Protein AF-0000000077081484 (afdb_homodimer)

Radius of gyration: 25.25 Å; Cα contacts (8 Å, |Δi|>4): 518; chains: 2; bounding box: 50×69×56 Å

Secondary structure (DSSP, 8-state):
-BTTHHHHTT--B-TTS-BBHHHHHHHHHHHHHHHHHH-TTTTHHHHHHHHHHHHHHHHHHHH-TTTTSBHHHHHHHHHHHT-TTSTT-HHHHHHHHHHHHHHHHHHHHHHHTT---HHHHHHHHHHTTTGGGS-HHHHHHHHHHGGGPPPHHHHHHHHBSSS--HHHHHHHHHHHHHHHHHHHHHHHHHHHHHT-------/-BTTHHHHTT--B-TTS-BBHHHHHHHHHHHHHHHHHH-TTTTHHHHHHHHHHHHHHHHHHHH-TTTTSBHHHHHHHHHHHT-TTSTT-HHHHHHHHHHHHHHHHHHHHHHHTT---HHHHHHHHHHTTTGGGS-HHHHHHHHHHGGGPPPHHHHHHHTBSSS--HHHHHHHHHHHHHHHHHHHHHHHHHHHHHT-------

Organism: Amphimedon queenslandica (NCBI:txid400682)

Nearest PDB structures (foldseek):
  5kdi-assembly2_B  TM=9.098E-01  e=3.846E-15  Homo sapiens
  3s0i-assembly1_A-2  TM=9.289E-01  e=2.018E-12  Homo sapiens
  3kv0-assembly1_A  TM=8.997E-01  e=7.981E-12  Podospora anserina
  4kbr-assembly6_F  TM=9.049E-01  e=9.193E-11  Mus musculus
  2q52-assembly2_B  TM=8.943E-01  e=2.517E-09  Galdieria sulphuraria

Foldseek 3Di:
DFLLVQLQVQLDQPPVLWHFLVSVLSSLLSCLVLQVQFPCVLCVVVSVLLVLLSVLQVVQCVVPVVQPRTPCSQVVVCVVVVNLPPPSGNNVSVLSNLLSLQLVLQLLVCVLVPDFPSLVSNVVSCVPGPVQQADPVVVVSNVVSSVPTDGSVSSLVVRDPDPDDSVVSSVSSVSSSVSSVSNSVSSVVVCVVVVSNDRHHD/DFLLVQLQVQLDQPPVLWHFLVSVLSSLLSCLVLCVQFPCVLCVVVSVLLVLLSVLQVVQCVVPVVQPRTPCSQVVVCVVVVNLPPPSGNVVSVLSNLLSLQLVLQLLVCVLVPDFPSLVSNVVSCVVGPVQQADPVVVVSNVVSSVPTDGSVSSLVVRDPDPDDSVVNSVSSVSSSVSSVSNSVSSVVVCVVVVSNDRHHD

InterPro domains:
  IPR014830 Glycolipid transfer protein domain [PF08718] (19-160)
  IPR014830 Glycolipid transfer protein domain [PTHR10219] (9-190)
  IPR036497 Glycolipid transfer protein superfamily [G3DSA:1.10.3520.10] (2-202)
  IPR036497 Glycolipid transfer protein superfamily [SSF110004] (15-200)

pLDDT: mean 92.05, std 9.03, range [52.34, 98.56]

Sequence (404 aa):
MSLFTAIDSKFQADSNGSIATKQFLLACREILPIFDTLGPVVFAPVKKDIAGNVDRLWDKMMTDTEKYILLFNIVEAEMTDGTHTGTHSCTRGLLWLKRALEFIFIFLDNVLKGEQDLVKCAHAAYDNSLRKYHGWIVRGVFSVAVRAVPYYSDFMKSLKKSEITDEEVLGHMKDSNEALKCTIDEINKYYAAKGLNFEDTVMSLFTAIDSKFQADSNGSIATKQFLLACREILPIFDTLGPVVFAPVKKDIAGNVDRLWDKMMTDTEKYILLFNIVEAEMTDGTHTGTHSCTRGLLWLKRALEFIFIFLDNVLKGEQDLVKCAHAAYDNSLRKYHGWIVRGVFSVAVRAVPYYSDFMKSLKKSEITDEEVLGHMKDSNEALKCTIDEINKYYAAKGLNFEDTV

Structure (mmCIF, N/CA/C/O backbone):
data_AF-0000000077081484-model_v1
#
loop_
_entity.id
_entity.type
_entity.pdbx_description
1 polymer 'Glycolipid transfer protein domain-containing protein'
#
loop_
_atom_site.group_PDB
_atom_site.id
_atom_site.type_symbol
_atom_site.label_atom_id
_atom_site.label_alt_id
_atom_site.label_comp_id
_atom_site.label_asym_id
_atom_site.label_entity_id
_atom_site.label_seq_id
_atom_site.pdbx_PDB_ins_code
_atom_site.Cartn_x
_atom_site.Cartn_y
_atom_site.Cartn_z
_atom_site.occupancy
_atom_site.B_iso_or_equiv
_atom_site.auth_seq_id
_atom_site.auth_comp_id
_atom_site.auth_asym_id
_atom_site.auth_atom_id
_atom_site.pdbx_PDB_model_num
ATOM 1 N N . MET A 1 1 ? -18.25 -26.547 -9.164 1 59.38 1 MET A N 1
ATOM 2 C CA . MET A 1 1 ? -17 -26.125 -9.797 1 59.38 1 MET A CA 1
ATOM 3 C C . MET A 1 1 ? -16.141 -25.328 -8.82 1 59.38 1 MET A C 1
ATOM 5 O O . MET A 1 1 ? -16.656 -24.656 -7.93 1 59.38 1 MET A O 1
ATOM 9 N N . SER A 1 2 ? -14.805 -25.797 -8.766 1 68.75 2 SER A N 1
ATOM 10 C CA . SER A 1 2 ? -13.914 -25.109 -7.836 1 68.75 2 SER A CA 1
ATOM 11 C C . SER A 1 2 ? -13.148 -24 -8.523 1 68.75 2 SER A C 1
ATOM 13 O O . SER A 1 2 ? -13.086 -23.938 -9.75 1 68.75 2 SER A O 1
ATOM 15 N N . LEU A 1 3 ? -12.664 -23 -7.723 1 72.19 3 LEU A N 1
ATOM 16 C CA . LEU A 1 3 ? -11.797 -21.938 -8.211 1 72.19 3 LEU A CA 1
ATOM 17 C C . LEU A 1 3 ? -10.695 -22.5 -9.102 1 72.19 3 LEU A C 1
ATOM 19 O O . LEU A 1 3 ? -10.32 -21.875 -10.102 1 72.19 3 LEU A O 1
ATOM 23 N N . PHE A 1 4 ? -10.383 -23.797 -8.969 1 73.62 4 PHE A N 1
ATOM 24 C CA . PHE A 1 4 ? -9.219 -24.375 -9.633 1 73.62 4 PHE A CA 1
ATOM 25 C C . PHE A 1 4 ? -9.602 -24.938 -11 1 73.62 4 PHE A C 1
ATOM 27 O O . PHE A 1 4 ? -8.734 -25.125 -11.867 1 73.62 4 PHE A O 1
ATOM 34 N N . THR A 1 5 ? -10.836 -25.219 -11.133 1 67.12 5 THR A N 1
ATOM 35 C CA . THR A 1 5 ? -11.25 -25.719 -12.445 1 67.12 5 THR A CA 1
ATOM 36 C C . THR A 1 5 ? -10.992 -24.672 -13.523 1 67.12 5 THR A C 1
ATOM 38 O O . THR A 1 5 ? -10.648 -25.016 -14.656 1 67.12 5 THR A O 1
ATOM 41 N N . ALA A 1 6 ? -11.07 -23.5 -13.141 1 60.84 6 ALA A N 1
ATOM 42 C CA . ALA A 1 6 ? -10.836 -22.406 -14.086 1 60.84 6 ALA A CA 1
ATOM 43 C C . ALA A 1 6 ? -9.344 -22.25 -14.375 1 60.84 6 ALA A C 1
ATOM 45 O O . ALA A 1 6 ? -8.961 -21.75 -15.43 1 60.84 6 ALA A O 1
ATOM 46 N N . ILE A 1 7 ? -8.469 -22.688 -13.5 1 62.44 7 ILE A N 1
ATOM 47 C CA . ILE A 1 7 ? -7.02 -22.5 -13.578 1 62.44 7 ILE A CA 1
ATOM 48 C C . ILE A 1 7 ? -6.418 -23.578 -14.477 1 62.44 7 ILE A C 1
ATOM 50 O O . ILE A 1 7 ? -5.445 -23.328 -15.188 1 62.44 7 ILE A O 1
ATOM 54 N N . ASP A 1 8 ? -6.887 -24.859 -14.461 1 56.44 8 ASP A N 1
ATOM 55 C CA . ASP A 1 8 ? -6.309 -26.047 -15.078 1 56.44 8 ASP A CA 1
ATOM 56 C C . ASP A 1 8 ? -5.98 -25.812 -16.547 1 56.44 8 ASP A C 1
ATOM 58 O O . ASP A 1 8 ? -4.902 -26.172 -17.016 1 56.44 8 ASP A O 1
ATOM 62 N N . SER A 1 9 ? -6.91 -25.469 -17.297 1 52.34 9 SER A N 1
ATOM 63 C CA . SER A 1 9 ? -6.715 -25.609 -18.734 1 52.34 9 SER A CA 1
ATOM 64 C C . SER A 1 9 ? -5.711 -24.578 -19.266 1 52.34 9 SER A C 1
ATOM 66 O O . SER A 1 9 ? -5.344 -24.625 -20.438 1 52.34 9 SER A O 1
ATOM 68 N N . LYS A 1 10 ? -4.918 -23.906 -18.281 1 61.69 10 LYS A N 1
ATOM 69 C CA . LYS A 1 10 ? -4.355 -22.75 -18.953 1 61.69 10 LYS A CA 1
ATOM 70 C C . LYS A 1 10 ? -2.848 -22.656 -18.734 1 61.69 10 LYS A C 1
ATOM 72 O O . LYS A 1 10 ? -2.125 -22.141 -19.594 1 61.69 10 LYS A O 1
ATOM 77 N N . PHE A 1 11 ? -2.379 -23.547 -17.656 1 68.56 11 PHE A N 1
ATOM 78 C CA . PHE A 1 11 ? -0.925 -23.547 -17.547 1 68.56 11 PHE A CA 1
ATOM 79 C C . PHE A 1 11 ? -0.326 -24.688 -18.344 1 68.56 11 PHE A C 1
ATOM 81 O O . PHE A 1 11 ? -0.566 -25.859 -18.047 1 68.56 11 PHE A O 1
ATOM 88 N N . GLN A 1 12 ? 0.097 -24.422 -19.547 1 67.75 12 GLN A N 1
ATOM 89 C CA . GLN A 1 12 ? 0.691 -25.453 -20.391 1 67.75 12 GLN A CA 1
ATOM 90 C C . GLN A 1 12 ? 1.957 -24.938 -21.062 1 67.75 12 GLN A C 1
ATOM 92 O O . GLN A 1 12 ? 1.988 -23.812 -21.562 1 67.75 12 GLN A O 1
ATOM 97 N N . ALA A 1 13 ? 3.104 -25.719 -20.656 1 70.56 13 ALA A N 1
ATOM 98 C CA . ALA A 1 13 ? 4.258 -25.562 -21.531 1 70.56 13 ALA A CA 1
ATOM 99 C C . ALA A 1 13 ? 4.309 -26.672 -22.594 1 70.56 13 ALA A C 1
ATOM 101 O O . ALA A 1 13 ? 3.926 -27.812 -22.312 1 70.56 13 ALA A O 1
ATOM 102 N N . ASP A 1 14 ? 4.578 -26.219 -23.797 1 71.19 14 ASP A N 1
ATOM 103 C CA . ASP A 1 14 ? 4.68 -27.25 -24.812 1 71.19 14 ASP A CA 1
ATOM 104 C C . ASP A 1 14 ? 5.949 -28.078 -24.625 1 71.19 14 ASP A C 1
ATOM 106 O O . ASP A 1 14 ? 6.707 -27.859 -23.672 1 71.19 14 ASP A O 1
ATOM 110 N N . SER A 1 15 ? 6.047 -29.125 -25.422 1 69.81 15 SER A N 1
ATOM 111 C CA . SER A 1 15 ? 7.125 -30.094 -25.312 1 69.81 15 SER A CA 1
ATOM 112 C C . SER A 1 15 ? 8.492 -29.438 -25.438 1 69.81 15 SER A C 1
ATOM 114 O O . SER A 1 15 ? 9.492 -29.969 -24.953 1 69.81 15 SER A O 1
ATOM 116 N N . ASN A 1 16 ? 8.523 -28.219 -25.922 1 76.94 16 ASN A N 1
ATOM 117 C CA . ASN A 1 16 ? 9.797 -27.531 -26.109 1 76.94 16 ASN A CA 1
ATOM 118 C C . ASN A 1 16 ? 10.008 -26.453 -25.062 1 76.94 16 ASN A C 1
ATOM 120 O O . ASN A 1 16 ? 10.953 -25.656 -25.156 1 76.94 16 ASN A O 1
ATOM 124 N N . GLY A 1 17 ? 9.117 -26.453 -24.156 1 81.31 17 GLY A N 1
ATOM 125 C CA . GLY A 1 17 ? 9.273 -25.484 -23.078 1 81.31 17 GLY A CA 1
ATOM 126 C C . GLY A 1 17 ? 8.703 -24.125 -23.422 1 81.31 17 GLY A C 1
ATOM 127 O O . GLY A 1 17 ? 8.938 -23.156 -22.703 1 81.31 17 GLY A O 1
ATOM 128 N N . SER A 1 18 ? 8.039 -24.062 -24.5 1 90.06 18 SER A N 1
ATOM 129 C CA . SER A 1 18 ? 7.422 -22.797 -24.906 1 90.06 18 SER A CA 1
ATOM 130 C C . SER A 1 18 ? 6.113 -22.562 -24.156 1 90.06 18 SER A C 1
ATOM 132 O O . SER A 1 18 ? 5.348 -23.5 -23.922 1 90.06 18 SER A O 1
ATOM 134 N N . ILE A 1 19 ? 5.965 -21.344 -23.781 1 95.12 19 ILE A N 1
ATOM 135 C CA . ILE A 1 19 ? 4.754 -20.953 -23.078 1 95.12 19 ILE A CA 1
ATOM 136 C C . ILE A 1 19 ? 3.965 -19.953 -23.906 1 95.12 19 ILE A C 1
ATOM 138 O O . ILE A 1 19 ? 4.508 -18.922 -24.344 1 95.12 19 ILE A O 1
ATOM 142 N N . ALA A 1 20 ? 2.723 -20.328 -24.141 1 95.25 20 ALA A N 1
ATOM 143 C CA . ALA A 1 20 ? 1.843 -19.391 -24.828 1 95.25 20 ALA A CA 1
ATOM 144 C C . ALA A 1 20 ? 1.516 -18.188 -23.953 1 95.25 20 ALA A C 1
ATOM 146 O O . ALA A 1 20 ? 1.019 -18.344 -22.844 1 95.25 20 ALA A O 1
ATOM 147 N N . THR A 1 21 ? 1.746 -16.969 -24.516 1 96.88 21 THR A N 1
ATOM 148 C CA . THR A 1 21 ? 1.627 -15.766 -23.703 1 96.88 21 THR A CA 1
ATOM 149 C C . THR A 1 21 ? 0.198 -15.594 -23.188 1 96.88 21 THR A C 1
ATOM 151 O O . THR A 1 21 ? -0.027 -15.469 -21.984 1 96.88 21 THR A O 1
ATOM 154 N N . LYS A 1 22 ? -0.741 -15.609 -24.078 1 95.56 22 LYS A N 1
ATOM 155 C CA . LYS A 1 22 ? -2.135 -15.344 -23.734 1 95.56 22 LYS A CA 1
ATOM 156 C C . LYS A 1 22 ? -2.654 -16.359 -22.719 1 95.56 22 LYS A C 1
ATOM 158 O O . LYS A 1 22 ? -3.27 -15.977 -21.719 1 95.56 22 LYS A O 1
ATOM 163 N N . GLN A 1 23 ? -2.393 -17.609 -22.953 1 93.38 23 GLN A N 1
ATOM 164 C CA . GLN A 1 23 ? -2.863 -18.656 -22.062 1 93.38 23 GLN A CA 1
ATOM 165 C C . GLN A 1 23 ? -2.254 -18.516 -20.672 1 93.38 23 GLN A C 1
ATOM 167 O O . GLN A 1 23 ? -2.945 -18.688 -19.656 1 93.38 23 GLN A O 1
ATOM 172 N N . PHE A 1 24 ? -1.027 -18.203 -20.672 1 95.38 24 PHE A N 1
ATOM 173 C CA . PHE A 1 24 ? -0.324 -18.031 -19.406 1 95.38 24 PHE A CA 1
ATOM 174 C C . PHE A 1 24 ? -0.92 -16.875 -18.609 1 95.38 24 PHE A C 1
ATOM 176 O O . PHE A 1 24 ? -1.216 -17.031 -17.422 1 95.38 24 PHE A O 1
ATOM 183 N N . LEU A 1 25 ? -1.096 -15.75 -19.25 1 96.69 25 LEU A N 1
ATOM 184 C CA . LEU A 1 25 ? -1.588 -14.555 -18.578 1 96.69 25 LEU A CA 1
ATOM 185 C C . LEU A 1 25 ? -3.025 -14.75 -18.109 1 96.69 25 LEU A C 1
ATOM 187 O O . LEU A 1 25 ? -3.391 -14.312 -17.016 1 96.69 25 LEU A O 1
ATOM 191 N N . LEU A 1 26 ? -3.816 -15.445 -18.875 1 93.38 26 LEU A N 1
ATOM 192 C CA . LEU A 1 26 ? -5.188 -15.742 -18.469 1 93.38 26 LEU A CA 1
ATOM 193 C C . LEU A 1 26 ? -5.211 -16.688 -17.266 1 93.38 26 LEU A C 1
ATOM 195 O O . LEU A 1 26 ? -6.031 -16.516 -16.359 1 93.38 26 LEU A O 1
ATOM 199 N N . ALA A 1 27 ? -4.344 -17.641 -17.281 1 91.75 27 ALA A N 1
ATOM 200 C CA . ALA A 1 27 ? -4.238 -18.547 -16.141 1 91.75 27 ALA A CA 1
ATOM 201 C C . ALA A 1 27 ? -3.873 -17.797 -14.859 1 91.75 27 ALA A C 1
ATOM 203 O O . ALA A 1 27 ? -4.438 -18.047 -13.797 1 91.75 27 ALA A O 1
ATOM 204 N N . CYS A 1 28 ? -2.932 -16.859 -14.992 1 94.31 28 CYS A N 1
ATOM 205 C CA . CYS A 1 28 ? -2.521 -16.062 -13.836 1 94.31 28 CYS A CA 1
ATOM 206 C C . CYS A 1 28 ? -3.693 -15.25 -13.289 1 94.31 28 CYS A C 1
ATOM 208 O O . CYS A 1 28 ? -3.852 -15.125 -12.078 1 94.31 28 CYS A O 1
ATOM 210 N N . ARG A 1 29 ? -4.5 -14.75 -14.133 1 93.06 29 ARG A N 1
ATOM 211 C CA . ARG A 1 29 ? -5.656 -13.969 -13.711 1 93.06 29 ARG A CA 1
ATOM 212 C C . ARG A 1 29 ? -6.652 -14.828 -12.938 1 93.06 29 ARG A C 1
ATOM 214 O O . ARG A 1 29 ? -7.305 -14.352 -12.008 1 93.06 29 ARG A O 1
ATOM 221 N N . GLU A 1 30 ? -6.715 -16.062 -13.32 1 89.62 30 GLU A N 1
ATOM 222 C CA . GLU A 1 30 ? -7.672 -16.969 -12.695 1 89.62 30 GLU A CA 1
ATOM 223 C C . GLU A 1 30 ? -7.25 -17.312 -11.273 1 89.62 30 GLU A C 1
ATOM 225 O O . GLU A 1 30 ? -8.055 -17.828 -10.492 1 89.62 30 GLU A O 1
ATOM 230 N N . ILE A 1 31 ? -6.047 -17.047 -10.977 1 89.5 31 ILE A N 1
ATOM 231 C CA . ILE A 1 31 ? -5.531 -17.375 -9.648 1 89.5 31 ILE A CA 1
ATOM 232 C C . ILE A 1 31 ? -5.848 -16.25 -8.672 1 89.5 31 ILE A C 1
ATOM 234 O O . ILE A 1 31 ? -5.867 -16.453 -7.457 1 89.5 31 ILE A O 1
ATOM 238 N N . LEU A 1 32 ? -6.168 -15.078 -9.133 1 89.62 32 LEU A N 1
ATOM 239 C CA . LEU A 1 32 ? -6.254 -13.867 -8.336 1 89.62 32 LEU A CA 1
ATOM 240 C C . LEU A 1 32 ? -7.344 -13.992 -7.273 1 89.62 32 LEU A C 1
ATOM 242 O O . LEU A 1 32 ? -7.148 -13.57 -6.129 1 89.62 32 LEU A O 1
ATOM 246 N N . PRO A 1 33 ? -8.414 -14.727 -7.555 1 88.69 33 PRO A N 1
ATOM 247 C CA . PRO A 1 33 ? -9.484 -14.812 -6.562 1 88.69 33 PRO A CA 1
ATOM 248 C C . PRO A 1 33 ? -9.078 -15.594 -5.316 1 88.69 33 PRO A C 1
ATOM 250 O O . PRO A 1 33 ? -9.703 -15.453 -4.262 1 88.69 33 PRO A O 1
ATOM 253 N N . ILE A 1 34 ? -8.039 -16.406 -5.461 1 87.5 34 ILE A N 1
ATOM 254 C CA . ILE A 1 34 ? -7.578 -17.172 -4.305 1 87.5 34 ILE A CA 1
ATOM 255 C C . ILE A 1 34 ? -7.145 -16.203 -3.199 1 87.5 34 ILE A C 1
ATOM 257 O O . ILE A 1 34 ? -7.363 -16.469 -2.016 1 87.5 34 ILE A O 1
ATOM 261 N N . PHE A 1 35 ? -6.629 -15.062 -3.541 1 90.5 35 PHE A N 1
ATOM 262 C CA . PHE A 1 35 ? -6.113 -14.094 -2.578 1 90.5 35 PHE A CA 1
ATOM 263 C C . PHE A 1 35 ? -7.254 -13.398 -1.848 1 90.5 35 PHE A C 1
ATOM 265 O O . PHE A 1 35 ? -7.105 -12.992 -0.692 1 90.5 35 PHE A O 1
ATOM 272 N N . ASP A 1 36 ? -8.375 -13.352 -2.506 1 87.81 36 ASP A N 1
ATOM 273 C CA . ASP A 1 36 ? -9.555 -12.812 -1.835 1 87.81 36 ASP A CA 1
ATOM 274 C C . ASP A 1 36 ? -10.062 -13.773 -0.761 1 87.81 36 ASP A C 1
ATOM 276 O O . ASP A 1 36 ? -10.594 -13.336 0.267 1 87.81 36 ASP A O 1
ATOM 280 N N . THR A 1 37 ? -9.859 -15.008 -1.002 1 84.31 37 THR A N 1
ATOM 281 C CA . THR A 1 37 ? -10.289 -16.047 -0.06 1 84.31 37 THR A CA 1
ATOM 282 C C . THR A 1 37 ? -9.336 -16.109 1.134 1 84.31 37 THR A C 1
ATOM 284 O O . THR A 1 37 ? -9.773 -16.328 2.268 1 84.31 37 THR A O 1
ATOM 287 N N . LEU A 1 38 ? -8.117 -15.953 0.863 1 86.31 38 LEU A N 1
ATOM 288 C CA . LEU A 1 38 ? -7.113 -16.094 1.907 1 86.31 38 LEU A CA 1
ATOM 289 C C . LEU A 1 38 ? -7.109 -14.883 2.83 1 86.31 38 LEU A C 1
ATOM 291 O O . LEU A 1 38 ? -6.922 -15.023 4.043 1 86.31 38 LEU A O 1
ATOM 295 N N . GLY A 1 39 ? -7.344 -13.711 2.25 1 85.94 39 GLY A N 1
ATOM 296 C CA . GLY A 1 39 ? -7.312 -12.461 2.982 1 85.94 39 GLY A CA 1
ATOM 297 C C . GLY A 1 39 ? -7.23 -11.242 2.078 1 85.94 39 GLY A C 1
ATOM 298 O O . GLY A 1 39 ? -6.137 -10.828 1.687 1 85.94 39 GLY A O 1
ATOM 299 N N . PRO A 1 40 ? -8.328 -10.734 1.901 1 82.81 40 PRO A N 1
ATOM 300 C CA . PRO A 1 40 ? -8.352 -9.633 0.929 1 82.81 40 PRO A CA 1
ATOM 301 C C . PRO A 1 40 ? -7.43 -8.484 1.323 1 82.81 40 PRO A C 1
ATOM 303 O O . PRO A 1 40 ? -6.859 -7.816 0.454 1 82.81 40 PRO A O 1
ATOM 306 N N . VAL A 1 41 ? -7.238 -8.359 2.57 1 77.62 41 VAL A N 1
ATOM 307 C CA . VAL A 1 41 ? -6.379 -7.273 3.037 1 77.62 41 VAL A CA 1
ATOM 308 C C . VAL A 1 41 ? -4.926 -7.746 3.08 1 77.62 41 VAL A C 1
ATOM 310 O O . VAL A 1 41 ? -4.035 -7.074 2.559 1 77.62 41 VAL A O 1
ATOM 313 N N . VAL A 1 42 ? -4.707 -8.922 3.547 1 78.31 42 VAL A N 1
ATOM 314 C CA . VAL A 1 42 ? -3.385 -9.5 3.754 1 78.31 42 VAL A CA 1
ATOM 315 C C . VAL A 1 42 ? -2.691 -9.695 2.408 1 78.31 42 VAL A C 1
ATOM 317 O O . VAL A 1 42 ? -1.502 -9.406 2.268 1 78.31 42 VAL A O 1
ATOM 320 N N . PHE A 1 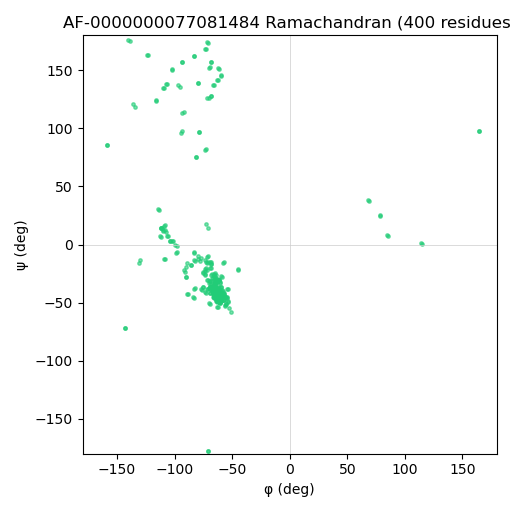43 ? -3.5 -10.078 1.457 1 89.06 43 PHE A N 1
ATOM 321 C CA . PHE A 1 43 ? -2.854 -10.484 0.214 1 89.06 43 PHE A CA 1
ATOM 322 C C . PHE A 1 43 ? -3.152 -9.484 -0.899 1 89.06 43 PHE A C 1
ATOM 324 O O . PHE A 1 43 ? -2.799 -9.719 -2.057 1 89.06 43 PHE A O 1
ATOM 331 N N . ALA A 1 44 ? -3.633 -8.383 -0.5 1 89.06 44 ALA A N 1
ATOM 332 C CA . ALA A 1 44 ? -3.932 -7.34 -1.48 1 89.06 44 ALA A CA 1
ATOM 333 C C . ALA A 1 44 ? -2.674 -6.914 -2.229 1 89.06 44 ALA A C 1
ATOM 335 O O . ALA A 1 44 ? -2.688 -6.777 -3.455 1 89.06 44 ALA A O 1
ATOM 336 N N . PRO A 1 45 ? -1.561 -6.719 -1.548 1 88.75 45 PRO A N 1
ATOM 337 C CA . PRO A 1 45 ? -0.357 -6.305 -2.273 1 88.75 45 PRO A CA 1
ATOM 338 C C . PRO A 1 45 ? 0.11 -7.352 -3.285 1 88.75 45 PRO A C 1
ATOM 340 O O . PRO A 1 45 ? 0.524 -7.004 -4.395 1 88.75 45 PRO A O 1
ATOM 343 N N . VAL A 1 46 ? 0.014 -8.578 -2.895 1 91.12 46 VAL A N 1
ATOM 344 C CA . VAL A 1 46 ? 0.431 -9.656 -3.795 1 91.12 46 VAL A CA 1
ATOM 345 C C . VAL A 1 46 ? -0.502 -9.711 -5 1 91.12 46 VAL A C 1
ATOM 347 O O . VAL A 1 46 ? -0.047 -9.82 -6.141 1 91.12 46 VAL A O 1
ATOM 350 N N . LYS A 1 47 ? -1.771 -9.617 -4.664 1 93.06 47 LYS A N 1
ATOM 351 C CA . LYS A 1 47 ? -2.773 -9.625 -5.727 1 93.06 47 LYS A CA 1
ATOM 352 C C . LYS A 1 47 ? -2.549 -8.469 -6.703 1 93.06 47 LYS A C 1
ATOM 354 O O . LYS A 1 47 ? -2.582 -8.664 -7.918 1 93.06 47 LYS A O 1
ATOM 359 N N . LYS A 1 48 ? -2.309 -7.332 -6.168 1 93.5 48 LYS A N 1
ATOM 360 C CA . LYS A 1 48 ? -2.049 -6.152 -6.992 1 93.5 48 LYS A CA 1
ATOM 361 C C . LYS A 1 48 ? -0.788 -6.336 -7.832 1 93.5 48 LYS A C 1
ATOM 363 O O . LYS A 1 48 ? -0.759 -5.965 -9.008 1 93.5 48 LYS A O 1
ATOM 368 N N . ASP A 1 49 ? 0.216 -6.852 -7.195 1 94.19 49 ASP A N 1
ATOM 369 C CA . ASP A 1 49 ? 1.473 -7.102 -7.895 1 94.19 49 ASP A CA 1
ATOM 370 C C . ASP A 1 49 ? 1.27 -8.062 -9.062 1 94.19 49 ASP A C 1
ATOM 372 O O . ASP A 1 49 ? 1.724 -7.797 -10.18 1 94.19 49 ASP A O 1
ATOM 376 N N . ILE A 1 50 ? 0.582 -9.133 -8.828 1 96.12 50 ILE A N 1
ATOM 377 C CA . ILE A 1 50 ? 0.31 -10.117 -9.867 1 96.12 50 ILE A CA 1
ATOM 378 C C . ILE A 1 50 ? -0.505 -9.469 -10.984 1 96.12 50 ILE A C 1
ATOM 380 O O . ILE A 1 50 ? -0.144 -9.562 -12.164 1 96.12 50 ILE A O 1
ATOM 384 N N . ALA A 1 51 ? -1.549 -8.797 -10.617 1 97.06 51 ALA A N 1
ATOM 385 C CA . ALA A 1 51 ? -2.406 -8.141 -11.602 1 97.06 51 ALA A CA 1
ATOM 386 C C . ALA A 1 51 ? -1.616 -7.133 -12.43 1 97.06 51 ALA A C 1
ATOM 388 O O . ALA A 1 51 ? -1.764 -7.074 -13.656 1 97.06 51 ALA A O 1
ATOM 389 N N . GLY A 1 52 ? -0.811 -6.359 -11.797 1 97.5 52 GLY A N 1
ATOM 390 C CA . GLY A 1 52 ? -0.005 -5.367 -12.492 1 97.5 52 GLY A CA 1
ATOM 391 C C . GLY A 1 52 ? 0.969 -5.977 -13.484 1 97.5 52 GLY A C 1
ATOM 392 O O . GLY A 1 52 ? 1.117 -5.484 -14.602 1 97.5 52 GLY A O 1
ATOM 393 N N . ASN A 1 53 ? 1.633 -7.02 -13.031 1 97.69 53 ASN A N 1
ATOM 394 C CA . ASN A 1 53 ? 2.574 -7.684 -13.93 1 97.69 53 ASN A CA 1
ATOM 395 C C . ASN A 1 53 ? 1.856 -8.359 -15.094 1 97.69 53 ASN A C 1
ATOM 397 O O . ASN A 1 53 ? 2.357 -8.359 -16.219 1 97.69 53 ASN A O 1
ATOM 401 N N . VAL A 1 54 ? 0.702 -8.922 -14.812 1 98.06 54 VAL A N 1
ATOM 402 C CA . VAL A 1 54 ? -0.115 -9.516 -15.867 1 98.06 54 VAL A CA 1
ATOM 403 C C . VAL A 1 54 ? -0.503 -8.438 -16.891 1 98.06 54 VAL A C 1
ATOM 405 O O . VAL A 1 54 ? -0.37 -8.641 -18.094 1 98.06 54 VAL A O 1
ATOM 408 N N . ASP A 1 55 ? -0.925 -7.316 -16.406 1 98.31 55 ASP A N 1
ATOM 409 C CA . ASP A 1 55 ? -1.317 -6.219 -17.297 1 98.31 55 ASP A CA 1
ATOM 410 C C . ASP A 1 55 ? -0.133 -5.734 -18.125 1 98.31 55 ASP A C 1
ATOM 412 O O . ASP A 1 55 ? -0.276 -5.469 -19.312 1 98.31 55 ASP A O 1
ATOM 416 N N . ARG A 1 56 ? 0.954 -5.59 -17.516 1 98.19 56 ARG A N 1
ATOM 417 C CA . ARG A 1 56 ? 2.166 -5.145 -18.188 1 98.19 56 ARG A CA 1
ATOM 418 C C . ARG A 1 56 ? 2.521 -6.07 -19.344 1 98.19 56 ARG A C 1
ATOM 420 O O . ARG A 1 56 ? 2.785 -5.609 -20.453 1 98.19 56 ARG A O 1
ATOM 427 N N . LEU A 1 57 ? 2.5 -7.324 -19.094 1 98.56 57 LEU A N 1
ATOM 428 C CA . LEU A 1 57 ? 2.822 -8.312 -20.125 1 98.56 57 LEU A CA 1
ATOM 429 C C . LEU A 1 57 ? 1.731 -8.367 -21.188 1 98.56 57 LEU A C 1
ATOM 431 O O . LEU A 1 57 ? 2.023 -8.531 -22.375 1 98.56 57 LEU A O 1
ATOM 435 N N . TRP A 1 58 ? 0.499 -8.234 -20.75 1 98.38 58 TRP A N 1
ATOM 436 C CA . TRP A 1 58 ? -0.624 -8.203 -21.672 1 98.38 58 TRP A CA 1
ATOM 437 C C . TRP A 1 58 ? -0.497 -7.031 -22.641 1 98.38 58 TRP A C 1
ATOM 439 O O . TRP A 1 58 ? -0.649 -7.195 -23.859 1 98.38 58 TRP A O 1
ATOM 449 N N . ASP A 1 59 ? -0.19 -5.84 -22.125 1 98.56 59 ASP A N 1
ATOM 450 C CA . ASP A 1 59 ? -0.014 -4.648 -22.953 1 98.56 59 ASP A CA 1
ATOM 451 C C . ASP A 1 59 ? 1.096 -4.848 -23.984 1 98.56 59 ASP A C 1
ATOM 453 O O . ASP A 1 59 ? 0.945 -4.473 -25.141 1 98.56 59 ASP A O 1
ATOM 457 N N . LYS A 1 60 ? 2.127 -5.434 -23.484 1 98.5 60 LYS A N 1
ATOM 458 C CA . LYS A 1 60 ? 3.227 -5.711 -24.406 1 98.5 60 LYS A CA 1
ATOM 459 C C . LYS A 1 60 ? 2.793 -6.672 -25.516 1 98.5 60 LYS A C 1
ATOM 461 O O . LYS A 1 60 ? 3.072 -6.438 -26.688 1 98.5 60 LYS A O 1
ATOM 466 N N . MET A 1 61 ? 2.154 -7.75 -25.188 1 98.38 61 MET A N 1
ATOM 467 C CA . MET A 1 61 ? 1.656 -8.719 -26.156 1 98.38 61 MET A CA 1
ATOM 468 C C . MET A 1 61 ? 0.774 -8.039 -27.188 1 98.38 61 MET A C 1
ATOM 470 O O . MET A 1 61 ? 0.891 -8.32 -28.391 1 98.38 61 MET A O 1
ATOM 474 N N . MET A 1 62 ? -0.036 -7.074 -26.75 1 98.44 62 MET A N 1
ATOM 475 C CA . MET A 1 62 ? -1.022 -6.43 -27.609 1 98.44 62 MET A CA 1
ATOM 476 C C . MET A 1 62 ? -0.344 -5.504 -28.625 1 98.44 62 MET A C 1
ATOM 478 O O . MET A 1 62 ? -0.932 -5.156 -29.641 1 98.44 62 MET A O 1
ATOM 482 N N . THR A 1 63 ? 0.85 -5.047 -28.391 1 98.06 63 THR A N 1
ATOM 483 C CA . THR A 1 63 ? 1.557 -4.195 -29.344 1 98.06 63 THR A CA 1
ATOM 484 C C . THR A 1 63 ? 1.895 -4.969 -30.609 1 98.06 63 THR A C 1
ATOM 486 O O . THR A 1 63 ? 2.035 -4.375 -31.688 1 98.06 63 THR A O 1
ATOM 489 N N . ASP A 1 64 ? 2.094 -6.262 -30.578 1 98.19 64 ASP A N 1
ATOM 490 C CA . ASP A 1 64 ? 2.373 -7.145 -31.703 1 98.19 64 ASP A CA 1
ATOM 491 C C . ASP A 1 64 ? 2.033 -8.594 -31.359 1 98.19 64 ASP A C 1
ATOM 493 O O . ASP A 1 64 ? 2.908 -9.367 -30.953 1 98.19 64 ASP A O 1
ATOM 497 N N . THR A 1 65 ? 0.802 -8.984 -31.531 1 97.19 65 THR A N 1
ATOM 498 C CA . THR A 1 65 ? 0.266 -10.258 -31.062 1 97.19 65 THR A CA 1
ATOM 499 C C . THR A 1 65 ? 0.952 -11.422 -31.75 1 97.19 65 THR A C 1
ATOM 501 O O . THR A 1 65 ? 1.089 -12.508 -31.172 1 97.19 65 THR A O 1
ATOM 504 N N . GLU A 1 66 ? 1.38 -11.258 -32.969 1 97.56 66 GLU A N 1
ATOM 505 C CA . GLU A 1 66 ? 2.086 -12.32 -33.688 1 97.56 66 GLU A CA 1
ATOM 506 C C . GLU A 1 66 ? 3.502 -12.5 -33.156 1 97.56 66 GLU A C 1
ATOM 508 O O . GLU A 1 66 ? 3.943 -13.625 -32.906 1 97.56 66 GLU A O 1
ATOM 513 N N . LYS A 1 67 ? 4.156 -11.453 -32.875 1 97.81 67 LYS A N 1
ATOM 514 C CA . LYS A 1 67 ? 5.531 -11.484 -32.375 1 97.81 67 LYS A CA 1
ATOM 515 C C . LYS A 1 67 ? 5.602 -12.055 -30.969 1 97.81 67 LYS A C 1
ATOM 517 O O . LYS A 1 67 ? 6.566 -12.742 -30.625 1 97.81 67 LYS A O 1
ATOM 522 N N . TYR A 1 68 ? 4.578 -11.82 -30.25 1 98.31 68 TYR A N 1
ATOM 523 C CA . TYR A 1 68 ? 4.633 -12.133 -28.828 1 98.31 68 TYR A CA 1
ATOM 524 C C . TYR A 1 68 ? 3.662 -13.258 -28.484 1 98.31 68 TYR A C 1
ATOM 526 O O . TYR A 1 68 ? 3.16 -13.32 -27.359 1 98.31 68 TYR A O 1
ATOM 534 N N . ILE A 1 69 ? 3.441 -14.109 -29.422 1 96.94 69 ILE A N 1
ATOM 535 C CA . ILE A 1 69 ? 2.578 -15.266 -29.203 1 96.94 69 ILE A CA 1
ATOM 536 C C . ILE A 1 69 ? 3.178 -16.172 -28.125 1 96.94 69 ILE A C 1
ATOM 538 O O . ILE A 1 69 ? 2.445 -16.812 -27.375 1 96.94 69 ILE A O 1
ATOM 542 N N . LEU A 1 70 ? 4.523 -16.172 -28.078 1 97.06 70 LEU A N 1
ATOM 543 C CA . LEU A 1 70 ? 5.227 -16.938 -27.062 1 97.06 70 LEU A CA 1
ATOM 544 C C . LEU A 1 70 ? 5.832 -16.016 -26.016 1 97.06 70 LEU A C 1
ATOM 546 O O . LEU A 1 70 ? 6.422 -14.984 -26.344 1 97.06 70 LEU A O 1
ATOM 550 N N . LEU A 1 71 ? 5.699 -16.438 -24.766 1 97.88 71 LEU A N 1
ATOM 551 C CA . LEU A 1 71 ? 6.004 -15.633 -23.594 1 97.88 71 LEU A CA 1
ATOM 552 C C . LEU A 1 71 ? 7.449 -15.148 -23.625 1 97.88 71 LEU A C 1
ATOM 554 O O . LEU A 1 71 ? 7.715 -13.953 -23.438 1 97.88 71 LEU A O 1
ATOM 558 N N . PHE A 1 72 ? 8.352 -16.016 -24.016 1 98 72 PHE A N 1
ATOM 559 C CA . PHE A 1 72 ? 9.766 -15.68 -23.891 1 98 72 PHE A CA 1
ATOM 560 C C . PHE A 1 72 ? 10.203 -14.766 -25.031 1 98 72 PHE A C 1
ATOM 562 O O . PHE A 1 72 ? 11.273 -14.156 -24.969 1 98 72 PHE A O 1
ATOM 569 N N . ASN A 1 73 ? 9.352 -14.633 -26.062 1 98.25 73 ASN A N 1
ATOM 570 C CA . ASN A 1 73 ? 9.648 -13.664 -27.109 1 98.25 73 ASN A CA 1
ATOM 571 C C . ASN A 1 73 ? 9.648 -12.234 -26.578 1 98.25 73 ASN A C 1
ATOM 573 O O . ASN A 1 73 ? 10.383 -11.383 -27.078 1 98.25 73 ASN A O 1
ATOM 577 N N . ILE A 1 74 ? 8.867 -12.008 -25.578 1 98.56 74 ILE A N 1
ATOM 578 C CA . ILE A 1 74 ? 8.82 -10.695 -24.953 1 98.56 74 ILE A CA 1
ATOM 579 C C . ILE A 1 74 ? 10.164 -10.398 -24.281 1 98.56 74 ILE A C 1
ATOM 581 O O . ILE A 1 74 ? 10.727 -9.312 -24.469 1 98.56 74 ILE A O 1
ATOM 585 N N . VAL A 1 75 ? 10.664 -11.367 -23.594 1 98.56 75 VAL A N 1
ATOM 586 C CA . VAL A 1 75 ? 11.945 -11.227 -22.891 1 98.56 75 VAL A CA 1
ATOM 587 C C . VAL A 1 75 ? 13.062 -11.031 -23.922 1 98.56 75 VAL A C 1
ATOM 589 O O . VAL A 1 75 ? 13.898 -10.133 -23.766 1 98.56 75 VAL A O 1
ATOM 592 N N . GLU A 1 76 ? 12.961 -11.805 -24.969 1 98.44 76 GLU A N 1
ATOM 593 C CA . GLU A 1 76 ? 13.977 -11.703 -26.016 1 98.44 76 GLU A CA 1
ATOM 594 C C . GLU A 1 76 ? 13.984 -10.312 -26.641 1 98.44 76 GLU A C 1
ATOM 596 O O . GLU A 1 76 ? 15.047 -9.75 -26.906 1 98.44 76 GLU A O 1
ATOM 601 N N . ALA A 1 77 ? 12.852 -9.828 -26.875 1 98.38 77 ALA A N 1
ATOM 602 C CA . ALA A 1 77 ? 12.742 -8.508 -27.484 1 98.38 77 ALA A CA 1
ATOM 603 C C . ALA A 1 77 ? 13.344 -7.434 -26.578 1 98.38 77 ALA A C 1
ATOM 605 O O . ALA A 1 77 ? 14.07 -6.559 -27.047 1 98.38 77 ALA A O 1
ATOM 606 N N . GLU A 1 78 ? 13.07 -7.531 -25.297 1 98.44 78 GLU A N 1
ATOM 607 C CA . GLU A 1 78 ? 13.586 -6.527 -24.375 1 98.44 78 GLU A CA 1
ATOM 608 C C . GLU A 1 78 ? 15.102 -6.664 -24.219 1 98.44 78 GLU A C 1
ATOM 610 O O . GLU A 1 78 ? 15.805 -5.668 -24.031 1 98.44 78 GLU A O 1
ATOM 615 N N . MET A 1 79 ? 15.57 -7.883 -24.297 1 98.19 79 MET A N 1
ATOM 616 C CA . MET A 1 79 ? 17.016 -8.094 -24.234 1 98.19 79 MET A CA 1
ATOM 617 C C . MET A 1 79 ? 17.703 -7.5 -25.469 1 98.19 79 MET A C 1
ATOM 619 O O . MET A 1 79 ? 18.734 -6.848 -25.344 1 98.19 79 MET A O 1
ATOM 623 N N . THR A 1 80 ? 17.094 -7.691 -26.594 1 98 80 THR A N 1
ATOM 624 C CA . THR A 1 80 ? 17.625 -7.148 -27.828 1 98 80 THR A CA 1
ATOM 625 C C . THR A 1 80 ? 17.656 -5.625 -27.797 1 98 80 THR A C 1
ATOM 627 O O . THR A 1 80 ? 18.625 -5 -28.219 1 98 80 THR A O 1
ATOM 630 N N . ASP A 1 81 ? 16.641 -5.098 -27.219 1 97.44 81 ASP A N 1
ATOM 631 C CA . ASP A 1 81 ? 16.5 -3.646 -27.156 1 97.44 81 ASP A CA 1
ATOM 632 C C . ASP A 1 81 ? 17.297 -3.07 -25.984 1 97.44 81 ASP A C 1
ATOM 634 O O . ASP A 1 81 ? 17.453 -1.852 -25.859 1 97.44 81 ASP A O 1
ATOM 638 N N . GLY A 1 82 ? 17.734 -3.85 -25.109 1 97.38 82 GLY A N 1
ATOM 639 C CA . GLY A 1 82 ? 18.5 -3.402 -23.953 1 97.38 82 GLY A CA 1
ATOM 640 C C . GLY A 1 82 ? 17.625 -2.803 -22.859 1 97.38 82 GLY A C 1
ATOM 641 O O . GLY A 1 82 ? 18.094 -1.982 -22.062 1 97.38 82 GLY A O 1
ATOM 642 N N . THR A 1 83 ? 16.391 -3.16 -22.797 1 97.56 83 THR A N 1
ATOM 643 C CA . THR A 1 83 ? 15.477 -2.549 -21.844 1 97.56 83 THR A CA 1
ATOM 644 C C . THR A 1 83 ? 15.055 -3.553 -20.766 1 97.56 83 THR A C 1
ATOM 646 O O . THR A 1 83 ? 14.258 -3.229 -19.891 1 97.56 83 THR A O 1
ATOM 649 N N . HIS A 1 84 ? 15.656 -4.766 -20.75 1 97.12 84 HIS A N 1
ATOM 650 C CA . HIS A 1 84 ? 15.195 -5.867 -19.922 1 97.12 84 HIS A CA 1
ATOM 651 C C . HIS A 1 84 ? 15.531 -5.621 -18.453 1 97.12 84 HIS A C 1
ATOM 653 O O . HIS A 1 84 ? 14.922 -6.215 -17.562 1 97.12 84 HIS A O 1
ATOM 659 N N . THR A 1 85 ? 16.406 -4.688 -18.125 1 95.25 85 THR A N 1
ATOM 660 C CA . THR A 1 85 ? 16.828 -4.477 -16.75 1 95.25 85 THR A CA 1
ATOM 661 C C . THR A 1 85 ? 16.062 -3.332 -16.109 1 95.25 85 THR A C 1
ATOM 663 O O . THR A 1 85 ? 16.188 -3.086 -14.906 1 95.25 85 THR A O 1
ATOM 666 N N . GLY A 1 86 ? 15.281 -2.648 -16.891 1 95.06 86 GLY A N 1
ATOM 667 C CA . GLY A 1 86 ? 14.484 -1.558 -16.344 1 95.06 86 GLY A CA 1
ATOM 668 C C . GLY A 1 86 ? 13.484 -2.012 -15.297 1 95.06 86 GLY A C 1
ATOM 669 O O . GLY A 1 86 ? 12.938 -3.111 -15.391 1 95.06 86 GLY A O 1
ATOM 670 N N . THR A 1 87 ? 13.133 -1.136 -14.344 1 91.62 87 THR A N 1
ATOM 671 C CA . THR A 1 87 ? 12.258 -1.473 -13.234 1 91.62 87 THR A CA 1
ATOM 672 C C . THR A 1 87 ? 10.844 -1.782 -13.734 1 91.62 87 THR A C 1
ATOM 674 O O . THR A 1 87 ? 10.109 -2.537 -13.102 1 91.62 87 THR A O 1
ATOM 677 N N . HIS A 1 88 ? 10.516 -1.252 -14.836 1 93.94 88 HIS A N 1
ATOM 678 C CA . HIS A 1 88 ? 9.164 -1.469 -15.352 1 93.94 88 HIS A CA 1
ATOM 679 C C . HIS A 1 88 ? 9.18 -2.381 -16.562 1 93.94 88 HIS A C 1
ATOM 681 O O . HIS A 1 88 ? 8.203 -2.445 -17.312 1 93.94 88 HIS A O 1
ATOM 687 N N . SER A 1 89 ? 10.266 -3.078 -16.781 1 97.69 89 SER A N 1
ATOM 688 C CA . SER A 1 89 ? 10.367 -3.988 -17.922 1 97.69 89 SER A CA 1
ATOM 689 C C . SER A 1 89 ? 9.445 -5.195 -17.734 1 97.69 89 SER A C 1
ATOM 691 O O . SER A 1 89 ? 9.133 -5.582 -16.609 1 97.69 89 SER A O 1
ATOM 693 N N . CYS A 1 90 ? 9.023 -5.754 -18.859 1 98.56 90 CYS A N 1
ATOM 694 C CA . CYS A 1 90 ? 8.266 -7.004 -18.828 1 98.56 90 CYS A CA 1
ATOM 695 C C . CYS A 1 90 ? 9.125 -8.148 -18.312 1 98.56 90 CYS A C 1
ATOM 697 O O . CYS A 1 90 ? 8.625 -9.062 -17.656 1 98.56 90 CYS A O 1
ATOM 699 N N . THR A 1 91 ? 10.406 -8.102 -18.547 1 98.56 91 THR A N 1
ATOM 700 C CA . THR A 1 91 ? 11.336 -9.109 -18.062 1 98.56 91 THR A CA 1
ATOM 701 C C . THR A 1 91 ? 11.32 -9.18 -16.547 1 98.56 91 THR A C 1
ATOM 703 O O . THR A 1 91 ? 11.188 -10.258 -15.961 1 98.56 91 THR A O 1
ATOM 706 N N . ARG A 1 92 ? 11.391 -8.062 -15.953 1 97.81 92 ARG A N 1
ATOM 707 C CA . ARG A 1 92 ? 11.32 -8.023 -14.492 1 97.81 92 ARG A CA 1
ATOM 708 C C . ARG A 1 92 ? 9.906 -8.344 -14.008 1 97.81 92 ARG A C 1
ATOM 710 O O . ARG A 1 92 ? 9.734 -8.984 -12.969 1 97.81 92 ARG A O 1
ATOM 717 N N . GLY A 1 93 ? 8.938 -7.855 -14.727 1 98.12 93 GLY A N 1
ATOM 718 C CA . GLY A 1 93 ? 7.566 -8.195 -14.383 1 98.12 93 GLY A CA 1
ATOM 719 C C . GLY A 1 93 ? 7.312 -9.695 -14.352 1 98.12 93 GLY A C 1
ATOM 720 O O . GLY A 1 93 ? 6.668 -10.195 -13.43 1 98.12 93 GLY A O 1
ATOM 721 N N . LEU A 1 94 ? 7.805 -10.367 -15.359 1 98.5 94 LEU A N 1
ATOM 722 C CA . LEU A 1 94 ? 7.645 -11.82 -15.43 1 98.5 94 LEU A CA 1
ATOM 723 C C . LEU A 1 94 ? 8.406 -12.5 -14.297 1 98.5 94 LEU A C 1
ATOM 725 O O . LEU A 1 94 ? 7.938 -13.508 -13.75 1 98.5 94 LEU A O 1
ATOM 729 N N . LEU A 1 95 ? 9.523 -11.992 -13.938 1 98.25 95 LEU A N 1
ATOM 730 C CA . LEU A 1 95 ? 10.305 -12.531 -12.828 1 98.25 95 LEU A CA 1
ATOM 731 C C . LEU A 1 95 ? 9.508 -12.461 -11.531 1 98.25 95 LEU A C 1
ATOM 733 O O . LEU A 1 95 ? 9.414 -13.453 -10.797 1 98.25 95 LEU A O 1
ATOM 737 N N . TRP A 1 96 ? 8.977 -11.273 -11.281 1 97.5 96 TRP A N 1
ATOM 738 C CA . TRP A 1 96 ? 8.211 -11.094 -10.047 1 97.5 96 TRP A CA 1
ATOM 739 C C . TRP A 1 96 ? 6.918 -11.898 -10.086 1 97.5 96 TRP A C 1
ATOM 741 O O . TRP A 1 96 ? 6.473 -12.422 -9.062 1 97.5 96 TRP A O 1
ATOM 751 N N . LEU A 1 97 ? 6.34 -11.984 -11.227 1 97.56 97 LEU A N 1
ATOM 752 C CA . LEU A 1 97 ? 5.168 -12.844 -11.391 1 97.56 97 LEU A CA 1
ATOM 753 C C . LEU A 1 97 ? 5.504 -14.289 -11.055 1 97.56 97 LEU A C 1
ATOM 755 O O . LEU A 1 97 ? 4.785 -14.938 -10.289 1 97.56 97 LEU A O 1
ATOM 759 N N . LYS A 1 98 ? 6.578 -14.773 -11.602 1 97.56 98 LYS A N 1
ATOM 760 C CA . LYS A 1 98 ? 7.023 -16.125 -11.32 1 97.56 98 LYS A CA 1
ATOM 761 C C . LYS A 1 98 ? 7.27 -16.328 -9.828 1 97.56 98 LYS A C 1
ATOM 763 O O . LYS A 1 98 ? 6.891 -17.359 -9.266 1 97.56 98 LYS A O 1
ATOM 768 N N . ARG A 1 99 ? 7.82 -15.43 -9.125 1 97.56 99 ARG A N 1
ATOM 769 C CA . ARG A 1 99 ? 8.086 -15.508 -7.695 1 97.56 99 ARG A CA 1
ATOM 770 C C . ARG A 1 99 ? 6.793 -15.594 -6.898 1 97.56 99 ARG A C 1
ATOM 772 O O . ARG A 1 99 ? 6.691 -16.359 -5.938 1 97.56 99 ARG A O 1
ATOM 779 N N . ALA A 1 100 ? 5.848 -14.75 -7.266 1 96.94 100 ALA A N 1
ATOM 780 C CA . ALA A 1 100 ? 4.535 -14.812 -6.625 1 96.94 100 ALA A CA 1
ATOM 781 C C . ALA A 1 100 ? 3.869 -16.156 -6.855 1 96.94 100 ALA A C 1
ATOM 783 O O . ALA A 1 100 ? 3.25 -16.719 -5.945 1 96.94 100 ALA A O 1
ATOM 784 N N . LEU A 1 101 ? 3.988 -16.672 -8.07 1 96.31 101 LEU A N 1
ATOM 785 C CA . LEU A 1 101 ? 3.414 -17.969 -8.383 1 96.31 101 LEU A CA 1
ATOM 786 C C . LEU A 1 101 ? 4.098 -19.078 -7.59 1 96.31 101 LEU A C 1
ATOM 788 O O . LEU A 1 101 ? 3.459 -20.047 -7.203 1 96.31 101 LEU A O 1
ATOM 792 N N . GLU A 1 102 ? 5.359 -18.953 -7.387 1 97.69 102 GLU A N 1
ATOM 793 C CA . GLU A 1 102 ? 6.074 -19.906 -6.555 1 97.69 102 GLU A CA 1
ATOM 794 C C . GLU A 1 102 ? 5.543 -19.906 -5.125 1 97.69 102 GLU A C 1
ATOM 796 O O . GLU A 1 102 ? 5.387 -20.969 -4.516 1 97.69 102 GLU A O 1
ATOM 801 N N . PHE A 1 103 ? 5.309 -18.734 -4.602 1 97.5 103 PHE A N 1
ATOM 802 C CA . PHE A 1 103 ? 4.684 -18.625 -3.289 1 97.5 103 PHE A CA 1
ATOM 803 C C . PHE A 1 103 ? 3.379 -19.406 -3.236 1 97.5 103 PHE A C 1
ATOM 805 O O . PHE A 1 103 ? 3.16 -20.188 -2.316 1 97.5 103 PHE A O 1
ATOM 812 N N . ILE A 1 104 ? 2.539 -19.219 -4.215 1 95.62 104 ILE A N 1
ATOM 813 C CA . ILE A 1 104 ? 1.234 -19.875 -4.262 1 95.62 104 ILE A CA 1
ATOM 814 C C . ILE A 1 104 ? 1.417 -21.375 -4.375 1 95.62 104 ILE A C 1
ATOM 816 O O . ILE A 1 104 ? 0.739 -22.141 -3.684 1 95.62 104 ILE A O 1
ATOM 820 N N . PHE A 1 105 ? 2.311 -21.812 -5.242 1 96.75 105 PHE A N 1
ATOM 821 C CA . PHE A 1 105 ? 2.578 -23.234 -5.422 1 96.75 105 PHE A CA 1
ATOM 822 C C . PHE A 1 105 ? 2.951 -23.875 -4.094 1 96.75 105 PHE A C 1
ATOM 824 O O . PHE A 1 105 ? 2.369 -24.891 -3.713 1 96.75 105 PHE A O 1
ATOM 831 N N . ILE A 1 106 ? 3.9 -23.297 -3.387 1 98.38 106 ILE A N 1
ATOM 832 C CA . ILE A 1 106 ? 4.398 -23.891 -2.146 1 98.38 106 ILE A CA 1
ATOM 833 C C . ILE A 1 106 ? 3.291 -23.891 -1.095 1 98.38 106 ILE A C 1
ATOM 835 O O . ILE A 1 106 ? 3.135 -24.844 -0.345 1 98.38 106 ILE A O 1
ATOM 839 N N . PHE A 1 107 ? 2.533 -22.797 -1.016 1 97.56 107 PHE A N 1
ATOM 840 C CA . PHE A 1 107 ? 1.41 -22.719 -0.089 1 97.56 107 PHE A CA 1
ATOM 841 C C . PHE A 1 107 ? 0.435 -23.859 -0.313 1 97.56 107 PHE A C 1
ATOM 843 O O . PHE A 1 107 ? 0.147 -24.625 0.609 1 97.56 107 PHE A O 1
ATOM 850 N N . LEU A 1 108 ? -0.014 -24.047 -1.568 1 96.62 108 LEU A N 1
ATOM 851 C CA . LEU A 1 108 ? -1.004 -25.062 -1.889 1 96.62 108 LEU A CA 1
ATOM 852 C C . LEU A 1 108 ? -0.409 -26.469 -1.737 1 96.62 108 LEU A C 1
ATOM 854 O O . LEU A 1 108 ? -1.108 -27.406 -1.346 1 96.62 108 LEU A O 1
ATOM 858 N N . ASP A 1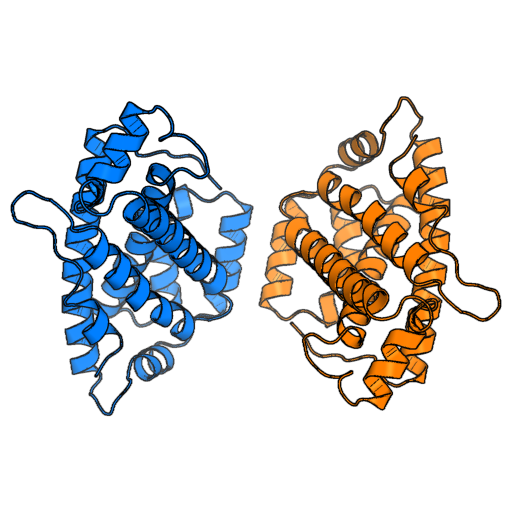 109 ? 0.85 -26.562 -2.105 1 98 109 ASP A N 1
ATOM 859 C CA . ASP A 1 109 ? 1.52 -27.844 -1.964 1 98 109 ASP A CA 1
ATOM 860 C C . ASP A 1 109 ? 1.495 -28.328 -0.513 1 98 109 ASP A C 1
ATOM 862 O O . ASP A 1 109 ? 1.315 -29.516 -0.247 1 98 109 ASP A O 1
ATOM 866 N N . ASN A 1 110 ? 1.726 -27.391 0.405 1 98.5 110 ASN A N 1
ATOM 867 C CA . ASN A 1 110 ? 1.665 -27.734 1.82 1 98.5 110 ASN A CA 1
ATOM 868 C C . ASN A 1 110 ? 0.252 -28.125 2.242 1 98.5 110 ASN A C 1
ATOM 870 O O . ASN A 1 110 ? 0.069 -29.078 3.01 1 98.5 110 ASN A O 1
ATOM 874 N N . VAL A 1 111 ? -0.742 -27.422 1.745 1 97.25 111 VAL A N 1
ATOM 875 C CA . VAL A 1 111 ? -2.131 -27.766 2.014 1 97.25 111 VAL A CA 1
ATOM 876 C C . VAL A 1 111 ? -2.422 -29.172 1.48 1 97.25 111 VAL A C 1
ATOM 878 O O . VAL A 1 111 ? -3.033 -30 2.172 1 97.25 111 VAL A O 1
ATOM 881 N N . LEU A 1 112 ? -1.97 -29.453 0.316 1 97.56 112 LEU A N 1
ATOM 882 C CA . LEU A 1 112 ? -2.199 -30.734 -0.342 1 97.56 112 LEU A CA 1
ATOM 883 C C . LEU A 1 112 ? -1.51 -31.875 0.413 1 97.56 112 LEU A C 1
ATOM 885 O O . LEU A 1 112 ? -1.975 -33 0.389 1 97.56 112 LEU A O 1
ATOM 889 N N . LYS A 1 113 ? -0.484 -31.562 1.084 1 98.06 113 LYS A N 1
ATOM 890 C CA . LYS A 1 113 ? 0.246 -32.562 1.865 1 98.06 113 LYS A CA 1
ATOM 891 C C . LYS A 1 113 ? -0.404 -32.781 3.229 1 98.06 113 LYS A C 1
ATOM 893 O O . LYS A 1 113 ? 0.069 -33.594 4.027 1 98.06 113 LYS A O 1
ATOM 898 N N . GLY A 1 114 ? -1.379 -31.969 3.555 1 97.38 114 GLY A N 1
ATOM 899 C CA . GLY A 1 114 ? -2.184 -32.25 4.734 1 97.38 114 GLY A CA 1
ATOM 900 C C . GLY A 1 114 ? -2.031 -31.203 5.82 1 97.38 114 GLY A C 1
ATOM 901 O O . GLY A 1 114 ? -2.619 -31.328 6.898 1 97.38 114 GLY A O 1
ATOM 902 N N . GLU A 1 115 ? -1.211 -30.141 5.609 1 98.12 115 GLU A N 1
ATOM 903 C CA . GLU A 1 115 ? -1.082 -29.078 6.602 1 98.12 115 GLU A CA 1
ATOM 904 C C . GLU A 1 115 ? -2.354 -28.234 6.68 1 98.12 115 GLU A C 1
ATOM 906 O O . GLU A 1 115 ? -2.793 -27.672 5.676 1 98.12 115 GLU A O 1
ATOM 911 N N . GLN A 1 116 ? -2.861 -28.125 7.898 1 97.5 116 GLN A N 1
ATOM 912 C CA . GLN A 1 116 ? -4.121 -27.406 8.039 1 97.5 116 GLN A CA 1
ATOM 913 C C . GLN A 1 116 ? -3.914 -26.062 8.727 1 97.5 116 GLN A C 1
ATOM 915 O O . GLN A 1 116 ? -4.836 -25.234 8.797 1 97.5 116 GLN A O 1
ATOM 920 N N . ASP A 1 117 ? -2.744 -25.891 9.297 1 97.94 117 ASP A N 1
ATOM 921 C CA . ASP A 1 117 ? -2.367 -24.562 9.773 1 97.94 117 ASP A CA 1
ATOM 922 C C . ASP A 1 117 ? -1.912 -23.672 8.625 1 97.94 117 ASP A C 1
ATOM 924 O O . ASP A 1 117 ? -0.752 -23.719 8.211 1 97.94 117 ASP A O 1
ATOM 928 N N . LEU A 1 118 ? -2.809 -22.875 8.148 1 96.69 118 LEU A N 1
ATOM 929 C CA . LEU A 1 118 ? -2.547 -22.094 6.953 1 96.69 118 LEU A CA 1
ATOM 930 C C . LEU A 1 118 ? -1.485 -21.031 7.223 1 96.69 118 LEU A C 1
ATOM 932 O O . LEU A 1 118 ? -0.781 -20.594 6.305 1 96.69 118 LEU A O 1
ATOM 936 N N . VAL A 1 119 ? -1.32 -20.578 8.453 1 96.81 119 VAL A N 1
ATOM 937 C CA . VAL A 1 119 ? -0.254 -19.656 8.812 1 96.81 119 VAL A CA 1
ATOM 938 C C . VAL A 1 119 ? 1.104 -20.312 8.586 1 96.81 119 VAL A C 1
ATOM 940 O O . VAL A 1 119 ? 2.012 -19.688 8.016 1 96.81 119 VAL A O 1
ATOM 943 N N . LYS A 1 120 ? 1.157 -21.516 8.953 1 98 120 LYS A N 1
ATOM 944 C CA . LYS A 1 120 ? 2.381 -22.281 8.711 1 98 120 LYS A CA 1
ATOM 945 C C . LYS A 1 120 ? 2.635 -22.453 7.219 1 98 120 LYS A C 1
ATOM 947 O O . LYS A 1 120 ? 3.773 -22.328 6.762 1 98 120 LYS A O 1
ATOM 952 N N . CYS A 1 121 ? 1.573 -22.734 6.461 1 98 121 CYS A N 1
ATOM 953 C CA . CYS A 1 121 ? 1.699 -22.875 5.016 1 98 121 CYS A CA 1
ATOM 954 C C . CYS A 1 121 ? 2.201 -21.578 4.387 1 98 121 CYS A C 1
ATOM 956 O O . CYS A 1 121 ? 3.096 -21.594 3.539 1 98 121 CYS A O 1
ATOM 958 N N . ALA A 1 122 ? 1.656 -20.484 4.902 1 96.75 122 ALA A N 1
ATOM 959 C CA . ALA A 1 122 ? 2.031 -19.188 4.355 1 96.75 122 ALA A CA 1
ATOM 960 C C . ALA A 1 122 ? 3.479 -18.844 4.703 1 96.75 122 ALA A C 1
ATOM 962 O O . ALA A 1 122 ? 4.227 -18.344 3.855 1 96.75 122 ALA A O 1
ATOM 963 N N . HIS A 1 123 ? 3.895 -19.109 5.883 1 98 123 HIS A N 1
ATOM 964 C CA . HIS A 1 123 ? 5.273 -18.844 6.277 1 98 123 HIS A CA 1
ATOM 965 C C . HIS A 1 123 ? 6.25 -19.688 5.465 1 98 123 HIS A C 1
ATOM 967 O O . HIS A 1 123 ? 7.273 -19.188 5 1 98 123 HIS A O 1
ATOM 973 N N . ALA A 1 124 ? 5.953 -20.922 5.312 1 98.38 124 ALA A N 1
ATOM 974 C CA . ALA A 1 124 ? 6.809 -21.797 4.512 1 98.38 124 ALA A CA 1
ATOM 975 C C . ALA A 1 124 ? 6.918 -21.297 3.076 1 98.38 124 ALA A C 1
ATOM 977 O O . ALA A 1 124 ? 8.008 -21.266 2.502 1 98.38 124 ALA A O 1
ATOM 978 N N . ALA A 1 125 ? 5.758 -20.938 2.564 1 98 125 ALA A N 1
ATOM 979 C CA . ALA A 1 125 ? 5.734 -20.422 1.198 1 98 125 ALA A CA 1
ATOM 980 C C . ALA A 1 125 ? 6.562 -19.141 1.082 1 98 125 ALA A C 1
ATOM 982 O O . ALA A 1 125 ? 7.355 -18.984 0.151 1 98 125 ALA A O 1
ATOM 983 N N . TYR A 1 126 ? 6.379 -18.25 2.016 1 97.56 126 TYR A N 1
ATOM 984 C CA . TYR A 1 126 ? 7.102 -16.984 2.012 1 97.56 126 TYR A CA 1
ATOM 985 C C . TYR A 1 126 ? 8.602 -17.219 2.158 1 97.56 126 TYR A C 1
ATOM 987 O O . TYR A 1 126 ? 9.391 -16.688 1.369 1 97.56 126 TYR A O 1
ATOM 995 N N . ASP A 1 127 ? 9.023 -18.047 3.07 1 98.31 127 ASP A N 1
ATOM 996 C CA . ASP A 1 127 ? 10.43 -18.297 3.383 1 98.31 127 ASP A CA 1
ATOM 997 C C . ASP A 1 127 ? 11.141 -18.953 2.205 1 98.31 127 ASP A C 1
ATOM 999 O O . ASP A 1 127 ? 12.344 -18.75 2.012 1 98.31 127 ASP A O 1
ATOM 1003 N N . ASN A 1 128 ? 10.422 -19.609 1.392 1 98.25 128 ASN A N 1
ATOM 1004 C CA . ASN A 1 128 ? 11.055 -20.391 0.336 1 98.25 128 ASN A CA 1
ATOM 1005 C C . ASN A 1 128 ? 10.805 -19.781 -1.04 1 98.25 128 ASN A C 1
ATOM 1007 O O . ASN A 1 128 ? 11.055 -20.422 -2.062 1 98.25 128 ASN A O 1
ATOM 1011 N N . SER A 1 129 ? 10.305 -18.578 -1.053 1 97.44 129 SER A N 1
ATOM 1012 C CA . SER A 1 129 ? 10.07 -17.938 -2.342 1 97.44 129 SER A CA 1
ATOM 1013 C C . SER A 1 129 ? 10.367 -16.438 -2.275 1 97.44 129 SER A C 1
ATOM 1015 O O . SER A 1 129 ? 11.484 -16.016 -2.57 1 97.44 129 SER A O 1
ATOM 1017 N N . LEU A 1 130 ? 9.516 -15.656 -1.596 1 97.31 130 LEU A N 1
ATOM 1018 C CA . LEU A 1 130 ? 9.5 -14.211 -1.729 1 97.31 130 LEU A CA 1
ATOM 1019 C C . LEU A 1 130 ? 10.438 -13.562 -0.713 1 97.31 130 LEU A C 1
ATOM 1021 O O . LEU A 1 130 ? 11.008 -12.5 -0.979 1 97.31 130 LEU A O 1
ATOM 1025 N N . ARG A 1 131 ? 10.68 -14.148 0.382 1 97.62 131 ARG A N 1
ATOM 1026 C CA . ARG A 1 131 ? 11.328 -13.531 1.532 1 97.62 131 ARG A CA 1
ATOM 1027 C C . ARG A 1 131 ? 12.703 -12.992 1.162 1 97.62 131 ARG A C 1
ATOM 1029 O O . ARG A 1 131 ? 13.07 -11.875 1.553 1 97.62 131 ARG A O 1
ATOM 1036 N N . LYS A 1 132 ? 13.469 -13.734 0.412 1 97.62 132 LYS A N 1
ATOM 1037 C CA . LYS A 1 132 ? 14.852 -13.375 0.115 1 97.62 132 LYS A CA 1
ATOM 1038 C C . LYS A 1 132 ? 14.922 -12.141 -0.783 1 97.62 132 LYS A C 1
ATOM 1040 O O . LYS A 1 132 ? 15.977 -11.523 -0.917 1 97.62 132 LYS A O 1
ATOM 1045 N N . TYR A 1 133 ? 13.789 -11.789 -1.386 1 97.19 133 TYR A N 1
ATOM 1046 C CA . TYR A 1 133 ? 13.758 -10.633 -2.271 1 97.19 133 TYR A CA 1
ATOM 1047 C C . TYR A 1 133 ? 13.086 -9.445 -1.59 1 97.19 133 TYR A C 1
ATOM 1049 O O . TYR A 1 133 ? 12.867 -8.406 -2.217 1 97.19 133 TYR A O 1
ATOM 1057 N N . HIS A 1 134 ? 12.68 -9.547 -0.308 1 95.5 134 HIS A N 1
ATOM 1058 C CA . HIS A 1 134 ? 12.023 -8.484 0.452 1 95.5 134 HIS A CA 1
ATOM 1059 C C . HIS A 1 134 ? 12.945 -7.93 1.533 1 95.5 134 HIS A C 1
ATOM 1061 O O . HIS A 1 134 ? 13.609 -8.688 2.24 1 95.5 134 HIS A O 1
ATOM 1067 N N . GLY A 1 135 ? 12.984 -6.652 1.617 1 93.75 135 GLY A N 1
ATOM 1068 C CA . GLY A 1 135 ? 13.695 -6.02 2.717 1 93.75 135 GLY A CA 1
ATOM 1069 C C . GLY A 1 135 ? 12.992 -6.176 4.051 1 93.75 135 GLY A C 1
ATOM 1070 O O . GLY A 1 135 ? 11.938 -6.816 4.133 1 93.75 135 GLY A O 1
ATOM 1071 N N . TRP A 1 136 ? 13.578 -5.59 5.004 1 92.94 136 TRP A N 1
ATOM 1072 C CA . TRP A 1 136 ? 13.133 -5.801 6.379 1 92.94 136 TRP A CA 1
ATOM 1073 C C . TRP A 1 136 ? 11.727 -5.266 6.582 1 92.94 136 TRP A C 1
ATOM 1075 O O . TRP A 1 136 ? 10.922 -5.863 7.305 1 92.94 136 TRP A O 1
ATOM 1085 N N . ILE A 1 137 ? 11.328 -4.203 5.949 1 90.75 137 ILE A N 1
ATOM 1086 C CA . ILE A 1 137 ? 10 -3.629 6.121 1 90.75 137 ILE A CA 1
ATOM 1087 C C . ILE A 1 137 ? 8.953 -4.559 5.512 1 90.75 137 ILE A C 1
ATOM 1089 O O . ILE A 1 137 ? 7.965 -4.906 6.168 1 90.75 137 ILE A O 1
ATOM 1093 N N . VAL A 1 138 ? 9.211 -4.918 4.273 1 92.56 138 VAL A N 1
ATOM 1094 C CA . VAL A 1 138 ? 8.258 -5.781 3.588 1 92.56 138 VAL A CA 1
ATOM 1095 C C . VAL A 1 138 ? 8.141 -7.117 4.324 1 92.56 138 VAL A C 1
ATOM 1097 O O . VAL A 1 138 ? 7.043 -7.668 4.453 1 92.56 138 VAL A O 1
ATOM 1100 N N . ARG A 1 139 ? 9.203 -7.605 4.855 1 95.5 139 ARG A N 1
ATOM 1101 C CA . ARG A 1 139 ? 9.172 -8.812 5.672 1 95.5 139 ARG A CA 1
ATOM 1102 C C . ARG A 1 139 ? 8.312 -8.609 6.918 1 95.5 139 ARG A C 1
ATOM 1104 O O . ARG A 1 139 ? 7.562 -9.508 7.312 1 95.5 139 ARG A O 1
ATOM 1111 N N . GLY A 1 140 ? 8.398 -7.465 7.461 1 94 140 GLY A N 1
ATOM 1112 C CA . GLY A 1 140 ? 7.566 -7.137 8.609 1 94 140 GLY A CA 1
ATOM 1113 C C . GLY A 1 140 ? 6.09 -7.074 8.273 1 94 140 GLY A C 1
ATOM 1114 O O . GLY A 1 140 ? 5.254 -7.57 9.031 1 94 140 GLY A O 1
ATOM 1115 N N . VAL A 1 141 ? 5.809 -6.473 7.16 1 91.69 141 VAL A N 1
ATOM 1116 C CA . VAL A 1 141 ? 4.422 -6.387 6.723 1 91.69 141 VAL A CA 1
ATOM 1117 C C . VAL A 1 141 ? 3.842 -7.793 6.562 1 91.69 141 VAL A C 1
ATOM 1119 O O . VAL A 1 141 ? 2.723 -8.062 7.008 1 91.69 141 VAL A O 1
ATOM 1122 N N . PHE A 1 142 ? 4.613 -8.664 5.941 1 94.5 142 PHE A N 1
ATOM 1123 C CA . PHE A 1 142 ? 4.145 -10.039 5.805 1 94.5 142 PHE A CA 1
ATOM 1124 C C . PHE A 1 142 ? 3.883 -10.664 7.172 1 94.5 142 PHE A C 1
ATOM 1126 O O . PHE A 1 142 ? 2.857 -11.32 7.375 1 94.5 142 PHE A O 1
ATOM 1133 N N . SER A 1 143 ? 4.77 -10.414 8.086 1 94.44 143 SER A N 1
ATOM 1134 C CA . SER A 1 143 ? 4.68 -11.008 9.414 1 94.44 143 SER A CA 1
ATOM 1135 C C . SER A 1 143 ? 3.404 -10.57 10.133 1 94.44 143 SER A C 1
ATOM 1137 O O . SER A 1 143 ? 2.832 -11.336 10.914 1 94.44 143 SER A O 1
ATOM 1139 N N . VAL A 1 144 ? 2.951 -9.453 9.852 1 92.38 144 VAL A N 1
ATOM 1140 C CA . VAL A 1 144 ? 1.719 -8.938 10.445 1 92.38 144 VAL A CA 1
ATOM 1141 C C . VAL A 1 144 ? 0.516 -9.453 9.656 1 92.38 144 VAL A C 1
ATOM 1143 O O . VAL A 1 144 ? -0.443 -9.969 10.242 1 92.38 144 VAL A O 1
ATOM 1146 N N . ALA A 1 145 ? 0.585 -9.398 8.414 1 92.12 145 ALA A N 1
ATOM 1147 C CA . ALA A 1 145 ? -0.534 -9.719 7.527 1 92.12 145 ALA A CA 1
ATOM 1148 C C . ALA A 1 145 ? -0.936 -11.18 7.656 1 92.12 145 ALA A C 1
ATOM 1150 O O . ALA A 1 145 ? -2.125 -11.508 7.672 1 92.12 145 ALA A O 1
ATOM 1151 N N . VAL A 1 146 ? -0.028 -12.039 7.812 1 93.5 146 VAL A N 1
ATOM 1152 C CA . VAL A 1 146 ? -0.257 -13.484 7.781 1 93.5 146 VAL A CA 1
ATOM 1153 C C . VAL A 1 146 ? -1.078 -13.898 9 1 93.5 146 VAL A C 1
ATOM 1155 O O . VAL A 1 146 ? -1.665 -14.984 9.016 1 93.5 146 VAL A O 1
ATOM 1158 N N . ARG A 1 147 ? -1.135 -13.047 9.961 1 92.44 147 ARG A N 1
ATOM 1159 C CA . ARG A 1 147 ? -1.921 -13.336 11.156 1 92.44 147 ARG A CA 1
ATOM 1160 C C . ARG A 1 147 ? -3.416 -13.266 10.859 1 92.44 147 ARG A C 1
ATOM 1162 O O . ARG A 1 147 ? -4.234 -13.711 11.664 1 92.44 147 ARG A O 1
ATOM 1169 N N . ALA A 1 148 ? -3.74 -12.773 9.742 1 92 148 ALA A N 1
ATOM 1170 C CA . ALA A 1 148 ? -5.148 -12.609 9.383 1 92 148 ALA A CA 1
ATOM 1171 C C . ALA A 1 148 ? -5.605 -13.719 8.445 1 92 148 ALA A C 1
ATOM 1173 O O . ALA A 1 148 ? -6.75 -13.719 7.984 1 92 148 ALA A O 1
ATOM 1174 N N . VAL A 1 149 ? -4.758 -14.656 8.141 1 93.5 149 VAL A N 1
ATOM 1175 C CA . VAL A 1 149 ? -5.141 -15.766 7.273 1 93.5 149 VAL A CA 1
ATOM 1176 C C . VAL A 1 149 ? -6.254 -16.578 7.926 1 93.5 149 VAL A C 1
ATOM 1178 O O . VAL A 1 149 ? -6.242 -16.797 9.141 1 93.5 149 VAL A O 1
ATOM 1181 N N . PRO A 1 150 ? -7.184 -17.031 7.195 1 94.62 150 PRO A N 1
ATOM 1182 C CA . PRO A 1 150 ? -8.328 -17.75 7.762 1 94.62 150 PRO A CA 1
ATOM 1183 C C . PRO A 1 150 ? -7.957 -19.156 8.242 1 94.62 150 PRO A C 1
ATOM 1185 O O . PRO A 1 150 ? -6.863 -19.641 7.949 1 94.62 150 PRO A O 1
ATOM 1188 N N . TYR A 1 151 ? -8.914 -19.703 8.977 1 95.25 151 TYR A N 1
ATOM 1189 C CA . TYR A 1 151 ? -8.789 -21.109 9.32 1 95.25 151 TYR A CA 1
ATOM 1190 C C . TYR A 1 151 ? -8.945 -21.984 8.086 1 95.25 151 TYR A C 1
ATOM 1192 O O . TYR A 1 151 ? -9.602 -21.594 7.121 1 95.25 151 TYR A O 1
ATOM 1200 N N . TYR A 1 152 ? -8.406 -23.141 8.211 1 96 152 TYR A N 1
ATOM 1201 C CA . TYR A 1 152 ? -8.445 -24.109 7.125 1 96 152 TYR A CA 1
ATOM 1202 C C . TYR A 1 152 ? -9.883 -24.344 6.664 1 96 152 TYR A C 1
ATOM 1204 O O . TYR A 1 152 ? -10.156 -24.344 5.461 1 96 152 TYR A O 1
ATOM 1212 N N . SER A 1 153 ? -10.812 -24.531 7.594 1 94.44 153 SER A N 1
ATOM 1213 C CA . SER A 1 153 ? -12.195 -24.828 7.254 1 94.44 153 SER A CA 1
ATOM 1214 C C . SER A 1 153 ? -12.828 -23.703 6.457 1 94.44 153 SER A C 1
ATOM 1216 O O . SER A 1 153 ? -13.523 -23.938 5.465 1 94.44 153 SER A O 1
ATOM 1218 N N . ASP A 1 154 ? -12.555 -22.453 6.859 1 93.62 154 ASP A N 1
ATOM 1219 C CA . ASP A 1 154 ? -13.102 -21.297 6.156 1 93.62 154 ASP A CA 1
ATOM 1220 C C . ASP A 1 154 ? -12.484 -21.156 4.766 1 93.62 154 ASP A C 1
ATOM 1222 O O . ASP A 1 154 ? -13.172 -20.812 3.805 1 93.62 154 ASP A O 1
ATOM 1226 N N . PHE A 1 155 ? -11.258 -21.469 4.711 1 93.62 155 PHE A N 1
ATOM 1227 C CA . PHE A 1 155 ? -10.555 -21.422 3.436 1 93.62 155 PHE A CA 1
ATOM 1228 C C . PHE A 1 155 ? -11.141 -22.438 2.457 1 93.62 155 PHE A C 1
ATOM 1230 O O . PHE A 1 155 ? -11.523 -22.078 1.341 1 93.62 155 PHE A O 1
ATOM 1237 N N . MET A 1 156 ? -11.305 -23.609 2.895 1 92.19 156 MET A N 1
ATOM 1238 C CA . MET A 1 156 ? -11.828 -24.672 2.047 1 92.19 156 MET A CA 1
ATOM 1239 C C . MET A 1 156 ? -13.25 -24.359 1.597 1 92.19 156 MET A C 1
ATOM 1241 O O . MET A 1 156 ? -13.609 -24.594 0.44 1 92.19 156 MET A O 1
ATOM 1245 N N . LYS A 1 157 ? -14 -23.828 2.445 1 90.88 157 LYS A N 1
ATOM 1246 C CA . LYS A 1 157 ? -15.375 -23.469 2.121 1 90.88 157 LYS A CA 1
ATOM 1247 C C . LYS A 1 157 ? -15.414 -22.391 1.031 1 90.88 157 LYS A C 1
ATOM 1249 O O . LYS A 1 157 ? -16.25 -22.453 0.127 1 90.88 157 LYS A O 1
ATOM 1254 N N . SER A 1 158 ? -14.484 -21.516 1.12 1 88.62 158 SER A N 1
ATOM 1255 C CA . SER A 1 158 ? -14.477 -20.375 0.197 1 88.62 158 SER A CA 1
ATOM 1256 C C . SER A 1 158 ? -14.047 -20.812 -1.2 1 88.62 158 SER A C 1
ATOM 1258 O O . SER A 1 158 ? -14.336 -20.125 -2.184 1 88.62 158 SER A O 1
ATOM 1260 N N . LEU A 1 159 ? -13.359 -21.875 -1.275 1 88.38 159 LEU A N 1
ATOM 1261 C CA . LEU A 1 159 ? -12.867 -22.375 -2.561 1 88.38 159 LEU A CA 1
ATOM 1262 C C . LEU A 1 159 ? -13.984 -23.062 -3.342 1 88.38 159 LEU A C 1
ATOM 1264 O O . LEU A 1 159 ? -13.844 -23.297 -4.543 1 88.38 159 LEU A O 1
ATOM 1268 N N . LYS A 1 160 ? -15.016 -23.266 -2.641 1 83.94 160 LYS A N 1
ATOM 1269 C CA . LYS A 1 160 ? -16.125 -23.984 -3.258 1 83.94 160 LYS A CA 1
ATOM 1270 C C . LYS A 1 160 ? -17.125 -23.031 -3.898 1 83.94 160 LYS A C 1
ATOM 1272 O O . LYS A 1 160 ? -17.594 -22.094 -3.246 1 83.94 160 LYS A O 1
ATOM 1277 N N . LYS A 1 161 ? -17.25 -23.062 -5.113 1 73.69 161 LYS A N 1
ATOM 1278 C CA . LYS A 1 161 ? -18.25 -22.25 -5.816 1 73.69 161 LYS A CA 1
ATOM 1279 C C . LYS A 1 161 ? -19.562 -23 -5.961 1 73.69 161 LYS A C 1
ATOM 1281 O O . LYS A 1 161 ? -20.578 -22.438 -6.383 1 73.69 161 LYS A O 1
ATOM 1286 N N . SER A 1 162 ? -19.531 -24.188 -5.836 1 75.12 162 SER A N 1
ATOM 1287 C CA . SER A 1 162 ? -20.688 -25.062 -5.898 1 75.12 162 SER A CA 1
ATOM 1288 C C . SER A 1 162 ? -20.625 -26.156 -4.824 1 75.12 162 SER A C 1
ATOM 1290 O O . SER A 1 162 ? -19.688 -26.172 -4.02 1 75.12 162 SER A O 1
ATOM 1292 N N . GLU A 1 163 ? -21.781 -26.844 -4.887 1 80.38 163 GLU A N 1
ATOM 1293 C CA . GLU A 1 163 ? -21.859 -27.922 -3.912 1 80.38 163 GLU A CA 1
ATOM 1294 C C . GLU A 1 163 ? -20.953 -29.078 -4.312 1 80.38 163 GLU A C 1
ATOM 1296 O O . GLU A 1 163 ? -21.375 -30 -5.027 1 80.38 163 GLU A O 1
ATOM 1301 N N . ILE A 1 164 ? -19.641 -28.969 -3.984 1 84.5 164 ILE A N 1
ATOM 1302 C CA . ILE A 1 164 ? -18.703 -30.062 -4.203 1 84.5 164 ILE A CA 1
ATOM 1303 C C . ILE A 1 164 ? -18.016 -30.422 -2.889 1 84.5 164 ILE A C 1
ATOM 1305 O O . ILE A 1 164 ? -18.062 -29.656 -1.927 1 84.5 164 ILE A O 1
ATOM 1309 N N . THR A 1 165 ? -17.422 -31.609 -2.881 1 89 165 THR A N 1
ATOM 1310 C CA . THR A 1 165 ? -16.797 -32.125 -1.663 1 89 165 THR A CA 1
ATOM 1311 C C . THR A 1 165 ? -15.391 -31.562 -1.5 1 89 165 THR A C 1
ATOM 1313 O O . THR A 1 165 ? -14.797 -31.078 -2.463 1 89 165 THR A O 1
ATOM 1316 N N . ASP A 1 166 ? -14.852 -31.656 -0.283 1 90.38 166 ASP A N 1
ATOM 1317 C CA . ASP A 1 166 ? -13.469 -31.25 -0.014 1 90.38 166 ASP A CA 1
ATOM 1318 C C . ASP A 1 166 ? -12.492 -32.062 -0.857 1 90.38 166 ASP A C 1
ATOM 1320 O O . ASP A 1 166 ? -11.492 -31.531 -1.343 1 90.38 166 ASP A O 1
ATOM 1324 N N . GLU A 1 167 ? -12.852 -33.281 -1.008 1 91.5 167 GLU A N 1
ATOM 1325 C CA . GLU A 1 167 ? -11.984 -34.156 -1.781 1 91.5 167 GLU A CA 1
ATOM 1326 C C . GLU A 1 167 ? -11.906 -33.719 -3.24 1 91.5 167 GLU A C 1
ATOM 1328 O O . GLU A 1 167 ? -10.844 -33.781 -3.854 1 91.5 167 GLU A O 1
ATOM 1333 N N . GLU A 1 168 ? -12.938 -33.312 -3.777 1 90.88 168 GLU A N 1
ATOM 1334 C CA . GLU A 1 168 ? -12.961 -32.812 -5.152 1 90.88 168 GLU A CA 1
ATOM 1335 C C . GLU A 1 168 ? -12.156 -31.531 -5.297 1 90.88 168 GLU A C 1
ATOM 1337 O O . GLU A 1 168 ? -11.414 -31.359 -6.27 1 90.88 168 GLU A O 1
ATOM 1342 N N . VAL A 1 169 ? -12.289 -30.703 -4.336 1 90.88 169 VAL A N 1
ATOM 1343 C CA . VAL A 1 169 ? -11.547 -29.453 -4.352 1 90.88 169 VAL A CA 1
ATOM 1344 C C . VAL A 1 169 ? -10.047 -29.734 -4.309 1 90.88 169 VAL A C 1
ATOM 1346 O O . VAL A 1 169 ? -9.273 -29.156 -5.082 1 90.88 169 VAL A O 1
ATOM 1349 N N . LEU A 1 170 ? -9.688 -30.641 -3.434 1 93.56 170 LEU A N 1
ATOM 1350 C CA . LEU A 1 170 ? -8.281 -30.984 -3.291 1 93.56 170 LEU A CA 1
ATOM 1351 C C . LEU A 1 170 ? -7.75 -31.641 -4.562 1 93.56 170 LEU A C 1
ATOM 1353 O O . LEU A 1 170 ? -6.59 -31.438 -4.934 1 93.56 170 LEU A O 1
ATOM 1357 N N . GLY A 1 171 ? -8.602 -32.406 -5.211 1 92.69 171 GLY A N 1
ATOM 1358 C CA . GLY A 1 171 ? -8.219 -32.969 -6.492 1 92.69 171 GLY A CA 1
ATOM 1359 C C . GLY A 1 171 ? -7.945 -31.922 -7.559 1 92.69 171 GLY A C 1
ATOM 1360 O O . GLY A 1 171 ? -6.926 -31.984 -8.25 1 92.69 171 GLY A O 1
ATOM 1361 N N . HIS A 1 172 ? -8.82 -31.016 -7.688 1 90 172 HIS A N 1
ATOM 1362 C CA . HIS A 1 172 ? -8.633 -29.938 -8.648 1 90 172 HIS A CA 1
ATOM 1363 C C . HIS A 1 172 ? -7.406 -29.094 -8.305 1 90 172 HIS A C 1
ATOM 1365 O O . HIS A 1 172 ? -6.656 -28.688 -9.195 1 90 172 HIS A O 1
ATOM 1371 N N . MET A 1 173 ? -7.234 -28.875 -7.02 1 92.81 173 MET A N 1
ATOM 1372 C CA . MET A 1 173 ? -6.074 -28.125 -6.539 1 92.81 173 MET A CA 1
ATOM 1373 C C . MET A 1 173 ? -4.781 -28.828 -6.922 1 92.81 173 MET A C 1
ATOM 1375 O O . MET A 1 173 ? -3.828 -28.188 -7.371 1 92.81 173 MET A O 1
ATOM 1379 N N . LYS A 1 174 ? -4.82 -30.062 -6.766 1 94.56 174 LYS A N 1
ATOM 1380 C CA . LYS A 1 174 ? -3.639 -30.844 -7.105 1 94.56 174 LYS A CA 1
ATOM 1381 C C . LYS A 1 174 ? -3.299 -30.719 -8.586 1 94.56 174 LYS A C 1
ATOM 1383 O O . LYS A 1 174 ? -2.145 -30.469 -8.945 1 94.56 174 LYS A O 1
ATOM 1388 N N . ASP A 1 175 ? -4.242 -30.859 -9.43 1 91.38 175 ASP A N 1
ATOM 1389 C CA . ASP A 1 175 ? -4.031 -30.75 -10.875 1 91.38 175 ASP A CA 1
ATOM 1390 C C . ASP A 1 175 ? -3.504 -29.375 -11.258 1 91.38 175 ASP A C 1
ATOM 1392 O O . ASP A 1 175 ? -2.543 -29.266 -12.016 1 91.38 175 ASP A O 1
ATOM 1396 N N . SER A 1 176 ? -4.125 -28.422 -10.711 1 90.69 176 SER A N 1
ATOM 1397 C CA . SER A 1 176 ? -3.721 -27.062 -11 1 90.69 176 SER A CA 1
ATOM 1398 C C . SER A 1 176 ? -2.303 -26.781 -10.508 1 90.69 176 SER A C 1
ATOM 1400 O O . SER A 1 176 ? -1.521 -26.109 -11.188 1 90.69 176 SER A O 1
ATOM 1402 N N . ASN A 1 177 ? -2.037 -27.281 -9.336 1 94.31 177 ASN A N 1
ATOM 1403 C CA . ASN A 1 177 ? -0.724 -27.031 -8.742 1 94.31 177 ASN A CA 1
ATOM 1404 C C . ASN A 1 177 ? 0.382 -27.719 -9.539 1 94.31 177 ASN A C 1
ATOM 1406 O O . ASN A 1 177 ? 1.498 -27.203 -9.625 1 94.31 177 ASN A O 1
ATOM 1410 N N . GLU A 1 178 ? 0.1 -28.859 -10.102 1 93.06 178 GLU A N 1
ATOM 1411 C CA . GLU A 1 178 ? 1.073 -29.547 -10.945 1 93.06 178 GLU A CA 1
ATOM 1412 C C . GLU A 1 178 ? 1.364 -28.766 -12.211 1 93.06 178 GLU A C 1
ATOM 1414 O O . GLU A 1 178 ? 2.521 -28.625 -12.617 1 93.06 178 GLU A O 1
ATOM 1419 N N . ALA A 1 179 ? 0.328 -28.328 -12.773 1 90 179 ALA A N 1
ATOM 1420 C CA . ALA A 1 179 ? 0.496 -27.5 -13.969 1 90 179 ALA A CA 1
ATOM 1421 C C . ALA A 1 179 ? 1.279 -26.234 -13.656 1 90 179 ALA A C 1
ATOM 1423 O O . ALA A 1 179 ? 2.146 -25.828 -14.43 1 90 179 ALA A O 1
ATOM 1424 N N . LEU A 1 180 ? 0.953 -25.656 -12.578 1 93.56 180 LEU A N 1
ATOM 1425 C CA . LEU A 1 180 ? 1.648 -24.453 -12.125 1 93.56 180 LEU A CA 1
ATOM 1426 C C . LEU A 1 180 ? 3.137 -24.719 -11.938 1 93.56 180 LEU A C 1
ATOM 1428 O O . LEU A 1 180 ? 3.979 -23.953 -12.406 1 93.56 180 LEU A O 1
ATOM 1432 N N . LYS A 1 181 ? 3.43 -25.797 -11.305 1 94.81 181 LYS A N 1
ATOM 1433 C CA . LYS A 1 181 ? 4.82 -26.172 -11.07 1 94.81 181 LYS A CA 1
ATOM 1434 C C . LYS A 1 181 ? 5.586 -26.312 -12.383 1 94.81 181 LYS A C 1
ATOM 1436 O O . LYS A 1 181 ? 6.711 -25.828 -12.5 1 94.81 181 LYS A O 1
ATOM 1441 N N . CYS A 1 182 ? 4.984 -26.906 -13.305 1 92.88 182 CYS A N 1
ATOM 1442 C CA . CYS A 1 182 ? 5.625 -27.109 -14.602 1 92.88 182 CYS A CA 1
ATOM 1443 C C . CYS A 1 182 ? 5.938 -25.781 -15.273 1 92.88 182 CYS A C 1
ATOM 1445 O O . CYS A 1 182 ? 7.023 -25.594 -15.82 1 92.88 182 CYS A O 1
ATOM 1447 N N . THR A 1 183 ? 4.98 -24.938 -15.219 1 93.81 183 THR A N 1
ATOM 1448 C CA . THR A 1 183 ? 5.16 -23.625 -15.82 1 93.81 183 THR A CA 1
ATOM 1449 C C . THR A 1 183 ? 6.27 -22.859 -15.117 1 93.81 183 THR A C 1
ATOM 1451 O O . THR A 1 183 ? 7.145 -22.281 -15.766 1 93.81 183 THR A O 1
ATOM 1454 N N . ILE A 1 184 ? 6.285 -22.844 -13.781 1 96.44 184 ILE A N 1
ATOM 1455 C CA . ILE A 1 184 ? 7.297 -22.172 -12.977 1 96.44 184 ILE A CA 1
ATOM 1456 C C . ILE A 1 184 ? 8.68 -22.703 -13.336 1 96.44 184 ILE A C 1
ATOM 1458 O O . ILE A 1 184 ? 9.633 -21.938 -13.508 1 96.44 184 ILE A O 1
ATOM 1462 N N . ASP A 1 185 ? 8.758 -23.969 -13.477 1 96.19 185 ASP A N 1
ATOM 1463 C CA . ASP A 1 185 ? 10.031 -24.625 -13.773 1 96.19 185 ASP A CA 1
ATOM 1464 C C . ASP A 1 185 ? 10.578 -24.156 -15.125 1 96.19 185 ASP A C 1
ATOM 1466 O O . ASP A 1 185 ? 11.781 -23.938 -15.266 1 96.19 185 ASP A O 1
ATOM 1470 N N . GLU A 1 186 ? 9.688 -24.062 -16.062 1 96 186 GLU A N 1
ATOM 1471 C CA . GLU A 1 186 ? 10.117 -23.609 -17.391 1 96 186 GLU A CA 1
ATOM 1472 C C . GLU A 1 186 ? 10.609 -22.172 -17.344 1 96 186 GLU A C 1
ATOM 1474 O O . GLU A 1 186 ? 11.609 -21.828 -17.984 1 96 186 GLU A O 1
ATOM 1479 N N . ILE A 1 187 ? 9.93 -21.344 -16.641 1 97.38 187 ILE A N 1
ATOM 1480 C CA . ILE A 1 187 ? 10.352 -19.953 -16.516 1 97.38 187 ILE A CA 1
ATOM 1481 C C . ILE A 1 187 ? 11.68 -19.875 -15.781 1 97.38 187 ILE A C 1
ATOM 1483 O O . ILE A 1 187 ? 12.586 -19.156 -16.203 1 97.38 187 ILE A O 1
ATOM 1487 N N . ASN A 1 188 ? 11.781 -20.641 -14.688 1 97.12 188 ASN A N 1
ATOM 1488 C CA . ASN A 1 188 ? 13.039 -20.688 -13.945 1 97.12 188 ASN A CA 1
ATOM 1489 C C . ASN A 1 188 ? 14.203 -21.109 -14.836 1 97.12 188 ASN A C 1
ATOM 1491 O O . ASN A 1 188 ? 15.273 -20.5 -14.797 1 97.12 188 ASN A O 1
ATOM 1495 N N . LYS A 1 189 ? 13.961 -22.125 -15.602 1 96.81 189 LYS A N 1
ATOM 1496 C CA . LYS A 1 189 ? 14.992 -22.625 -16.5 1 96.81 189 LYS A CA 1
ATOM 1497 C C . LYS A 1 189 ? 15.414 -21.547 -17.5 1 96.81 189 LYS A C 1
ATOM 1499 O O . LYS A 1 189 ? 16.609 -21.312 -17.719 1 96.81 189 LYS A O 1
ATOM 1504 N N . TYR A 1 190 ? 14.445 -20.969 -18.078 1 97.12 190 TYR A N 1
ATOM 1505 C CA . TYR A 1 190 ? 14.719 -19.938 -19.078 1 97.12 190 TYR A CA 1
ATOM 1506 C C . TYR A 1 190 ? 15.477 -18.781 -18.453 1 97.12 190 TYR A C 1
ATOM 1508 O O . TYR A 1 190 ? 16.5 -18.328 -19 1 97.12 190 TYR A O 1
ATOM 1516 N N . TYR A 1 191 ? 15.023 -18.281 -17.359 1 98 191 TYR A N 1
ATOM 1517 C CA . TYR A 1 191 ? 15.641 -17.125 -16.703 1 98 191 TYR A CA 1
ATOM 1518 C C . TYR A 1 191 ? 17.047 -17.453 -16.234 1 98 191 TYR A C 1
ATOM 1520 O O . TYR A 1 191 ? 17.953 -16.609 -16.344 1 98 191 TYR A O 1
ATOM 1528 N N . ALA A 1 192 ? 17.25 -18.609 -15.711 1 97.38 192 ALA A N 1
ATOM 1529 C CA . ALA A 1 192 ? 18.578 -19.047 -15.305 1 97.38 192 ALA A CA 1
ATOM 1530 C C . ALA A 1 192 ? 19.531 -19.094 -16.5 1 97.38 192 ALA A C 1
ATOM 1532 O O . ALA A 1 192 ? 20.656 -18.609 -16.422 1 97.38 192 ALA A O 1
ATOM 1533 N N . ALA A 1 193 ? 19.062 -19.609 -17.578 1 97.19 193 ALA A N 1
ATOM 1534 C CA . ALA A 1 193 ? 19.875 -19.766 -18.781 1 97.19 193 ALA A CA 1
ATOM 1535 C C . ALA A 1 193 ? 20.281 -18.406 -19.344 1 97.19 193 ALA A C 1
ATOM 1537 O O . ALA A 1 193 ? 21.359 -18.266 -19.938 1 97.19 193 ALA A O 1
ATOM 1538 N N . LYS A 1 194 ? 19.438 -17.453 -19.156 1 97.44 194 LYS A N 1
ATOM 1539 C CA . LYS A 1 194 ? 19.672 -16.141 -19.75 1 97.44 194 LYS A CA 1
ATOM 1540 C C . LYS A 1 194 ? 20.297 -15.172 -18.75 1 97.44 194 LYS A C 1
ATOM 1542 O O . LYS A 1 194 ? 20.547 -14.016 -19.062 1 97.44 194 LYS A O 1
ATOM 1547 N N . GLY A 1 195 ? 20.516 -15.617 -17.484 1 97.19 195 GLY A N 1
ATOM 1548 C CA . GLY A 1 195 ? 21.094 -14.766 -16.469 1 97.19 195 GLY A CA 1
ATOM 1549 C C . GLY A 1 195 ? 20.188 -13.641 -16.031 1 97.19 195 GLY A C 1
ATOM 1550 O O . GLY A 1 195 ? 20.641 -12.508 -15.836 1 97.19 195 GLY A O 1
ATOM 1551 N N . LEU A 1 196 ? 18.906 -13.906 -15.938 1 97.62 196 LEU A N 1
ATOM 1552 C CA . LEU A 1 196 ? 17.906 -12.867 -15.695 1 97.62 196 LEU A CA 1
ATOM 1553 C C . LEU A 1 196 ? 17.359 -12.953 -14.273 1 97.62 196 LEU A C 1
ATOM 1555 O O . LEU A 1 196 ? 16.375 -12.297 -13.945 1 97.62 196 LEU A O 1
ATOM 1559 N N . ASN A 1 197 ? 17.953 -13.75 -13.375 1 96.62 197 ASN A N 1
ATOM 1560 C CA . ASN A 1 197 ? 17.516 -13.891 -11.992 1 96.62 197 ASN A CA 1
ATOM 1561 C C . ASN A 1 197 ? 18.031 -12.75 -11.125 1 96.62 197 ASN A C 1
ATOM 1563 O O . ASN A 1 197 ? 18.938 -12.945 -10.305 1 96.62 197 ASN A O 1
ATOM 1567 N N . PHE A 1 198 ? 17.438 -11.633 -11.281 1 94.12 198 PHE A N 1
ATOM 1568 C CA . PHE A 1 198 ? 17.828 -10.453 -10.516 1 94.12 198 PHE A CA 1
ATOM 1569 C C . PHE A 1 198 ? 17.531 -10.641 -9.039 1 94.12 198 PHE A C 1
ATOM 1571 O O . PHE A 1 198 ? 16.469 -11.172 -8.672 1 94.12 198 PHE A O 1
ATOM 1578 N N . GLU A 1 199 ? 18.406 -10.258 -8.148 1 91.06 199 GLU A N 1
ATOM 1579 C CA . GLU A 1 199 ? 18.25 -10.539 -6.73 1 91.06 199 GLU A CA 1
ATOM 1580 C C . GLU A 1 199 ? 18 -9.266 -5.934 1 91.06 199 GLU A C 1
ATOM 1582 O O . GLU A 1 199 ? 18.094 -9.258 -4.707 1 91.06 199 GLU A O 1
ATOM 1587 N N . ASP A 1 200 ? 17.688 -8.281 -6.672 1 89.31 200 ASP A N 1
ATOM 1588 C CA . ASP A 1 200 ? 17.391 -7.031 -5.977 1 89.31 200 ASP A CA 1
ATOM 1589 C C . ASP A 1 200 ? 16.219 -7.203 -5.02 1 89.31 200 ASP A C 1
ATOM 1591 O O . ASP A 1 200 ? 15.32 -8.016 -5.266 1 89.31 200 ASP A O 1
ATOM 1595 N N . THR A 1 201 ? 16.312 -6.488 -3.916 1 88.88 201 THR A N 1
ATOM 1596 C CA . THR A 1 201 ? 15.258 -6.555 -2.912 1 88.88 201 THR A CA 1
ATOM 1597 C C . THR A 1 201 ? 14.352 -5.328 -2.994 1 88.88 201 THR A C 1
ATOM 1599 O O . THR A 1 201 ? 14.773 -4.273 -3.473 1 88.88 201 THR A O 1
ATOM 1602 N N . VAL A 1 202 ? 13.203 -5.625 -2.627 1 86.94 202 VAL A N 1
ATOM 1603 C CA . VAL A 1 202 ? 12.242 -4.527 -2.531 1 86.94 202 VAL A CA 1
ATOM 1604 C C . VAL A 1 202 ? 11.875 -4.293 -1.068 1 86.94 202 VAL A C 1
ATOM 1606 O O . VAL A 1 202 ? 11.961 -5.207 -0.245 1 86.94 202 VAL A O 1
ATOM 1609 N N . MET B 1 1 ? 15.898 28.625 2.586 1 59.19 1 MET B N 1
ATOM 1610 C CA . MET B 1 1 ? 14.461 28.422 2.715 1 59.19 1 MET B CA 1
ATOM 1611 C C . MET B 1 1 ? 14.141 27 3.143 1 59.19 1 MET B C 1
ATOM 1613 O O . MET B 1 1 ? 14.875 26.062 2.807 1 59.19 1 MET B O 1
ATOM 1617 N N . SER B 1 2 ? 13.266 26.953 4.246 1 68.69 2 SER B N 1
ATOM 1618 C CA . SER B 1 2 ? 12.938 25.609 4.738 1 68.69 2 SER B CA 1
ATOM 1619 C C . SER B 1 2 ? 11.656 25.094 4.098 1 68.69 2 SER B C 1
ATOM 1621 O O . SER B 1 2 ? 10.891 25.859 3.506 1 68.69 2 SER B O 1
ATOM 1623 N N . LEU B 1 3 ? 11.484 23.734 4.074 1 71.94 3 LEU B N 1
ATOM 1624 C CA . LEU B 1 3 ? 10.25 23.094 3.627 1 71.94 3 LEU B CA 1
ATOM 1625 C C . LEU B 1 3 ? 9.031 23.781 4.211 1 71.94 3 LEU B C 1
ATOM 1627 O O . LEU B 1 3 ? 8.008 23.922 3.543 1 71.94 3 LEU B O 1
ATOM 1631 N N . PHE B 1 4 ? 9.203 24.516 5.316 1 73.19 4 PHE B N 1
ATOM 1632 C CA . PHE B 1 4 ? 8.078 25.062 6.059 1 73.19 4 PHE B CA 1
ATOM 1633 C C . PHE B 1 4 ? 7.73 26.469 5.559 1 73.19 4 PHE B C 1
ATOM 1635 O O . PHE B 1 4 ? 6.613 26.938 5.766 1 73.19 4 PHE B O 1
ATOM 1642 N N . THR B 1 5 ? 8.695 27.062 4.984 1 66.38 5 THR B N 1
ATOM 1643 C CA . THR B 1 5 ? 8.398 28.391 4.457 1 66.38 5 THR B CA 1
ATOM 1644 C C . THR B 1 5 ? 7.305 28.328 3.396 1 66.38 5 THR B C 1
ATOM 1646 O O . THR B 1 5 ? 6.48 29.234 3.287 1 66.38 5 THR B O 1
ATOM 1649 N N . ALA B 1 6 ? 7.281 27.281 2.756 1 60.66 6 ALA B N 1
ATOM 1650 C CA . ALA B 1 6 ? 6.273 27.078 1.715 1 60.66 6 ALA B CA 1
ATOM 1651 C C . ALA B 1 6 ? 4.906 26.781 2.322 1 60.66 6 ALA B C 1
ATOM 1653 O O . ALA B 1 6 ? 3.873 27.031 1.699 1 60.66 6 ALA B O 1
ATOM 1654 N N . ILE B 1 7 ? 4.824 26.266 3.525 1 61.88 7 ILE B N 1
ATOM 1655 C CA . ILE B 1 7 ? 3.609 25.828 4.199 1 61.88 7 ILE B CA 1
ATOM 1656 C C . ILE B 1 7 ? 2.904 27.031 4.832 1 61.88 7 ILE B C 1
ATOM 1658 O O . ILE B 1 7 ? 1.673 27.078 4.867 1 61.88 7 ILE B O 1
ATOM 1662 N N . ASP B 1 8 ? 3.611 28.031 5.406 1 56.38 8 ASP B N 1
ATOM 1663 C CA . ASP B 1 8 ? 3.123 29.109 6.246 1 56.38 8 ASP B CA 1
ATOM 1664 C C . ASP B 1 8 ? 1.969 29.859 5.57 1 56.38 8 ASP B C 1
ATOM 1666 O O . ASP B 1 8 ? 0.96 30.156 6.211 1 56.38 8 ASP B O 1
ATOM 1670 N N . SER B 1 9 ? 2.188 30.328 4.406 1 52.75 9 SER B N 1
ATOM 1671 C CA . SER B 1 9 ? 1.242 31.328 3.924 1 52.75 9 SER B CA 1
ATOM 1672 C C . SER B 1 9 ? -0.099 30.703 3.566 1 52.75 9 SER B C 1
ATOM 1674 O O . SER B 1 9 ? -1.059 31.406 3.25 1 52.75 9 SER B O 1
ATOM 1676 N N . LYS B 1 10 ? 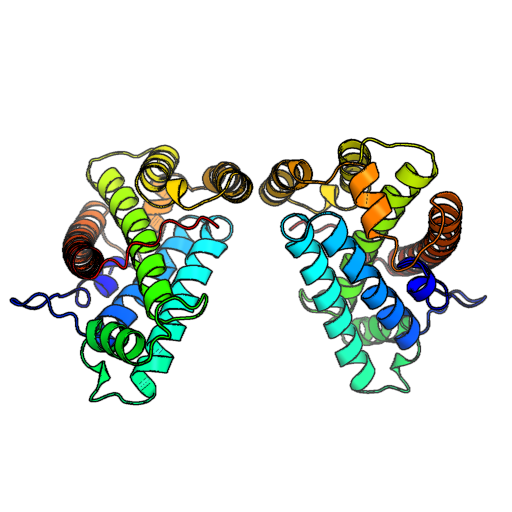-0.299 29.406 4.129 1 62.31 10 LYS B N 1
ATOM 1677 C CA . LYS B 1 10 ? -1.429 28.891 3.357 1 62.31 10 LYS B CA 1
ATOM 1678 C C . LYS B 1 10 ? -2.5 28.312 4.273 1 62.31 10 LYS B C 1
ATOM 1680 O O . LYS B 1 10 ? -3.686 28.312 3.932 1 62.31 10 LYS B O 1
ATOM 1685 N N . PHE B 1 11 ? -2.02 28.062 5.633 1 68.81 11 PHE B N 1
ATOM 1686 C CA . PHE B 1 11 ? -3.09 27.609 6.512 1 68.81 11 PHE B CA 1
ATOM 1687 C C . PHE B 1 11 ? -3.719 28.781 7.25 1 68.81 11 PHE B C 1
ATOM 1689 O O . PHE B 1 11 ? -3.053 29.453 8.039 1 68.81 11 PHE B O 1
ATOM 1696 N N . GLN B 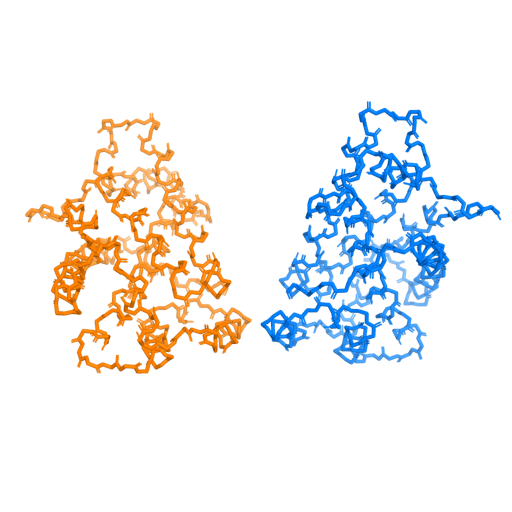1 12 ? -4.809 29.266 6.762 1 68 12 GLN B N 1
ATOM 1697 C CA . GLN B 1 12 ? -5.488 30.391 7.398 1 68 12 GLN B CA 1
ATOM 1698 C C . GLN B 1 12 ? -6.996 30.156 7.453 1 68 12 GLN B C 1
ATOM 1700 O O . GLN B 1 12 ? -7.598 29.703 6.48 1 68 12 GLN B O 1
ATOM 1705 N N . ALA B 1 13 ? -7.457 30.172 8.812 1 71.12 13 ALA B N 1
ATOM 1706 C CA . ALA B 1 13 ? -8.906 30.344 8.945 1 71.12 13 ALA B CA 1
ATOM 1707 C C . ALA B 1 13 ? -9.258 31.812 9.211 1 71.12 13 ALA B C 1
ATOM 1709 O O . ALA B 1 13 ? -8.508 32.531 9.883 1 71.12 13 ALA B O 1
ATOM 1710 N N . ASP B 1 14 ? -10.281 32.188 8.508 1 71.56 14 ASP B N 1
ATOM 1711 C CA . ASP B 1 14 ? -10.68 33.562 8.781 1 71.56 14 ASP B CA 1
ATOM 1712 C C . ASP B 1 14 ? -11.344 33.688 10.156 1 71.56 14 ASP B C 1
ATOM 1714 O O . ASP B 1 14 ? -11.445 32.719 10.891 1 71.56 14 ASP B O 1
ATOM 1718 N N . SER B 1 15 ? -11.617 34.938 10.516 1 69.75 15 SER B N 1
ATOM 1719 C CA . SER B 1 15 ? -12.125 35.281 11.844 1 69.75 15 SER B CA 1
ATOM 1720 C C . SER B 1 15 ? -13.438 34.531 12.133 1 69.75 15 SER B C 1
ATOM 1722 O O . SER B 1 15 ? -13.797 34.344 13.289 1 69.75 15 SER B O 1
ATOM 1724 N N . ASN B 1 16 ? -14.047 34 11.117 1 77.12 16 ASN B N 1
ATOM 1725 C CA . ASN B 1 16 ? -15.32 33.312 11.305 1 77.12 16 ASN B CA 1
ATOM 1726 C C . ASN B 1 16 ? -15.164 31.797 11.188 1 77.12 16 ASN B C 1
ATOM 1728 O O . ASN B 1 16 ? -16.156 31.078 11.164 1 77.12 16 ASN B O 1
ATOM 1732 N N . GLY B 1 17 ? -13.969 31.438 11.102 1 81.5 17 GLY B N 1
ATOM 1733 C CA . GLY B 1 17 ? -13.719 30 11.047 1 81.5 17 GLY B CA 1
ATOM 1734 C C . GLY B 1 17 ? -13.82 29.438 9.648 1 81.5 17 GLY B C 1
ATOM 1735 O O . GLY B 1 17 ? -13.836 28.219 9.469 1 81.5 17 GLY B O 1
ATOM 1736 N N . SER B 1 18 ? -13.953 30.281 8.711 1 90.12 18 SER B N 1
ATOM 1737 C CA . SER B 1 18 ? -14.023 29.828 7.32 1 90.12 18 SER B CA 1
ATOM 1738 C C . SER B 1 18 ? -12.641 29.516 6.766 1 90.12 18 SER B C 1
ATOM 1740 O O . SER B 1 18 ? -11.672 30.203 7.078 1 90.12 18 SER B O 1
ATOM 1742 N N . ILE B 1 19 ? -12.633 28.453 6.039 1 95.19 19 ILE B N 1
ATOM 1743 C CA . ILE B 1 19 ? -11.383 28.016 5.422 1 95.19 19 ILE B CA 1
ATOM 1744 C C . ILE B 1 19 ? -11.508 28.078 3.9 1 95.19 19 ILE B C 1
ATOM 1746 O O . ILE B 1 19 ? -12.445 27.516 3.326 1 95.19 19 ILE B O 1
ATOM 1750 N N . ALA B 1 20 ? -10.578 28.844 3.336 1 95.31 20 ALA B N 1
ATOM 1751 C CA . ALA B 1 20 ? -10.531 28.875 1.876 1 95.31 20 ALA B CA 1
ATOM 1752 C C . ALA B 1 20 ? -10.086 27.547 1.303 1 95.31 20 ALA B C 1
ATOM 1754 O O . ALA B 1 20 ? -9.016 27.031 1.652 1 95.31 20 ALA B O 1
ATOM 1755 N N . THR B 1 21 ? -10.891 27 0.353 1 96.88 21 THR B N 1
ATOM 1756 C CA . THR B 1 21 ? -10.648 25.641 -0.141 1 96.88 21 THR B CA 1
ATOM 1757 C C . THR B 1 21 ? -9.297 25.562 -0.835 1 96.88 21 THR B C 1
ATOM 1759 O O . THR B 1 21 ? -8.461 24.719 -0.477 1 96.88 21 THR B O 1
ATOM 1762 N N . LYS B 1 22 ? -9.062 26.406 -1.773 1 95.5 22 LYS B N 1
ATOM 1763 C CA . LYS B 1 22 ? -7.852 26.359 -2.59 1 95.5 22 LYS B CA 1
ATOM 1764 C C . LYS B 1 22 ? -6.602 26.516 -1.729 1 95.5 22 LYS B C 1
ATOM 1766 O O . LYS B 1 22 ? -5.648 25.75 -1.859 1 95.5 22 LYS B O 1
ATOM 1771 N N . GLN B 1 23 ? -6.621 27.484 -0.864 1 93.31 23 GLN B N 1
ATOM 1772 C CA . GLN B 1 23 ? -5.473 27.75 -0.007 1 93.31 23 GLN B CA 1
ATOM 1773 C C . GLN B 1 23 ? -5.18 26.562 0.909 1 93.31 23 GLN B C 1
ATOM 1775 O O . GLN B 1 23 ? -4.02 26.188 1.103 1 93.31 23 GLN B O 1
ATOM 1780 N N . PHE B 1 24 ? -6.215 26.016 1.4 1 95.31 24 PHE B N 1
ATOM 1781 C CA . PHE B 1 24 ? -6.078 24.859 2.291 1 95.31 24 PHE B CA 1
ATOM 1782 C C . PHE B 1 24 ? -5.453 23.688 1.559 1 95.31 24 PHE B C 1
ATOM 1784 O O . PHE B 1 24 ? -4.504 23.062 2.053 1 95.31 24 PHE B O 1
ATOM 1791 N N . LEU B 1 25 ? -5.98 23.375 0.397 1 96.69 25 LEU B N 1
ATOM 1792 C CA . LEU B 1 25 ? -5.52 22.219 -0.36 1 96.69 25 LEU B CA 1
ATOM 1793 C C . LEU B 1 25 ? -4.082 22.406 -0.833 1 96.69 25 LEU B C 1
ATOM 1795 O O . LEU B 1 25 ? -3.285 21.469 -0.82 1 96.69 25 LEU B O 1
ATOM 1799 N N . LEU B 1 26 ? -3.732 23.609 -1.19 1 93.38 26 LEU B N 1
ATOM 1800 C CA . LEU B 1 26 ? -2.361 23.906 -1.589 1 93.38 26 LEU B CA 1
ATOM 1801 C C . LEU B 1 26 ? -1.408 23.781 -0.405 1 93.38 26 LEU B C 1
ATOM 1803 O O . LEU B 1 26 ? -0.295 23.266 -0.555 1 93.38 26 LEU B O 1
ATOM 1807 N N . ALA B 1 27 ? -1.833 24.219 0.733 1 91.69 27 ALA B N 1
ATOM 1808 C CA . ALA B 1 27 ? -1.024 24.062 1.939 1 91.69 27 ALA B CA 1
ATOM 1809 C C . ALA B 1 27 ? -0.774 22.594 2.25 1 91.69 27 ALA B C 1
ATOM 1811 O O . ALA B 1 27 ? 0.343 22.203 2.602 1 91.69 27 ALA B O 1
ATOM 1812 N N . CYS B 1 28 ? -1.819 21.781 2.098 1 94.38 28 CYS B N 1
ATOM 1813 C CA . CYS B 1 28 ? -1.686 20.344 2.346 1 94.38 28 CYS B CA 1
ATOM 1814 C C . CYS B 1 28 ? -0.674 19.719 1.395 1 94.38 28 CYS B C 1
ATOM 1816 O O . CYS B 1 28 ? 0.114 18.859 1.796 1 94.38 28 CYS B O 1
ATOM 1818 N N . ARG B 1 29 ? -0.657 20.141 0.204 1 93 29 ARG B N 1
ATOM 1819 C CA . ARG B 1 29 ? 0.28 19.609 -0.781 1 93 29 ARG B CA 1
ATOM 1820 C C . ARG B 1 29 ? 1.718 19.953 -0.412 1 93 29 ARG B C 1
ATOM 1822 O O . ARG B 1 29 ? 2.635 19.172 -0.662 1 93 29 ARG B O 1
ATOM 1829 N N . GLU B 1 30 ? 1.865 21.094 0.183 1 89.38 30 GLU B N 1
ATOM 1830 C CA . GLU B 1 30 ? 3.205 21.547 0.538 1 89.38 30 GLU B CA 1
ATOM 1831 C C . GLU B 1 30 ? 3.783 20.734 1.688 1 89.38 30 GLU B C 1
ATOM 1833 O O . GLU B 1 30 ? 4.988 20.781 1.939 1 89.38 30 GLU B O 1
ATOM 1838 N N . ILE B 1 31 ? 2.943 20.031 2.34 1 89.31 31 ILE B N 1
ATOM 1839 C CA . ILE B 1 31 ? 3.387 19.25 3.484 1 89.31 31 ILE B CA 1
ATOM 1840 C C . ILE B 1 31 ? 3.898 17.891 3.012 1 89.31 31 ILE B C 1
ATOM 1842 O O . ILE B 1 31 ? 4.664 17.219 3.715 1 89.31 31 ILE B O 1
ATOM 1846 N N . LEU B 1 32 ? 3.588 17.453 1.829 1 89.25 32 LEU B N 1
ATOM 1847 C CA . LEU B 1 32 ? 3.799 16.094 1.345 1 89.25 32 LEU B CA 1
ATOM 1848 C C . LEU B 1 32 ? 5.285 15.758 1.306 1 89.25 32 LEU B C 1
ATOM 1850 O O . LEU B 1 32 ? 5.684 14.656 1.68 1 89.25 32 LEU B O 1
ATOM 1854 N N . PRO B 1 33 ? 6.145 16.734 1.043 1 88.44 33 PRO B N 1
ATOM 1855 C CA . PRO B 1 33 ? 7.57 16.422 0.955 1 88.44 33 PRO B CA 1
ATOM 1856 C C . PRO B 1 33 ? 8.172 16.031 2.303 1 88.44 33 PRO B C 1
ATOM 1858 O O . PRO B 1 33 ? 9.227 15.383 2.35 1 88.44 33 PRO B O 1
ATOM 1861 N N . ILE B 1 34 ? 7.496 16.422 3.373 1 87.31 34 ILE B N 1
ATOM 1862 C CA . ILE B 1 34 ? 7.996 16.047 4.691 1 87.31 34 ILE B CA 1
ATOM 1863 C C . ILE B 1 34 ? 8.047 14.531 4.82 1 87.31 34 ILE B C 1
ATOM 1865 O O . ILE B 1 34 ? 8.961 13.984 5.434 1 87.31 34 ILE B O 1
ATOM 1869 N N . PHE B 1 35 ? 7.145 13.828 4.195 1 90.12 35 PHE B N 1
ATOM 1870 C CA . PHE B 1 35 ? 7.047 12.383 4.297 1 90.12 35 PHE B CA 1
ATOM 1871 C C . PHE B 1 35 ? 8.172 11.703 3.521 1 90.12 35 PHE B C 1
ATOM 1873 O O . PHE B 1 35 ? 8.609 10.609 3.883 1 90.12 35 PHE B O 1
ATOM 1880 N N . ASP B 1 36 ? 8.656 12.406 2.537 1 87.56 36 ASP B N 1
ATOM 1881 C CA . ASP B 1 36 ? 9.812 11.891 1.816 1 87.56 36 ASP B CA 1
ATOM 1882 C C . ASP B 1 36 ? 11.078 11.977 2.674 1 87.56 36 ASP B C 1
ATOM 1884 O O . ASP B 1 36 ? 11.969 11.133 2.559 1 87.56 36 ASP B O 1
ATOM 1888 N N . THR B 1 37 ? 11.102 12.938 3.51 1 84.06 37 THR B N 1
ATOM 1889 C CA . THR B 1 37 ? 12.234 13.133 4.398 1 84.06 37 THR B CA 1
ATOM 1890 C C . THR B 1 37 ? 12.203 12.141 5.551 1 84.06 37 THR B C 1
ATOM 1892 O O . THR B 1 37 ? 13.25 11.648 5.984 1 84.06 37 THR B O 1
ATOM 1895 N N . LEU B 1 38 ? 11.062 11.891 6.016 1 85.94 38 LEU B N 1
ATOM 1896 C CA . LEU B 1 38 ? 10.914 11.031 7.188 1 85.94 38 LEU B CA 1
ATOM 1897 C C . LEU B 1 38 ? 11.125 9.57 6.816 1 85.94 38 LEU B C 1
ATOM 1899 O O . LEU B 1 38 ? 11.703 8.805 7.59 1 85.94 38 LEU B O 1
ATOM 1903 N N . GLY B 1 39 ? 10.672 9.203 5.637 1 85.38 39 GLY B N 1
ATOM 1904 C CA . GLY B 1 39 ? 10.734 7.832 5.164 1 85.38 39 GLY B CA 1
ATOM 1905 C C . GLY B 1 39 ? 9.836 7.566 3.973 1 85.38 39 GLY B C 1
ATOM 1906 O O . GLY B 1 39 ? 8.656 7.254 4.137 1 85.38 39 GLY B O 1
ATOM 1907 N N . PRO B 1 40 ? 10.453 7.617 2.912 1 81.94 40 PRO B N 1
ATOM 1908 C CA . PRO B 1 40 ? 9.633 7.516 1.708 1 81.94 40 PRO B CA 1
ATOM 1909 C C . PRO B 1 40 ? 8.844 6.203 1.643 1 81.94 40 PRO B C 1
ATOM 1911 O O . PRO B 1 40 ? 7.734 6.172 1.107 1 81.94 40 PRO B O 1
ATOM 1914 N N . VAL B 1 41 ? 9.375 5.242 2.268 1 77.19 41 VAL B N 1
ATOM 1915 C CA . VAL B 1 41 ? 8.695 3.949 2.248 1 77.19 41 VAL B CA 1
ATOM 1916 C C . VAL B 1 41 ? 7.715 3.865 3.414 1 77.19 41 VAL B C 1
ATOM 1918 O O . VAL B 1 41 ? 6.547 3.508 3.227 1 77.19 41 VAL B O 1
ATOM 1921 N N . VAL B 1 42 ? 8.125 4.316 4.543 1 77.06 42 VAL B N 1
ATOM 1922 C CA . VAL B 1 42 ? 7.359 4.234 5.785 1 77.06 42 VAL B CA 1
ATOM 1923 C C . VAL B 1 42 ? 6.098 5.086 5.676 1 77.06 42 VAL B C 1
ATOM 1925 O O . VAL B 1 42 ? 5.016 4.656 6.082 1 77.06 42 VAL B O 1
ATOM 1928 N N . PHE B 1 43 ? 6.281 6.199 5.023 1 88.31 43 PHE B N 1
ATOM 1929 C CA . PHE B 1 43 ? 5.168 7.141 5.074 1 88.31 43 PHE B CA 1
ATOM 1930 C C . PHE B 1 43 ? 4.504 7.27 3.709 1 88.31 43 PHE B C 1
ATOM 1932 O O . PHE B 1 43 ? 3.633 8.117 3.514 1 88.31 43 PHE B O 1
ATOM 1939 N N . ALA B 1 44 ? 4.82 6.359 2.877 1 88.62 44 ALA B N 1
ATOM 1940 C CA . ALA B 1 44 ? 4.227 6.371 1.543 1 88.62 44 ALA B CA 1
ATOM 1941 C C . ALA B 1 44 ? 2.707 6.242 1.619 1 88.62 44 ALA B C 1
ATOM 1943 O O . ALA B 1 44 ? 1.982 6.973 0.94 1 88.62 44 ALA B O 1
ATOM 1944 N N . PRO B 1 45 ? 2.188 5.359 2.445 1 88.31 45 PRO B N 1
ATOM 1945 C CA . PRO B 1 45 ? 0.729 5.246 2.512 1 88.31 45 PRO B CA 1
ATOM 1946 C C . PRO B 1 45 ? 0.058 6.523 3.004 1 88.31 45 PRO B C 1
ATOM 1948 O O . PRO B 1 45 ? -0.991 6.914 2.484 1 88.31 45 PRO B O 1
ATOM 1951 N N . VAL B 1 46 ? 0.664 7.141 3.973 1 90.75 46 VAL B N 1
ATOM 1952 C CA . VAL B 1 46 ? 0.1 8.375 4.508 1 90.75 46 VAL B CA 1
ATOM 1953 C C . VAL B 1 46 ? 0.145 9.469 3.439 1 90.75 46 VAL B C 1
ATOM 1955 O O . VAL B 1 46 ? -0.835 10.188 3.238 1 90.75 46 VAL B O 1
ATOM 1958 N N . LYS B 1 47 ? 1.307 9.516 2.805 1 92.75 47 LYS B N 1
ATOM 1959 C CA . LYS B 1 47 ? 1.477 10.492 1.733 1 92.75 47 LYS B CA 1
ATOM 1960 C C . LYS B 1 47 ? 0.445 10.281 0.629 1 92.75 47 LYS B C 1
ATOM 1962 O O . LYS B 1 47 ? -0.177 11.242 0.163 1 92.75 47 LYS B O 1
ATOM 1967 N N . LYS B 1 48 ? 0.268 9.078 0.264 1 93.31 48 LYS B N 1
ATOM 1968 C CA . LYS B 1 48 ? -0.709 8.742 -0.767 1 93.31 48 LYS B CA 1
ATOM 1969 C C . LYS B 1 48 ? -2.123 9.102 -0.322 1 93.31 48 LYS B C 1
ATOM 1971 O O . LYS B 1 48 ? -2.916 9.617 -1.111 1 93.31 48 LYS B O 1
ATOM 1976 N N . ASP B 1 49 ? -2.414 8.766 0.892 1 94.06 49 ASP B N 1
ATOM 1977 C CA . ASP B 1 49 ? -3.729 9.07 1.444 1 94.06 49 ASP B CA 1
ATOM 1978 C C . ASP B 1 49 ? -3.99 10.578 1.424 1 94.06 49 ASP B C 1
ATOM 1980 O O . ASP B 1 49 ? -5.051 11.023 0.977 1 94.06 49 ASP B O 1
ATOM 1984 N N . ILE B 1 50 ? -3.039 11.352 1.865 1 96.06 50 ILE B N 1
ATOM 1985 C CA . ILE B 1 50 ? -3.172 12.805 1.876 1 96.06 50 ILE B CA 1
ATOM 1986 C C . ILE B 1 50 ? -3.348 13.312 0.449 1 96.06 50 ILE B C 1
ATOM 1988 O O . ILE B 1 50 ? -4.277 14.07 0.164 1 96.06 50 ILE B O 1
ATOM 1992 N N . ALA B 1 51 ? -2.492 12.867 -0.431 1 97 51 ALA B N 1
ATOM 1993 C CA . ALA B 1 51 ? -2.564 13.297 -1.825 1 97 51 ALA B CA 1
ATOM 1994 C C . ALA B 1 51 ? -3.916 12.938 -2.439 1 97 51 ALA B C 1
ATOM 1996 O O . ALA B 1 51 ? -4.52 13.758 -3.137 1 97 51 ALA B O 1
ATOM 1997 N N . GLY B 1 52 ? -4.387 11.773 -2.197 1 97.44 52 GLY B N 1
ATOM 1998 C CA . GLY B 1 52 ? -5.668 11.336 -2.725 1 97.44 52 GLY B CA 1
ATOM 1999 C C . GLY B 1 52 ? -6.836 12.172 -2.225 1 97.44 52 GLY B C 1
ATOM 2000 O O . GLY B 1 52 ? -7.719 12.539 -3 1 97.44 52 GLY B O 1
ATOM 2001 N N . ASN B 1 53 ? -6.812 12.422 -0.935 1 97.62 53 ASN B N 1
ATOM 2002 C CA . ASN B 1 53 ? -7.883 13.234 -0.373 1 97.62 53 ASN B CA 1
ATOM 2003 C C . ASN B 1 53 ? -7.82 14.672 -0.885 1 97.62 53 ASN B C 1
ATOM 2005 O O . ASN B 1 53 ? -8.859 15.289 -1.131 1 97.62 53 ASN B O 1
ATOM 2009 N N . VAL B 1 54 ? -6.613 15.172 -1.036 1 98 54 VAL B N 1
ATOM 2010 C CA . VAL B 1 54 ? -6.43 16.5 -1.604 1 98 54 VAL B CA 1
ATOM 2011 C C . VAL B 1 54 ? -6.988 16.547 -3.025 1 98 54 VAL B C 1
ATOM 2013 O O . VAL B 1 54 ? -7.73 17.453 -3.383 1 98 54 VAL B O 1
ATOM 2016 N N . ASP B 1 55 ? -6.695 15.555 -3.793 1 98.31 55 ASP B N 1
ATOM 2017 C CA . ASP B 1 55 ? -7.18 15.484 -5.168 1 98.31 55 ASP B CA 1
ATOM 2018 C C . ASP B 1 55 ? -8.703 15.391 -5.211 1 98.31 55 ASP B C 1
ATOM 2020 O O . ASP B 1 55 ? -9.344 16.047 -6.035 1 98.31 55 ASP B O 1
ATOM 2024 N N . ARG B 1 56 ? -9.234 14.602 -4.402 1 98.19 56 ARG B N 1
ATOM 2025 C CA . ARG B 1 56 ? -10.68 14.43 -4.328 1 98.19 56 ARG B CA 1
ATOM 2026 C C . ARG B 1 56 ? -11.375 15.758 -4.051 1 98.19 56 ARG B C 1
ATOM 2028 O O . ARG B 1 56 ? -12.344 16.109 -4.727 1 98.19 56 ARG B O 1
ATOM 2035 N N . LEU B 1 57 ? -10.891 16.469 -3.1 1 98.56 57 LEU B N 1
ATOM 2036 C CA . LEU B 1 57 ? -11.469 17.75 -2.736 1 98.56 57 LEU B CA 1
ATOM 2037 C C . LEU B 1 57 ? -11.219 18.781 -3.83 1 98.56 57 LEU B C 1
ATOM 2039 O O . LEU B 1 57 ? -12.086 19.625 -4.109 1 98.56 57 LEU B O 1
ATOM 2043 N N . TRP B 1 58 ? -10.039 18.719 -4.414 1 98.38 58 TRP B N 1
ATOM 2044 C CA . TRP B 1 58 ? -9.711 19.609 -5.52 1 98.38 58 TRP B CA 1
ATOM 2045 C C . TRP B 1 58 ? -10.672 19.406 -6.688 1 98.38 58 TRP B C 1
ATOM 2047 O O . TRP B 1 58 ? -11.203 20.375 -7.234 1 98.38 58 TRP B O 1
ATOM 2057 N N . ASP B 1 59 ? -10.922 18.156 -7.062 1 98.56 59 ASP B N 1
ATOM 2058 C CA . ASP B 1 59 ? -11.844 17.828 -8.156 1 98.56 59 ASP B CA 1
ATOM 2059 C C . ASP B 1 59 ? -13.242 18.375 -7.867 1 98.56 59 ASP B C 1
ATOM 2061 O O . ASP B 1 59 ? -13.891 18.922 -8.758 1 98.56 59 ASP B O 1
ATOM 2065 N N . LYS B 1 60 ? -13.609 18.188 -6.664 1 98.5 60 LYS B N 1
ATOM 2066 C CA . LYS B 1 60 ? -14.922 18.703 -6.281 1 98.5 60 LYS B CA 1
ATOM 2067 C C . LYS B 1 60 ? -14.969 20.219 -6.41 1 98.5 60 LYS B C 1
ATOM 2069 O O . LYS B 1 60 ? -15.93 20.781 -6.961 1 98.5 60 LYS B O 1
ATOM 2074 N N . MET B 1 61 ? -14.008 20.922 -5.891 1 98.38 61 MET B N 1
ATOM 2075 C CA . MET B 1 61 ? -13.93 22.375 -5.984 1 98.38 61 MET B CA 1
ATOM 2076 C C . MET B 1 61 ? -14.016 22.828 -7.438 1 98.38 61 MET B C 1
ATOM 2078 O O . MET B 1 61 ? -14.719 23.797 -7.746 1 98.38 61 MET B O 1
ATOM 2082 N N . MET B 1 62 ? -13.383 22.062 -8.344 1 98.44 62 MET B N 1
ATOM 2083 C CA . MET B 1 62 ? -13.281 22.453 -9.742 1 98.44 62 MET B CA 1
ATOM 2084 C C . MET B 1 62 ? -14.625 22.297 -10.453 1 98.44 62 MET B C 1
ATOM 2086 O O . MET B 1 62 ? -14.844 22.891 -11.508 1 98.44 62 MET B O 1
ATOM 2090 N N . THR B 1 63 ? -15.539 21.531 -9.977 1 98.06 63 THR B N 1
ATOM 2091 C CA . THR B 1 63 ? -16.859 21.375 -10.594 1 98.06 63 THR B CA 1
ATOM 2092 C C . THR B 1 63 ? -17.656 22.688 -10.484 1 98.06 63 THR B C 1
ATOM 2094 O O . THR B 1 63 ? -18.531 22.953 -11.305 1 98.06 63 THR B O 1
ATOM 2097 N N . ASP B 1 64 ? -17.438 23.5 -9.484 1 98.19 64 ASP B N 1
ATOM 2098 C CA . ASP B 1 64 ? -18.078 24.797 -9.266 1 98.19 64 ASP B CA 1
ATOM 2099 C C . ASP B 1 64 ? -17.234 25.672 -8.328 1 98.19 64 ASP B C 1
ATOM 2101 O O . ASP B 1 64 ? -17.484 25.719 -7.125 1 98.19 64 ASP B O 1
ATOM 2105 N N . THR B 1 65 ? -16.281 26.375 -8.852 1 97.19 65 THR B N 1
ATOM 2106 C CA . THR B 1 65 ? -15.266 27.094 -8.086 1 97.19 65 THR B CA 1
ATOM 2107 C C . THR B 1 65 ? -15.898 28.188 -7.242 1 97.19 65 THR B C 1
ATOM 2109 O O . THR B 1 65 ? -15.383 28.547 -6.18 1 97.19 65 THR B O 1
ATOM 2112 N N . GLU B 1 66 ? -16.969 28.781 -7.676 1 97.56 66 GLU B N 1
ATOM 2113 C CA . GLU B 1 66 ? -17.656 29.812 -6.906 1 97.56 66 GLU B CA 1
ATOM 2114 C C . GLU B 1 66 ? -18.391 29.219 -5.715 1 97.56 66 GLU B C 1
ATOM 2116 O O . GLU B 1 66 ? -18.312 29.734 -4.598 1 97.56 66 GLU B O 1
ATOM 2121 N N . LYS B 1 67 ? -19.016 28.125 -5.91 1 97.75 67 LYS B N 1
ATOM 2122 C CA . LYS B 1 67 ? -19.797 27.453 -4.867 1 97.75 67 LYS B CA 1
ATOM 2123 C C . LYS B 1 67 ? -18.891 26.891 -3.779 1 97.75 67 LYS B C 1
ATOM 2125 O O . LYS B 1 67 ? -19.25 26.891 -2.602 1 97.75 67 LYS B O 1
ATOM 2130 N N . TYR B 1 68 ? -17.734 26.516 -4.184 1 98.25 68 TYR B N 1
ATOM 2131 C CA . TYR B 1 68 ? -16.875 25.766 -3.271 1 98.25 68 TYR B CA 1
ATOM 2132 C C . TYR B 1 68 ? -15.633 26.562 -2.914 1 98.25 68 TYR B C 1
ATOM 2134 O O . TYR B 1 68 ? -14.578 26 -2.631 1 98.25 68 TYR B O 1
ATOM 2142 N N . ILE B 1 69 ? -15.773 27.844 -2.908 1 96.88 69 ILE B N 1
ATOM 2143 C CA . ILE B 1 69 ? -14.68 28.734 -2.529 1 96.88 69 ILE B CA 1
ATOM 2144 C C . ILE B 1 69 ? -14.297 28.484 -1.072 1 96.88 69 ILE B C 1
ATOM 2146 O O . ILE B 1 69 ? -13.125 28.625 -0.703 1 96.88 69 ILE B O 1
ATOM 2150 N N . LEU B 1 70 ? -15.312 28.109 -0.28 1 97 70 LEU B N 1
ATOM 2151 C CA . LEU B 1 70 ? -15.078 27.781 1.12 1 97 70 LEU B CA 1
ATOM 2152 C C . LEU B 1 70 ? -15.18 26.266 1.346 1 97 70 LEU B C 1
ATOM 2154 O O . LEU B 1 70 ? -16.094 25.625 0.833 1 97 70 LEU B O 1
ATOM 2158 N N . LEU B 1 71 ? -14.258 25.766 2.141 1 97.88 71 LEU B N 1
ATOM 2159 C CA . LEU B 1 71 ? -14.031 24.344 2.332 1 97.88 71 LEU B CA 1
ATOM 2160 C C . LEU B 1 71 ? -15.297 23.641 2.822 1 97.88 71 LEU B C 1
ATOM 2162 O O . LEU B 1 71 ? -15.703 22.625 2.268 1 97.88 71 LEU B O 1
ATOM 2166 N N . PHE B 1 72 ? -15.984 24.266 3.74 1 98 72 PHE B N 1
ATOM 2167 C CA . PHE B 1 72 ? -17.109 23.594 4.387 1 98 72 PHE B CA 1
ATOM 2168 C C . PHE B 1 72 ? -18.328 23.594 3.488 1 98 72 PHE B C 1
ATOM 2170 O O . PHE B 1 72 ? -19.297 22.859 3.727 1 98 72 PHE B O 1
ATOM 2177 N N . ASN B 1 73 ? -18.297 24.422 2.42 1 98.25 73 ASN B N 1
ATOM 2178 C CA . ASN B 1 73 ? -19.391 24.375 1.448 1 98.25 73 ASN B CA 1
ATOM 2179 C C . ASN B 1 73 ? -19.453 23.016 0.746 1 98.25 73 ASN B C 1
ATOM 2181 O O . ASN B 1 73 ? -20.531 22.562 0.361 1 98.25 73 ASN B O 1
ATOM 2185 N N . ILE B 1 74 ? -18.344 22.391 0.611 1 98.56 74 ILE B N 1
ATOM 2186 C CA . ILE B 1 74 ? -18.281 21.078 0.003 1 98.56 74 ILE B CA 1
ATOM 2187 C C . ILE B 1 74 ? -19.031 20.062 0.887 1 98.56 74 ILE B C 1
ATOM 2189 O O . ILE B 1 74 ? -19.844 19.297 0.401 1 98.56 74 ILE B O 1
ATOM 2193 N N . VAL B 1 75 ? -18.75 20.141 2.154 1 98.56 75 VAL B N 1
ATOM 2194 C CA . VAL B 1 75 ? -19.391 19.25 3.121 1 98.56 75 VAL B CA 1
ATOM 2195 C C . VAL B 1 75 ? -20.891 19.5 3.148 1 98.56 75 VAL B C 1
ATOM 2197 O O . VAL B 1 75 ? -21.688 18.562 3.094 1 98.56 75 VAL B O 1
ATOM 2200 N N . GLU B 1 76 ? -21.219 20.781 3.117 1 98.44 76 GLU B N 1
ATOM 2201 C CA . GLU B 1 76 ? -22.625 21.141 3.131 1 98.44 76 GLU B CA 1
ATOM 2202 C C . GLU B 1 76 ? -23.359 20.594 1.907 1 98.44 76 GLU B C 1
ATOM 2204 O O . GLU B 1 76 ? -24.484 20.094 2.016 1 98.44 76 GLU B O 1
ATOM 2209 N N . ALA B 1 77 ? -22.734 20.703 0.834 1 98.38 77 ALA B N 1
ATOM 2210 C CA . ALA B 1 77 ? -23.344 20.219 -0.403 1 98.38 77 ALA B CA 1
ATOM 2211 C C . ALA B 1 77 ? -23.578 18.719 -0.352 1 98.38 77 ALA B C 1
ATOM 2213 O O . ALA B 1 77 ? -24.641 18.234 -0.743 1 98.38 77 ALA B O 1
ATOM 2214 N N . GLU B 1 78 ? -22.594 18 0.145 1 98.44 78 GLU B N 1
ATOM 2215 C CA . GLU B 1 78 ? -22.734 16.547 0.212 1 98.44 78 GLU B CA 1
ATOM 2216 C C . GLU B 1 78 ? -23.781 16.125 1.246 1 98.44 78 GLU B C 1
ATOM 2218 O O . GLU B 1 78 ? -24.484 15.133 1.067 1 98.44 78 GLU B O 1
ATOM 2223 N N . MET B 1 79 ? -23.875 16.922 2.305 1 98.12 79 MET B N 1
ATOM 2224 C CA . MET B 1 79 ? -24.906 16.656 3.301 1 98.12 79 MET B CA 1
ATOM 2225 C C . MET B 1 79 ? -26.297 16.875 2.715 1 98.12 79 MET B C 1
ATOM 2227 O O . MET B 1 79 ? -27.203 16.078 2.928 1 98.12 79 MET B O 1
ATOM 2231 N N . THR B 1 80 ? -26.422 17.922 1.961 1 98 80 THR B N 1
ATOM 2232 C CA . THR B 1 80 ? -27.703 18.234 1.314 1 98 80 THR B CA 1
ATOM 2233 C C . THR B 1 80 ? -28.078 17.141 0.325 1 98 80 THR B C 1
ATOM 2235 O O . THR B 1 80 ? -29.25 16.734 0.258 1 98 80 THR B O 1
ATOM 2238 N N . ASP B 1 81 ? -27.094 16.656 -0.344 1 97.44 81 ASP B N 1
ATOM 2239 C CA . ASP B 1 81 ? -27.328 15.633 -1.364 1 97.44 81 ASP B CA 1
ATOM 2240 C C . ASP B 1 81 ? -27.438 14.242 -0.739 1 97.44 81 ASP B C 1
ATOM 2242 O O . ASP B 1 81 ? -27.797 13.281 -1.415 1 97.44 81 ASP B O 1
ATOM 2246 N N . GLY B 1 82 ? -27.062 14.086 0.456 1 97.38 82 GLY B N 1
ATOM 2247 C CA . GLY B 1 82 ? -27.109 12.805 1.14 1 97.38 82 GLY B CA 1
ATOM 2248 C C . GLY B 1 82 ? -25.969 11.883 0.759 1 97.38 82 GLY B C 1
ATOM 2249 O O . GLY B 1 82 ? -26.094 10.656 0.851 1 97.38 82 GLY B O 1
ATOM 2250 N N . THR B 1 83 ? -24.875 12.406 0.325 1 97.5 83 THR B N 1
ATOM 2251 C CA . THR B 1 83 ? -23.766 11.578 -0.16 1 97.5 83 THR B CA 1
ATOM 2252 C C . THR B 1 83 ? -22.562 11.68 0.778 1 97.5 83 THR B C 1
ATOM 2254 O O . THR B 1 83 ? -21.531 11.062 0.529 1 97.5 83 THR B O 1
ATOM 2257 N N . HIS B 1 84 ? -22.719 12.359 1.941 1 97.12 84 HIS B N 1
ATOM 2258 C CA . HIS B 1 84 ? -21.594 12.688 2.812 1 97.12 84 HIS B CA 1
ATOM 2259 C C . HIS B 1 84 ? -21.094 11.445 3.539 1 97.12 84 HIS B C 1
ATOM 2261 O O . HIS B 1 84 ? -19.953 11.43 4.012 1 97.12 84 HIS B O 1
ATOM 2267 N N . THR B 1 85 ? -21.812 10.352 3.555 1 95.19 85 THR B N 1
ATOM 2268 C CA . THR B 1 85 ? -21.406 9.172 4.316 1 95.19 85 THR B CA 1
ATOM 2269 C C . THR B 1 85 ? -20.734 8.141 3.41 1 95.19 85 THR B C 1
ATOM 2271 O O . THR B 1 85 ? -20.219 7.137 3.887 1 95.19 85 THR B O 1
ATOM 2274 N N . GLY B 1 86 ? -20.766 8.391 2.137 1 95.06 86 GLY B N 1
ATOM 2275 C CA . GLY B 1 86 ? -20.109 7.477 1.21 1 95.06 86 GLY B CA 1
ATOM 2276 C C . GLY B 1 86 ? -18.609 7.352 1.441 1 95.06 86 GLY B C 1
ATOM 2277 O O . GLY B 1 86 ? -17.953 8.32 1.819 1 95.06 86 GLY B O 1
ATOM 2278 N N . THR B 1 87 ? -18.031 6.195 1.106 1 91.69 87 THR B N 1
ATOM 2279 C CA . THR B 1 87 ? -16.609 5.918 1.354 1 91.69 87 THR B CA 1
ATOM 2280 C C . THR B 1 87 ? -15.727 6.84 0.52 1 91.69 87 THR B C 1
ATOM 2282 O O . THR B 1 87 ? -14.594 7.141 0.908 1 91.69 87 THR B O 1
ATOM 2285 N N . HIS B 1 88 ? -16.234 7.285 -0.559 1 93.94 88 HIS B N 1
ATOM 2286 C CA . HIS B 1 88 ? -15.422 8.133 -1.428 1 93.94 88 HIS B CA 1
ATOM 2287 C C . HIS B 1 88 ? -15.906 9.578 -1.387 1 93.94 88 HIS B C 1
ATOM 2289 O O . HIS B 1 88 ? -15.555 10.383 -2.258 1 93.94 88 HIS B O 1
ATOM 2295 N N . SER B 1 89 ? -16.688 9.93 -0.385 1 97.69 89 SER B N 1
ATOM 2296 C CA . SER B 1 89 ? -17.188 11.297 -0.255 1 97.69 89 SER B CA 1
ATOM 2297 C C . SER B 1 89 ? -16.062 12.258 0.106 1 97.69 89 SER B C 1
ATOM 2299 O O . SER B 1 89 ? -15.062 11.859 0.715 1 97.69 89 SER B O 1
ATOM 2301 N N . CYS B 1 90 ? -16.219 13.5 -0.289 1 98.56 90 CYS B N 1
ATOM 2302 C CA . CYS B 1 90 ? -15.297 14.547 0.125 1 98.56 90 CYS B CA 1
ATOM 2303 C C . CYS B 1 90 ? -15.367 14.773 1.63 1 98.56 90 CYS B C 1
ATOM 2305 O O . CYS B 1 90 ? -14.359 15.102 2.262 1 98.56 90 CYS B O 1
ATOM 2307 N N . THR B 1 91 ? -16.5 14.578 2.221 1 98.56 91 THR B N 1
ATOM 2308 C CA . THR B 1 91 ? -16.688 14.711 3.662 1 98.56 91 THR B CA 1
ATOM 2309 C C . THR B 1 91 ? -15.781 13.742 4.418 1 98.56 91 THR B C 1
ATOM 2311 O O . THR B 1 91 ? -15.062 14.141 5.336 1 98.56 91 THR B O 1
ATOM 2314 N N . ARG B 1 92 ? -15.781 12.547 3.992 1 97.81 92 ARG B N 1
ATOM 2315 C CA . ARG B 1 92 ? -14.898 11.57 4.617 1 97.81 92 ARG B CA 1
ATOM 2316 C C . ARG B 1 92 ? -13.438 11.836 4.25 1 97.81 92 ARG B C 1
ATOM 2318 O O . ARG B 1 92 ? -12.539 11.625 5.07 1 97.81 92 ARG B O 1
ATOM 2325 N N . GLY B 1 93 ? -13.234 12.227 3.023 1 98.12 93 GLY B N 1
ATOM 2326 C CA . GLY B 1 93 ? -11.883 12.594 2.625 1 98.12 93 GLY B CA 1
ATOM 2327 C C . GLY B 1 93 ? -11.281 13.68 3.496 1 98.12 93 GLY B C 1
ATOM 2328 O O . GLY B 1 93 ? -10.117 13.586 3.902 1 98.12 93 GLY B O 1
ATOM 2329 N N . LEU B 1 94 ? -12.062 14.703 3.758 1 98.44 94 LEU B N 1
ATOM 2330 C CA . LEU B 1 94 ? -11.602 15.797 4.602 1 98.44 94 LEU B CA 1
ATOM 2331 C C . LEU B 1 94 ? -11.359 15.32 6.031 1 98.44 94 LEU B C 1
ATOM 2333 O O . LEU B 1 94 ? -10.43 15.773 6.695 1 98.44 94 LEU B O 1
ATOM 2337 N N . LEU B 1 95 ? -12.156 14.43 6.492 1 98.19 95 LEU B N 1
ATOM 2338 C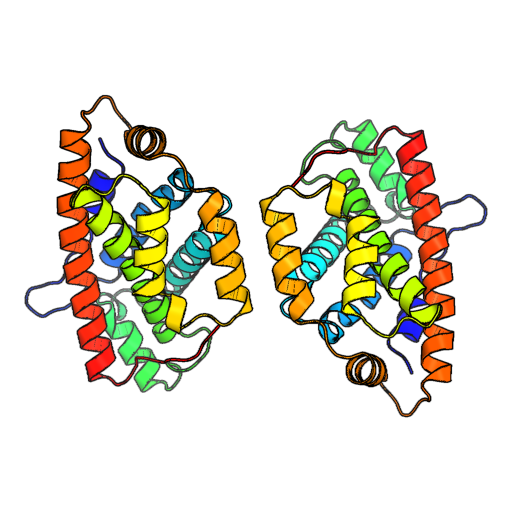 CA . LEU B 1 95 ? -11.984 13.859 7.824 1 98.19 95 LEU B CA 1
ATOM 2339 C C . LEU B 1 95 ? -10.641 13.156 7.941 1 98.19 95 LEU B C 1
ATOM 2341 O O . LEU B 1 95 ? -9.891 13.383 8.891 1 98.19 95 LEU B O 1
ATOM 2345 N N . TRP B 1 96 ? -10.398 12.305 6.969 1 97.44 96 TRP B N 1
ATOM 2346 C CA . TRP B 1 96 ? -9.148 11.555 6.988 1 97.44 96 TRP B CA 1
ATOM 2347 C C . TRP B 1 96 ? -7.957 12.477 6.766 1 97.44 96 TRP B C 1
ATOM 2349 O O . TRP B 1 96 ? -6.887 12.273 7.344 1 97.44 96 TRP B O 1
ATOM 2359 N N . LEU B 1 97 ? -8.141 13.445 5.949 1 97.5 97 LEU B N 1
ATOM 2360 C CA . LEU B 1 97 ? -7.098 14.461 5.773 1 97.5 97 LEU B CA 1
ATOM 2361 C C . LEU B 1 97 ? -6.793 15.156 7.094 1 97.5 97 LEU B C 1
ATOM 2363 O O . LEU B 1 97 ? -5.625 15.289 7.477 1 97.5 97 LEU B O 1
ATOM 2367 N N . LYS B 1 98 ? -7.805 15.578 7.77 1 97.56 98 LYS B N 1
ATOM 2368 C CA . LYS B 1 98 ? -7.633 16.219 9.07 1 97.56 98 LYS B CA 1
ATOM 2369 C C . LYS B 1 98 ? -6.918 15.297 10.055 1 97.56 98 LYS B C 1
ATOM 2371 O O . LYS B 1 98 ? -6.031 15.734 10.789 1 97.56 98 LYS B O 1
ATOM 2376 N N . ARG B 1 99 ? -7.176 14.047 10.086 1 97.5 99 ARG B N 1
ATOM 2377 C CA . ARG B 1 99 ? -6.539 13.078 10.977 1 97.5 99 ARG B CA 1
ATOM 2378 C C . ARG B 1 99 ? -5.055 12.938 10.664 1 97.5 99 ARG B C 1
ATOM 2380 O O . ARG B 1 99 ? -4.227 12.859 11.57 1 97.5 99 ARG B O 1
ATOM 2387 N N . ALA B 1 100 ? -4.754 12.852 9.383 1 96.94 100 ALA B N 1
ATOM 2388 C CA . ALA B 1 100 ? -3.352 12.805 8.977 1 96.94 100 ALA B CA 1
ATOM 2389 C C . ALA B 1 100 ? -2.615 14.078 9.391 1 96.94 100 ALA B C 1
ATOM 2391 O O . ALA B 1 100 ? -1.469 14.016 9.844 1 96.94 100 ALA B O 1
ATOM 2392 N N . LEU B 1 101 ? -3.275 15.211 9.227 1 96.25 101 LEU B N 1
ATOM 2393 C CA . LEU B 1 101 ? -2.676 16.484 9.609 1 96.25 101 LEU B CA 1
ATOM 2394 C C . LEU B 1 101 ? -2.467 16.547 11.125 1 96.25 101 LEU B C 1
ATOM 2396 O O . LEU B 1 101 ? -1.494 17.141 11.594 1 96.25 101 LEU B O 1
ATOM 2400 N N . GLU B 1 102 ? -3.352 15.984 11.859 1 97.69 102 GLU B N 1
ATOM 2401 C CA . GLU B 1 102 ? -3.184 15.906 13.312 1 97.69 102 GLU B CA 1
ATOM 2402 C C . GLU B 1 102 ? -1.948 15.094 13.68 1 97.69 102 GLU B C 1
ATOM 2404 O O . GLU B 1 102 ? -1.2 15.469 14.586 1 97.69 102 GLU B O 1
ATOM 2409 N N . PHE B 1 103 ? -1.778 13.992 13.008 1 97.44 103 PHE B N 1
ATOM 2410 C CA . PHE B 1 103 ? -0.573 13.188 13.188 1 97.44 103 PHE B CA 1
ATOM 2411 C C . PHE B 1 103 ? 0.677 14.039 12.992 1 97.44 103 PHE B C 1
ATOM 2413 O O . PHE B 1 103 ? 1.575 14.039 13.836 1 97.44 103 PHE B O 1
ATOM 2420 N N . ILE B 1 104 ? 0.722 14.781 11.922 1 95.5 104 ILE B N 1
ATOM 2421 C CA . ILE B 1 104 ? 1.876 15.609 11.586 1 95.5 104 ILE B CA 1
ATOM 2422 C C . ILE B 1 104 ? 2.064 16.688 12.648 1 95.5 104 ILE B C 1
ATOM 2424 O O . ILE B 1 104 ? 3.186 16.938 13.094 1 95.5 104 ILE B O 1
ATOM 2428 N N . PHE B 1 105 ? 0.982 17.328 13.039 1 96.69 105 PHE B N 1
ATOM 2429 C CA . PHE B 1 105 ? 1.039 18.375 14.062 1 96.69 105 PHE B CA 1
ATOM 2430 C C . PHE B 1 105 ? 1.678 17.844 15.336 1 96.69 105 PHE B C 1
ATOM 2432 O O . PHE B 1 105 ? 2.611 18.453 15.867 1 96.69 105 PHE B O 1
ATOM 2439 N N . ILE B 1 106 ? 1.196 16.719 15.82 1 98.38 106 ILE B N 1
ATOM 2440 C CA . ILE B 1 106 ? 1.675 16.172 17.094 1 98.38 106 ILE B CA 1
ATOM 2441 C C . ILE B 1 106 ? 3.137 15.758 16.953 1 98.38 106 ILE B C 1
ATOM 2443 O O . ILE B 1 106 ? 3.938 15.969 17.859 1 98.38 106 ILE B O 1
ATOM 2447 N N . PHE B 1 107 ? 3.473 15.148 15.82 1 97.44 107 PHE B N 1
ATOM 2448 C CA . PHE B 1 107 ? 4.855 14.766 15.562 1 97.44 107 PHE B CA 1
ATOM 2449 C C . PHE B 1 107 ? 5.781 15.969 15.664 1 97.44 107 PHE B C 1
ATOM 2451 O O . PHE B 1 107 ? 6.734 15.961 16.453 1 97.44 107 PHE B O 1
ATOM 2458 N N . LEU B 1 108 ? 5.461 17.047 14.938 1 96.5 108 LEU B N 1
ATOM 2459 C CA . LEU B 1 108 ? 6.312 18.234 14.906 1 96.5 108 LEU B CA 1
ATOM 2460 C C . LEU B 1 108 ? 6.297 18.953 16.25 1 96.5 108 LEU B C 1
ATOM 2462 O O . LEU B 1 108 ? 7.309 19.531 16.656 1 96.5 108 LEU B O 1
ATOM 2466 N N . ASP B 1 109 ? 5.141 18.922 16.859 1 98 109 ASP B N 1
ATOM 2467 C CA . ASP B 1 109 ? 5.035 19.562 18.172 1 98 109 ASP B CA 1
ATOM 2468 C C . ASP B 1 109 ? 6.012 18.922 19.172 1 98 109 ASP B C 1
ATOM 2470 O O . ASP B 1 109 ? 6.605 19.625 19.984 1 98 109 ASP B O 1
ATOM 2474 N N . ASN B 1 110 ? 6.117 17.609 19.094 1 98.44 110 ASN B N 1
ATOM 2475 C CA . ASN B 1 110 ? 7.062 16.922 19.969 1 98.44 110 ASN B CA 1
ATOM 2476 C C . ASN B 1 110 ? 8.508 17.281 19.625 1 98.44 110 ASN B C 1
ATOM 2478 O O . ASN B 1 110 ? 9.336 17.469 20.516 1 98.44 110 ASN B O 1
ATOM 2482 N N . VAL B 1 111 ? 8.805 17.375 18.359 1 97.19 111 VAL B N 1
ATOM 2483 C CA . VAL B 1 111 ? 10.133 17.812 17.922 1 97.19 111 VAL B CA 1
ATOM 2484 C C . VAL B 1 111 ? 10.414 19.219 18.438 1 97.19 111 VAL B C 1
ATOM 2486 O O . VAL B 1 111 ? 11.492 19.484 18.969 1 97.19 111 VAL B O 1
ATOM 2489 N N . LEU B 1 112 ? 9.469 20.078 18.328 1 97.5 112 LEU B N 1
ATOM 2490 C CA . LEU B 1 112 ? 9.602 21.469 18.75 1 97.5 112 LEU B CA 1
ATOM 2491 C C . LEU B 1 112 ? 9.797 21.578 20.25 1 97.5 112 LEU B C 1
ATOM 2493 O O . LEU B 1 112 ? 10.438 22.516 20.734 1 97.5 112 LEU B O 1
ATOM 2497 N N . LYS B 1 113 ? 9.297 20.641 20.953 1 98.06 113 LYS B N 1
ATOM 2498 C CA . LYS B 1 113 ? 9.438 20.625 22.406 1 98.06 113 LYS B CA 1
ATOM 2499 C C . LYS B 1 113 ? 10.781 20.031 22.828 1 98.06 113 LYS B C 1
ATOM 2501 O O . LYS B 1 113 ? 11.078 19.938 24.016 1 98.06 113 LYS B O 1
ATOM 2506 N N . GLY B 1 114 ? 11.516 19.516 21.891 1 97.38 114 GLY B N 1
ATOM 2507 C CA . GLY B 1 114 ? 12.891 19.125 22.172 1 97.38 114 GLY B CA 1
ATOM 2508 C C . GLY B 1 114 ? 13.125 17.625 22.078 1 97.38 114 GLY B C 1
ATOM 2509 O O . GLY B 1 114 ? 14.227 17.156 22.344 1 97.38 114 GLY B O 1
ATOM 2510 N N . GLU B 1 115 ? 12.086 16.812 21.719 1 98.12 115 GLU B N 1
ATOM 2511 C CA . GLU B 1 115 ? 12.281 15.375 21.562 1 98.12 115 GLU B CA 1
ATOM 2512 C C . GLU B 1 115 ? 13.094 15.07 20.312 1 98.12 115 GLU B C 1
ATOM 2514 O O . GLU B 1 115 ? 12.703 15.453 19.203 1 98.12 115 GLU B O 1
ATOM 2519 N N . GLN B 1 116 ? 14.172 14.312 20.531 1 97.5 116 GLN B N 1
ATOM 2520 C CA . GLN B 1 116 ? 15.047 14.047 19.391 1 97.5 116 GLN B CA 1
ATOM 2521 C C . GLN B 1 116 ? 14.922 12.594 18.938 1 97.5 116 GLN B C 1
ATOM 2523 O O . GLN B 1 116 ? 15.461 12.219 17.891 1 97.5 116 GLN B O 1
ATOM 2528 N N . ASP B 1 117 ? 14.289 11.789 19.75 1 97.94 117 ASP B N 1
ATOM 2529 C CA . ASP B 1 117 ? 13.93 10.445 19.312 1 97.94 117 ASP B CA 1
ATOM 2530 C C . ASP B 1 117 ? 12.68 10.469 18.422 1 97.94 117 ASP B C 1
ATOM 2532 O O . ASP B 1 117 ? 11.562 10.484 18.938 1 97.94 117 ASP B O 1
ATOM 2536 N N . LEU B 1 118 ? 12.914 10.461 17.156 1 96.62 118 LEU B N 1
ATOM 2537 C CA . LEU B 1 118 ? 11.812 10.641 16.219 1 96.62 118 LEU B CA 1
ATOM 2538 C C . LEU B 1 118 ? 10.867 9.445 16.25 1 96.62 118 LEU B C 1
ATOM 2540 O O . LEU B 1 118 ? 9.688 9.578 15.93 1 96.62 118 LEU B O 1
ATOM 2544 N N . VAL B 1 119 ? 11.328 8.281 16.625 1 96.69 119 VAL B N 1
ATOM 2545 C CA . VAL B 1 119 ? 10.469 7.117 16.797 1 96.69 119 VAL B CA 1
ATOM 2546 C C . VAL B 1 119 ? 9.453 7.379 17.906 1 96.69 119 VAL B C 1
ATOM 2548 O O . VAL B 1 119 ? 8.266 7.094 17.75 1 96.69 119 VAL B O 1
ATOM 2551 N N . LYS B 1 120 ? 9.945 7.957 18.922 1 97.94 120 LYS B N 1
ATOM 2552 C CA . LYS B 1 120 ? 9.055 8.336 20.031 1 97.94 120 LYS B CA 1
ATOM 2553 C C . LYS B 1 120 ? 8.047 9.383 19.578 1 97.94 120 LYS B C 1
ATOM 2555 O O . LYS B 1 120 ? 6.867 9.312 19.938 1 97.94 120 LYS B O 1
ATOM 2560 N N . CYS B 1 121 ? 8.5 10.352 18.781 1 97.94 121 CYS B N 1
ATOM 2561 C CA . CYS B 1 121 ? 7.609 11.375 18.266 1 97.94 121 CYS B CA 1
ATOM 2562 C C . CYS B 1 121 ? 6.523 10.766 17.391 1 97.94 121 CYS B C 1
ATOM 2564 O O . CYS B 1 121 ? 5.348 11.109 17.516 1 97.94 121 CYS B O 1
ATOM 2566 N N . ALA B 1 122 ? 6.957 9.805 16.594 1 96.56 122 ALA B N 1
ATOM 2567 C CA . ALA B 1 122 ? 6.012 9.164 15.688 1 96.56 122 ALA B CA 1
ATOM 2568 C C . ALA B 1 122 ? 5 8.312 16.453 1 96.56 122 ALA B C 1
ATOM 2570 O O . ALA B 1 122 ? 3.805 8.344 16.141 1 96.56 122 ALA B O 1
ATOM 2571 N N . HIS B 1 123 ? 5.426 7.609 17.422 1 98 123 HIS B N 1
ATOM 2572 C CA . HIS B 1 123 ? 4.512 6.805 18.219 1 98 123 HIS B CA 1
ATOM 2573 C C . HIS B 1 123 ? 3.51 7.688 18.969 1 98 123 HIS B C 1
ATOM 2575 O O . HIS B 1 123 ? 2.314 7.387 19 1 98 123 HIS B O 1
ATOM 2581 N N . ALA B 1 124 ? 3.969 8.719 19.547 1 98.38 124 ALA B N 1
ATOM 2582 C CA . ALA B 1 124 ? 3.076 9.648 20.25 1 98.38 124 ALA B CA 1
ATOM 2583 C C . ALA B 1 124 ? 2.037 10.227 19.297 1 98.38 124 ALA B C 1
ATOM 2585 O O . ALA B 1 124 ? 0.854 10.32 19.625 1 98.38 124 ALA B O 1
ATOM 2586 N N . ALA B 1 125 ? 2.551 10.609 18.141 1 98 125 ALA B N 1
ATOM 2587 C CA . ALA B 1 125 ? 1.651 11.164 17.125 1 98 125 ALA B CA 1
ATOM 2588 C C . ALA B 1 125 ? 0.612 10.141 16.688 1 98 125 ALA B C 1
ATOM 2590 O O . ALA B 1 125 ? -0.579 10.453 16.609 1 98 125 ALA B O 1
ATOM 2591 N N . TYR B 1 126 ? 1.063 8.953 16.438 1 97.44 126 TYR B N 1
ATOM 2592 C CA . TYR B 1 126 ? 0.171 7.883 16.016 1 97.44 126 TYR B CA 1
ATOM 2593 C C . TYR B 1 126 ? -0.855 7.559 17.094 1 97.44 126 TYR B C 1
ATOM 2595 O O . TYR B 1 126 ? -2.059 7.516 16.812 1 97.44 126 TYR B O 1
ATOM 2603 N N . ASP B 1 127 ? -0.446 7.41 18.312 1 98.31 127 ASP B N 1
ATOM 2604 C CA . ASP B 1 127 ? -1.291 7.016 19.438 1 98.31 127 ASP B CA 1
ATOM 2605 C C . ASP B 1 127 ? -2.354 8.078 19.719 1 98.31 127 ASP B C 1
ATOM 2607 O O . ASP B 1 127 ? -3.451 7.754 20.188 1 98.31 127 ASP B O 1
ATOM 2611 N N . ASN B 1 128 ? -2.084 9.266 19.375 1 98.31 128 ASN B N 1
ATOM 2612 C CA . ASN B 1 128 ? -2.98 10.352 19.766 1 98.31 128 ASN B CA 1
ATOM 2613 C C . ASN B 1 128 ? -3.734 10.914 18.562 1 98.31 128 ASN B C 1
ATOM 2615 O O . ASN B 1 128 ? -4.352 11.977 18.641 1 98.31 128 ASN B O 1
ATOM 2619 N N . SER B 1 129 ? -3.672 10.211 17.453 1 97.5 129 SER B N 1
ATOM 2620 C CA . SER B 1 129 ? -4.395 10.688 16.281 1 97.5 129 SER B CA 1
ATOM 2621 C C . SER B 1 129 ? -4.977 9.523 15.484 1 97.5 129 SER B C 1
ATOM 2623 O O . SER B 1 129 ? -6.141 9.156 15.664 1 97.5 129 SER B O 1
ATOM 2625 N N . LEU B 1 130 ? -4.121 8.742 14.797 1 97.19 130 LEU B N 1
ATOM 2626 C CA . LEU B 1 130 ? -4.562 7.824 13.758 1 97.19 130 LEU B CA 1
ATOM 2627 C C . LEU B 1 130 ? -4.879 6.449 14.344 1 97.19 130 LEU B C 1
ATOM 2629 O O . LEU B 1 130 ? -5.754 5.742 13.836 1 97.19 130 LEU B O 1
ATOM 2633 N N . ARG B 1 131 ? -4.281 6.066 15.383 1 97.62 131 ARG B N 1
ATOM 2634 C CA . ARG B 1 131 ? -4.285 4.695 15.883 1 97.62 131 ARG B CA 1
ATOM 2635 C C . ARG B 1 131 ? -5.711 4.211 16.141 1 97.62 131 ARG B C 1
ATOM 2637 O O . ARG B 1 131 ? -6.059 3.08 15.797 1 97.62 131 ARG B O 1
ATOM 2644 N N . LYS B 1 132 ? -6.543 5.031 16.719 1 97.62 132 LYS B N 1
ATOM 2645 C CA . LYS B 1 132 ? -7.879 4.621 17.141 1 97.62 132 LYS B CA 1
ATOM 2646 C C . LYS B 1 132 ? -8.766 4.344 15.922 1 97.62 132 LYS B C 1
ATOM 2648 O O . LYS B 1 132 ? -9.828 3.729 16.047 1 97.62 132 LYS B O 1
ATOM 2653 N N . TYR B 1 133 ? -8.336 4.793 14.758 1 97.19 133 TYR B N 1
ATOM 2654 C CA . TYR B 1 133 ? -9.117 4.582 13.547 1 97.19 133 TYR B CA 1
ATOM 2655 C C . TYR B 1 133 ? -8.516 3.473 12.688 1 97.19 133 TYR B C 1
ATOM 2657 O O . TYR B 1 133 ? -8.969 3.23 11.57 1 97.19 133 TYR B O 1
ATOM 2665 N N . HIS B 1 134 ? -7.438 2.787 13.125 1 95.56 134 HIS B N 1
ATOM 2666 C CA . HIS B 1 134 ? -6.766 1.715 12.398 1 95.56 134 HIS B CA 1
ATOM 2667 C C . HIS B 1 134 ? -7.012 0.364 13.062 1 95.56 134 HIS B C 1
ATOM 2669 O O . HIS B 1 134 ? -6.938 0.246 14.289 1 95.56 134 HIS B O 1
ATOM 2675 N N . GLY B 1 135 ? -7.32 -0.593 12.281 1 93.81 135 GLY B N 1
ATOM 2676 C CA . GLY B 1 135 ? -7.402 -1.956 12.781 1 93.81 135 GLY B CA 1
ATOM 2677 C C . GLY B 1 135 ? -6.047 -2.553 13.109 1 93.81 135 GLY B C 1
ATOM 2678 O O . GLY B 1 135 ? -5.02 -1.887 12.969 1 93.81 135 GLY B O 1
ATOM 2679 N N . TRP B 1 136 ? -6.117 -3.75 13.5 1 93.06 136 TRP B N 1
ATOM 2680 C CA . TRP B 1 136 ? -4.93 -4.402 14.039 1 93.06 136 TRP B CA 1
ATOM 2681 C C . TRP B 1 136 ? -3.855 -4.551 12.969 1 93.06 136 TRP B C 1
ATOM 2683 O O . TRP B 1 136 ? -2.662 -4.418 13.25 1 93.06 136 TRP B O 1
ATOM 2693 N N . ILE B 1 137 ? -4.188 -4.754 11.727 1 90.94 137 ILE B N 1
ATOM 2694 C CA . ILE B 1 137 ? -3.203 -4.93 10.664 1 90.94 137 ILE B CA 1
ATOM 2695 C C . ILE B 1 137 ? -2.494 -3.604 10.398 1 90.94 137 ILE B C 1
ATOM 2697 O O . ILE B 1 137 ? -1.262 -3.545 10.383 1 90.94 137 ILE B O 1
ATOM 2701 N N . VAL B 1 138 ? -3.312 -2.584 10.211 1 92.62 138 VAL B N 1
ATOM 2702 C CA . VAL B 1 138 ? -2.738 -1.274 9.914 1 92.62 138 VAL B CA 1
ATOM 2703 C C . VAL B 1 138 ? -1.881 -0.81 11.086 1 92.62 138 VAL B C 1
ATOM 2705 O O . VAL B 1 138 ? -0.811 -0.229 10.891 1 92.62 138 VAL B O 1
ATOM 2708 N N . ARG B 1 139 ? -2.27 -1.098 12.273 1 95.44 139 ARG B N 1
ATOM 2709 C CA . ARG B 1 139 ? -1.462 -0.792 13.453 1 95.44 139 ARG B CA 1
ATOM 2710 C C . ARG B 1 139 ? -0.135 -1.542 13.414 1 95.44 139 ARG B C 1
ATOM 2712 O O . ARG B 1 139 ? 0.907 -0.989 13.773 1 95.44 139 ARG B O 1
ATOM 2719 N N . GLY B 1 140 ? -0.196 -2.734 12.961 1 93.94 140 GLY B N 1
ATOM 2720 C CA . GLY B 1 140 ? 1.023 -3.512 12.805 1 93.94 140 GLY B CA 1
ATOM 2721 C C . GLY B 1 140 ? 1.962 -2.943 11.758 1 93.94 140 GLY B C 1
ATOM 2722 O O . GLY B 1 140 ? 3.176 -2.887 11.969 1 93.94 140 GLY B O 1
ATOM 2723 N N . VAL B 1 141 ? 1.383 -2.551 10.664 1 91.69 141 VAL B N 1
ATOM 2724 C CA . VAL B 1 141 ? 2.186 -1.95 9.609 1 91.69 141 VAL B CA 1
ATOM 2725 C C . VAL B 1 141 ? 2.908 -0.715 10.141 1 91.69 141 VAL B C 1
ATOM 2727 O O . VAL B 1 141 ? 4.102 -0.529 9.891 1 91.69 141 VAL B O 1
ATOM 2730 N N . PHE B 1 142 ? 2.186 0.099 10.891 1 94.38 142 PHE B N 1
ATOM 2731 C CA . PHE B 1 142 ? 2.828 1.27 11.477 1 94.38 142 PHE B CA 1
ATOM 2732 C C . PHE B 1 142 ? 3.977 0.857 12.391 1 94.38 142 PHE B C 1
ATOM 2734 O O . PHE B 1 142 ? 5.059 1.447 12.344 1 94.38 142 PHE B O 1
ATOM 2741 N N . SER B 1 143 ? 3.756 -0.149 13.156 1 94.44 143 SER B N 1
ATOM 2742 C CA . SER B 1 143 ? 4.746 -0.603 14.125 1 94.44 143 SER B CA 1
ATOM 2743 C C . SER B 1 143 ? 6.031 -1.05 13.438 1 94.44 143 SER B C 1
ATOM 2745 O O . SER B 1 143 ? 7.121 -0.886 13.984 1 94.44 143 SER B O 1
ATOM 2747 N N . VAL B 1 144 ? 5.926 -1.537 12.289 1 92.12 144 VAL B N 1
ATOM 2748 C CA . VAL B 1 144 ? 7.086 -1.961 11.516 1 92.12 144 VAL B CA 1
ATOM 2749 C C . VAL B 1 144 ? 7.699 -0.758 10.805 1 92.12 144 VAL B C 1
ATOM 2751 O O . VAL B 1 144 ? 8.914 -0.545 10.867 1 92.12 144 VAL B O 1
ATOM 2754 N N . ALA B 1 145 ? 6.914 0.025 1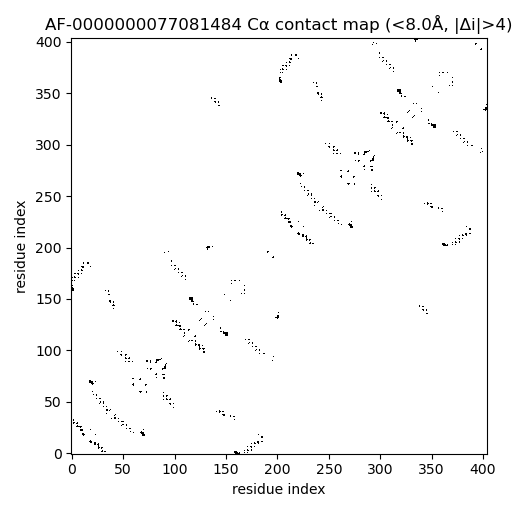0.211 1 92 145 ALA B N 1
ATOM 2755 C CA . ALA B 1 145 ? 7.352 1.131 9.367 1 92 145 ALA B CA 1
ATOM 2756 C C . ALA B 1 145 ? 8.117 2.172 10.172 1 92 145 ALA B C 1
ATOM 2758 O O . ALA B 1 145 ? 9.133 2.701 9.719 1 92 145 ALA B O 1
ATOM 2759 N N . VAL B 1 146 ? 7.738 2.426 11.352 1 93.25 146 VAL B N 1
ATOM 2760 C CA . VAL B 1 146 ? 8.273 3.508 12.172 1 93.25 146 VAL B CA 1
ATOM 2761 C C . VAL B 1 146 ? 9.719 3.199 12.547 1 93.25 146 VAL B C 1
ATOM 2763 O O . VAL B 1 146 ? 10.469 4.094 12.945 1 93.25 146 VAL B O 1
ATOM 2766 N N . ARG B 1 147 ? 10.102 1.959 12.398 1 92.44 147 ARG B N 1
ATOM 2767 C CA . ARG B 1 147 ? 11.477 1.566 12.695 1 92.44 147 ARG B CA 1
ATOM 2768 C C . ARG B 1 147 ? 12.445 2.105 11.648 1 92.44 147 ARG B C 1
ATOM 2770 O O . ARG B 1 147 ? 13.656 2.09 11.852 1 92.44 147 ARG B O 1
ATOM 2777 N N . ALA B 1 148 ? 11.914 2.613 10.609 1 91.75 148 ALA B N 1
ATOM 2778 C CA . ALA B 1 148 ? 12.758 3.104 9.523 1 91.75 148 ALA B CA 1
ATOM 2779 C C . ALA B 1 148 ? 12.867 4.625 9.555 1 91.75 148 ALA B C 1
ATOM 2781 O O . ALA B 1 148 ? 13.484 5.23 8.672 1 91.75 148 ALA B O 1
ATOM 2782 N N . VAL B 1 149 ? 12.281 5.266 10.539 1 93.25 149 VAL B N 1
ATOM 2783 C CA . VAL B 1 149 ? 12.367 6.719 10.648 1 93.25 149 VAL B CA 1
ATOM 2784 C C . VAL B 1 149 ? 13.82 7.137 10.859 1 93.25 149 VAL B C 1
ATOM 2786 O O . VAL B 1 149 ? 14.562 6.473 11.586 1 93.25 149 VAL B O 1
ATOM 2789 N N . PRO B 1 150 ? 14.234 8.188 10.289 1 94.5 150 PRO B N 1
ATOM 2790 C CA . PRO B 1 150 ? 15.641 8.609 10.383 1 94.5 150 PRO B CA 1
ATOM 2791 C C . PRO B 1 150 ? 15.992 9.164 11.758 1 94.5 150 PRO B C 1
ATOM 2793 O O . PRO B 1 150 ? 15.102 9.414 12.578 1 94.5 150 PRO B O 1
ATOM 2796 N N . TYR B 1 151 ? 17.297 9.297 11.914 1 95.12 151 TYR B N 1
ATOM 2797 C CA . TYR B 1 151 ? 17.766 10.016 13.094 1 95.12 151 TYR B CA 1
ATOM 2798 C C . TYR B 1 151 ? 17.406 11.492 13.008 1 95.12 151 TYR B C 1
ATOM 2800 O O . TYR B 1 151 ? 17.25 12.039 11.914 1 95.12 151 TYR B O 1
ATOM 2808 N N . TYR B 1 152 ? 17.359 12.078 14.148 1 95.94 152 TYR B N 1
ATOM 2809 C CA . TYR B 1 152 ? 17.016 13.492 14.266 1 95.94 152 TYR B CA 1
ATOM 2810 C C . TYR B 1 152 ? 17.922 14.344 13.391 1 95.94 152 TYR B C 1
ATOM 2812 O O . TYR B 1 152 ? 17.453 15.211 12.656 1 95.94 152 TYR B O 1
ATOM 2820 N N . SER B 1 153 ? 19.219 14.086 13.414 1 94.38 153 SER B N 1
ATOM 2821 C CA . SER B 1 153 ? 20.188 14.883 12.656 1 94.38 153 SER B CA 1
ATOM 2822 C C . SER B 1 153 ? 19.938 14.789 11.156 1 94.38 153 SER B C 1
ATOM 2824 O O . SER B 1 153 ? 19.969 15.805 10.453 1 94.38 153 SER B O 1
ATOM 2826 N N . ASP B 1 154 ? 19.625 13.594 10.68 1 93.5 154 ASP B N 1
ATOM 2827 C CA . ASP B 1 154 ? 19.344 13.398 9.258 1 93.5 154 ASP B CA 1
ATOM 2828 C C . ASP B 1 154 ? 18.016 14.07 8.867 1 93.5 154 ASP B C 1
ATOM 2830 O O . ASP B 1 154 ? 17.922 14.656 7.785 1 93.5 154 ASP B O 1
ATOM 2834 N N . PHE B 1 155 ? 17.125 14 9.75 1 93.38 155 PHE B N 1
ATOM 2835 C CA . PHE B 1 155 ? 15.828 14.641 9.516 1 93.38 155 PHE B CA 1
ATOM 2836 C C . PHE B 1 155 ? 15.977 16.156 9.398 1 93.38 155 PHE B C 1
ATOM 2838 O O . PHE B 1 155 ? 15.539 16.75 8.414 1 93.38 155 PHE B O 1
ATOM 2845 N N . MET B 1 156 ? 16.672 16.719 10.297 1 92 156 MET B N 1
ATOM 2846 C CA . MET B 1 156 ? 16.875 18.172 10.305 1 92 156 MET B CA 1
ATOM 2847 C C . MET B 1 156 ? 17.641 18.625 9.07 1 92 156 MET B C 1
ATOM 2849 O O . MET B 1 156 ? 17.312 19.656 8.477 1 92 156 MET B O 1
ATOM 2853 N N . LYS B 1 157 ? 18.562 17.891 8.68 1 90.81 157 LYS B N 1
ATOM 2854 C CA . LYS B 1 157 ? 19.344 18.219 7.492 1 90.81 157 LYS B CA 1
ATOM 2855 C C . LYS B 1 157 ? 18.469 18.203 6.242 1 90.81 157 LYS B C 1
ATOM 2857 O O . LYS B 1 157 ? 18.609 19.078 5.371 1 90.81 157 LYS B O 1
ATOM 2862 N N . SER B 1 158 ? 17.578 17.281 6.219 1 88.62 158 SER B N 1
ATOM 2863 C CA . SER B 1 158 ? 16.75 17.109 5.035 1 88.62 158 SER B CA 1
ATOM 2864 C C . SER B 1 158 ? 15.719 18.219 4.91 1 88.62 158 SER B C 1
ATOM 2866 O O . SER B 1 158 ? 15.203 18.484 3.822 1 88.62 158 SER B O 1
ATOM 2868 N N . LEU B 1 159 ? 15.438 18.844 5.977 1 88.31 159 LEU B N 1
ATOM 2869 C CA . LEU B 1 159 ? 14.438 19.906 5.973 1 88.31 159 LEU B CA 1
ATOM 2870 C C . LEU B 1 159 ? 15.031 21.203 5.43 1 88.31 159 LEU B C 1
ATOM 2872 O O . LEU B 1 159 ? 14.297 22.125 5.094 1 88.31 159 LEU B O 1
ATOM 2876 N N . LYS B 1 160 ? 16.297 21.188 5.27 1 84 160 LYS B N 1
ATOM 2877 C CA . LYS B 1 160 ? 16.984 22.391 4.816 1 84 160 LYS B CA 1
ATOM 2878 C C . LYS B 1 160 ? 17.141 22.391 3.297 1 84 160 LYS B C 1
ATOM 2880 O O . LYS B 1 160 ? 17.688 21.453 2.719 1 84 160 LYS B O 1
ATOM 2885 N N . LYS B 1 161 ? 16.484 23.281 2.662 1 72.12 161 LYS B N 1
ATOM 2886 C CA . LYS B 1 161 ? 16.656 23.422 1.219 1 72.12 161 LYS B CA 1
ATOM 2887 C C . LYS B 1 161 ? 17.797 24.391 0.889 1 72.12 161 LYS B C 1
ATOM 2889 O O . LYS B 1 161 ? 18.172 24.531 -0.274 1 72.12 161 LYS B O 1
ATOM 2894 N N . SER B 1 162 ? 18.172 25.094 1.764 1 75 162 SER B N 1
ATOM 2895 C CA . SER B 1 162 ? 19.266 26.047 1.653 1 75 162 SER B CA 1
ATOM 2896 C C . SER B 1 162 ? 20.125 26.078 2.922 1 75 162 SER B C 1
ATOM 2898 O O . SER B 1 162 ? 19.875 25.297 3.854 1 75 162 SER B O 1
ATOM 2900 N N . GLU B 1 163 ? 21.156 26.891 2.754 1 80.12 163 GLU B N 1
ATOM 2901 C CA . GLU B 1 163 ? 22.062 27.016 3.895 1 80.12 163 GLU B CA 1
ATOM 2902 C C . GLU B 1 163 ? 21.438 27.844 5.004 1 80.12 163 GLU B C 1
ATOM 2904 O O . GLU B 1 163 ? 21.578 29.062 5.031 1 80.12 163 GLU B O 1
ATOM 2909 N N . ILE B 1 164 ? 20.578 27.219 5.828 1 84.19 164 ILE B N 1
ATOM 2910 C CA . ILE B 1 164 ? 20 27.891 6.996 1 84.19 164 ILE B CA 1
ATOM 2911 C C . ILE B 1 164 ? 20.328 27.078 8.258 1 84.19 164 ILE B C 1
ATOM 2913 O O . ILE B 1 164 ? 20.703 25.922 8.172 1 84.19 164 ILE B O 1
ATOM 2917 N N . THR B 1 165 ? 20.172 27.734 9.391 1 88.81 165 THR B N 1
ATOM 2918 C CA . THR B 1 165 ? 20.516 27.125 10.664 1 88.81 165 THR B CA 1
ATOM 2919 C C . THR B 1 165 ? 19.375 26.25 11.18 1 88.81 165 THR B C 1
ATOM 2921 O O . THR B 1 165 ? 18.234 26.391 10.734 1 88.81 165 THR B O 1
ATOM 2924 N N . ASP B 1 166 ? 19.688 25.359 12.133 1 90.19 166 ASP B N 1
ATOM 2925 C CA . ASP B 1 166 ? 18.672 24.547 12.789 1 90.19 166 ASP B CA 1
ATOM 2926 C C . ASP B 1 166 ? 17.641 25.422 13.492 1 90.19 166 ASP B C 1
ATOM 2928 O O . ASP B 1 166 ? 16.453 25.109 13.477 1 90.19 166 ASP B O 1
ATOM 2932 N N . GLU B 1 167 ? 18.156 26.469 14.023 1 91.31 167 GLU B N 1
ATOM 2933 C CA . GLU B 1 167 ? 17.266 27.375 14.75 1 91.31 167 GLU B CA 1
ATOM 2934 C C . GLU B 1 167 ? 16.25 28.016 13.805 1 91.31 167 GLU B C 1
ATOM 2936 O O . GLU B 1 167 ? 15.086 28.188 14.164 1 91.31 167 GLU B O 1
ATOM 2941 N N . GLU B 1 168 ? 16.625 28.359 12.672 1 90.75 168 GLU B N 1
ATOM 2942 C CA . GLU B 1 168 ? 15.734 28.938 11.68 1 90.75 168 GLU B CA 1
ATOM 2943 C C . GLU B 1 168 ? 14.695 27.922 11.211 1 90.75 168 GLU B C 1
ATOM 2945 O O . GLU B 1 168 ? 13.516 28.25 11.062 1 90.75 168 GLU B O 1
ATOM 2950 N N . VAL B 1 169 ? 15.141 26.734 11.039 1 90.75 169 VAL B N 1
ATOM 2951 C CA . VAL B 1 169 ? 14.227 25.688 10.625 1 90.75 169 VAL B CA 1
ATOM 2952 C C . VAL B 1 169 ? 13.164 25.453 11.695 1 90.75 169 VAL B C 1
ATOM 2954 O O . VAL B 1 169 ? 11.977 25.375 11.391 1 90.75 169 VAL B O 1
ATOM 2957 N N . LEU B 1 170 ? 13.609 25.422 12.914 1 93.38 170 LEU B N 1
ATOM 2958 C CA . LEU B 1 170 ? 12.695 25.203 14.031 1 93.38 170 LEU B CA 1
ATOM 2959 C C . LEU B 1 170 ? 11.719 26.359 14.156 1 93.38 170 LEU B C 1
ATOM 2961 O O . LEU B 1 170 ? 10.547 26.172 14.508 1 93.38 170 LEU B O 1
ATOM 2965 N N . GLY B 1 171 ? 12.211 27.547 13.875 1 92.5 171 GLY B N 1
ATOM 2966 C CA . GLY B 1 171 ? 11.328 28.703 13.867 1 92.5 171 GLY B CA 1
ATOM 2967 C C . GLY B 1 171 ? 10.234 28.625 12.82 1 92.5 171 GLY B C 1
ATOM 2968 O O . GLY B 1 171 ? 9.062 28.859 13.117 1 92.5 171 GLY B O 1
ATOM 2969 N N . HIS B 1 172 ? 10.602 28.297 11.656 1 89.81 172 HIS B N 1
ATOM 2970 C CA . HIS B 1 172 ? 9.625 28.141 10.586 1 89.81 172 HIS B CA 1
ATOM 2971 C C . HIS B 1 172 ? 8.648 27 10.898 1 89.81 172 HIS B C 1
ATOM 2973 O O . HIS B 1 172 ? 7.453 27.109 10.633 1 89.81 172 HIS B O 1
ATOM 2979 N N . MET B 1 173 ? 9.195 25.938 11.438 1 92.62 173 MET B N 1
ATOM 2980 C CA . MET B 1 173 ? 8.383 24.781 11.836 1 92.62 173 MET B CA 1
ATOM 2981 C C . MET B 1 173 ? 7.336 25.203 12.867 1 92.62 173 MET B C 1
ATOM 2983 O O . MET B 1 173 ? 6.172 24.797 12.773 1 92.62 173 MET B O 1
ATOM 2987 N N . LYS B 1 174 ? 7.77 25.953 13.75 1 94.38 174 LYS B N 1
ATOM 2988 C CA . LYS B 1 174 ? 6.859 26.422 14.789 1 94.38 174 LYS B CA 1
ATOM 2989 C C . LYS B 1 174 ? 5.711 27.234 14.195 1 94.38 174 LYS B C 1
ATOM 2991 O O . LYS B 1 174 ? 4.547 27 14.523 1 94.38 174 LYS B O 1
ATOM 2996 N N . ASP B 1 175 ? 6.012 28.156 13.344 1 91.19 175 ASP B N 1
ATOM 2997 C CA . ASP B 1 175 ? 4.996 29 12.711 1 91.19 175 ASP B CA 1
ATOM 2998 C C . ASP B 1 175 ? 4.008 28.156 11.914 1 91.19 175 ASP B C 1
ATOM 3000 O O . ASP B 1 175 ? 2.793 28.328 12.031 1 91.19 175 ASP B O 1
ATOM 3004 N N . SER B 1 176 ? 4.551 27.281 11.18 1 90.38 176 SER B N 1
ATOM 3005 C CA . SER B 1 176 ? 3.717 26.422 10.359 1 90.38 176 SER B CA 1
ATOM 3006 C C . SER B 1 176 ? 2.828 25.531 11.227 1 90.38 176 SER B C 1
ATOM 3008 O O . SER B 1 176 ? 1.655 25.312 10.906 1 90.38 176 SER B O 1
ATOM 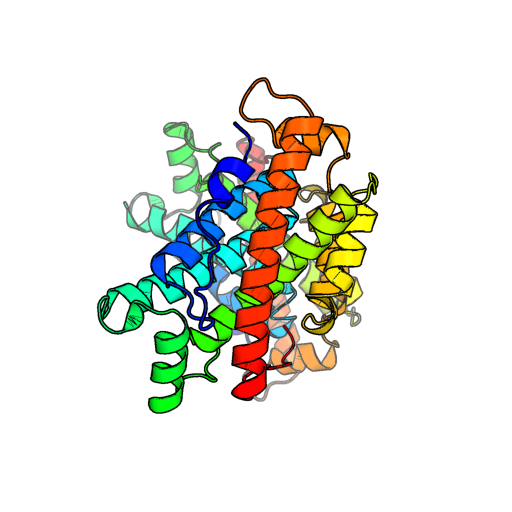3010 N N . ASN B 1 177 ? 3.424 25.016 12.258 1 94.06 177 ASN B N 1
ATOM 3011 C CA . ASN B 1 177 ? 2.684 24.125 13.133 1 94.06 177 ASN B CA 1
ATOM 3012 C C . ASN B 1 177 ? 1.543 24.844 13.844 1 94.06 177 ASN B C 1
ATOM 3014 O O . ASN B 1 177 ? 0.491 24.25 14.102 1 94.06 177 ASN B O 1
ATOM 3018 N N . GLU B 1 178 ? 1.733 26.078 14.18 1 92.94 178 GLU B N 1
ATOM 3019 C CA . GLU B 1 178 ? 0.676 26.875 14.805 1 92.94 178 GLU B CA 1
ATOM 3020 C C . GLU B 1 178 ? -0.485 27.094 13.844 1 92.94 178 GLU B C 1
ATOM 3022 O O . GLU B 1 178 ? -1.65 26.953 14.219 1 92.94 178 GLU B O 1
ATOM 3027 N N . ALA B 1 179 ? -0.112 27.438 12.688 1 89.94 179 ALA B N 1
ATOM 3028 C CA . ALA B 1 179 ? -1.143 27.625 11.672 1 89.94 179 ALA B CA 1
ATOM 3029 C C . ALA B 1 179 ? -1.902 26.312 11.414 1 89.94 179 ALA B C 1
ATOM 3031 O O . ALA B 1 179 ? -3.127 26.328 11.273 1 89.94 179 ALA B O 1
ATOM 3032 N N . LEU B 1 180 ? -1.186 25.281 11.344 1 93.56 180 LEU B N 1
ATOM 3033 C CA . LEU B 1 180 ? -1.776 23.953 11.164 1 93.56 180 LEU B CA 1
ATOM 3034 C C . LEU B 1 180 ? -2.756 23.641 12.281 1 93.56 180 LEU B C 1
ATOM 3036 O O . LEU B 1 180 ? -3.877 23.188 12.031 1 93.56 180 LEU B O 1
ATOM 3040 N N . LYS B 1 181 ? -2.338 23.875 13.469 1 94.75 181 LYS B N 1
ATOM 3041 C CA . LYS B 1 181 ? -3.186 23.625 14.633 1 94.75 181 LYS B CA 1
ATOM 3042 C C . LYS B 1 181 ? -4.5 24.391 14.539 1 94.75 181 LYS B C 1
ATOM 3044 O O . LYS B 1 181 ? -5.57 23.844 14.805 1 94.75 181 LYS B O 1
ATOM 3049 N N . CYS B 1 182 ? -4.41 25.594 14.156 1 92.81 182 CYS B N 1
ATOM 3050 C CA . CYS B 1 182 ? -5.598 26.438 14.047 1 92.81 182 CYS B CA 1
ATOM 3051 C C . CYS B 1 182 ? -6.57 25.875 13.016 1 92.81 182 CYS B C 1
ATOM 3053 O O . CYS B 1 182 ? -7.777 25.828 13.258 1 92.81 182 CYS B O 1
ATOM 3055 N N . THR B 1 183 ? -6.008 25.5 11.945 1 93.88 183 THR B N 1
ATOM 3056 C CA . THR B 1 183 ? -6.836 24.938 10.875 1 93.88 183 THR B CA 1
ATOM 3057 C C . THR B 1 183 ? -7.488 23.641 11.328 1 93.88 183 THR B C 1
ATOM 3059 O O . THR B 1 183 ? -8.695 23.453 11.141 1 93.88 183 THR B O 1
ATOM 3062 N N . ILE B 1 184 ? -6.746 22.734 11.961 1 96.44 184 ILE B N 1
ATOM 3063 C CA . ILE B 1 184 ? -7.246 21.469 12.469 1 96.44 184 ILE B CA 1
ATOM 3064 C C . ILE B 1 184 ? -8.383 21.719 13.453 1 96.44 184 ILE B C 1
ATOM 3066 O O . ILE B 1 184 ? -9.422 21.047 13.398 1 96.44 184 ILE B O 1
ATOM 3070 N N . ASP B 1 185 ? -8.195 22.672 14.281 1 96.25 185 ASP B N 1
ATOM 3071 C CA . ASP B 1 185 ? -9.195 22.984 15.305 1 96.25 185 ASP B CA 1
ATOM 3072 C C . ASP B 1 185 ? -10.516 23.422 14.672 1 96.25 185 ASP B C 1
ATOM 3074 O O . ASP B 1 185 ? -11.586 23.047 15.141 1 96.25 185 ASP B O 1
ATOM 3078 N N . GLU B 1 186 ? -10.383 24.219 13.648 1 96 186 GLU B N 1
ATOM 3079 C CA . GLU B 1 186 ? -11.586 24.688 12.969 1 96 186 GLU B CA 1
ATOM 3080 C C . GLU B 1 186 ? -12.32 23.516 12.305 1 96 186 GLU B C 1
ATOM 3082 O O . GLU B 1 186 ? -13.555 23.453 12.352 1 96 186 GLU B O 1
ATOM 3087 N N . ILE B 1 187 ? -11.602 22.641 11.695 1 97.38 187 ILE B N 1
ATOM 3088 C CA . ILE B 1 187 ? -12.227 21.484 11.062 1 97.38 187 ILE B CA 1
ATOM 3089 C C . ILE B 1 187 ? -12.859 20.594 12.125 1 97.38 187 ILE B C 1
ATOM 3091 O O . ILE B 1 187 ? -13.984 20.125 11.961 1 97.38 187 ILE B O 1
ATOM 3095 N N . ASN B 1 188 ? -12.102 20.359 13.203 1 97.19 188 ASN B N 1
ATOM 3096 C CA . ASN B 1 188 ? -12.641 19.578 14.305 1 97.19 188 ASN B CA 1
ATOM 3097 C C . ASN B 1 188 ? -13.938 20.156 14.844 1 97.19 188 ASN B C 1
ATOM 3099 O O . ASN B 1 188 ? -14.906 19.438 15.07 1 97.19 188 ASN B O 1
ATOM 3103 N N . LYS B 1 189 ? -13.938 21.453 15.023 1 96.81 189 LYS B N 1
ATOM 3104 C CA . LYS B 1 189 ? -15.125 22.125 15.523 1 96.81 189 LYS B CA 1
ATOM 3105 C C . LYS B 1 189 ? -16.312 21.938 14.578 1 96.81 189 LYS B C 1
A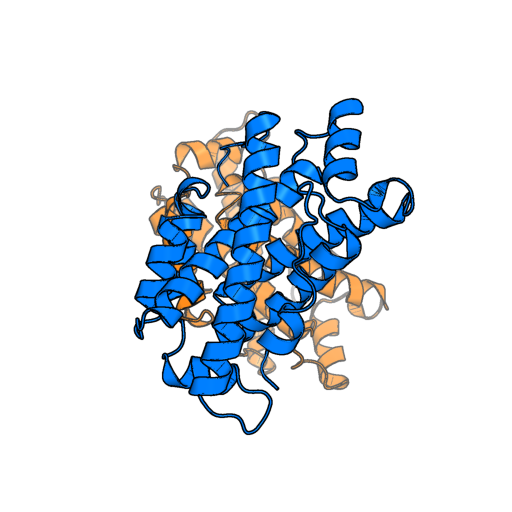TOM 3107 O O . LYS B 1 189 ? -17.406 21.609 15.008 1 96.81 189 LYS B O 1
ATOM 3112 N N . TYR B 1 190 ? -16.031 22.172 13.367 1 97.19 190 TYR B N 1
ATOM 3113 C CA . TYR B 1 190 ? -17.078 22.047 12.359 1 97.19 190 TYR B CA 1
ATOM 3114 C C . TYR B 1 190 ? -17.625 20.625 12.312 1 97.19 190 TYR B C 1
ATOM 3116 O O . TYR B 1 190 ? -18.844 20.422 12.336 1 97.19 190 TYR B O 1
ATOM 3124 N N . TYR B 1 191 ? -16.766 19.656 12.242 1 98 191 TYR B N 1
ATOM 3125 C CA . TYR B 1 191 ? -17.172 18.266 12.125 1 98 191 TYR B CA 1
ATOM 3126 C C . TYR B 1 191 ? -17.922 17.812 13.367 1 98 191 TYR B C 1
ATOM 3128 O O . TYR B 1 191 ? -18.891 17.047 13.281 1 98 191 TYR B O 1
ATOM 3136 N N . ALA B 1 192 ? -17.469 18.219 14.516 1 97.44 192 ALA B N 1
ATOM 3137 C CA . ALA B 1 192 ? -18.156 17.906 15.758 1 97.44 192 ALA B CA 1
ATOM 3138 C C . ALA B 1 192 ? -19.578 18.484 15.766 1 97.44 192 ALA B C 1
ATOM 3140 O O . ALA B 1 192 ? -20.531 17.797 16.125 1 97.44 192 ALA B O 1
ATOM 3141 N N . ALA B 1 193 ? -19.688 19.703 15.336 1 97.19 193 ALA B N 1
ATOM 3142 C CA . ALA B 1 193 ? -20.969 20.391 15.336 1 97.19 193 ALA B CA 1
ATOM 3143 C C . ALA B 1 193 ? -21.969 19.719 14.391 1 97.19 193 ALA B C 1
ATOM 3145 O O . ALA B 1 193 ? -23.172 19.734 14.641 1 97.19 193 ALA B O 1
ATOM 3146 N N . LYS B 1 194 ? -21.422 19.125 13.352 1 97.44 194 LYS B N 1
ATOM 3147 C CA . LYS B 1 194 ? -22.297 18.562 12.328 1 97.44 194 LYS B CA 1
ATOM 3148 C C . LYS B 1 194 ? -22.453 17.047 12.516 1 97.44 194 LYS B C 1
ATOM 3150 O O . LYS B 1 194 ? -23.125 16.391 11.734 1 97.44 194 LYS B O 1
ATOM 3155 N N . GLY B 1 195 ? -21.797 16.469 13.539 1 97.19 195 GLY B N 1
ATOM 3156 C CA . GLY B 1 195 ? -21.891 15.047 13.797 1 97.19 195 GLY B CA 1
ATOM 3157 C C . GLY B 1 195 ? -21.219 14.203 12.719 1 97.19 195 GLY B C 1
ATOM 3158 O O . GLY B 1 195 ? -21.75 13.164 12.32 1 97.19 195 GLY B O 1
ATOM 3159 N N . LEU B 1 196 ? -20.109 14.664 12.219 1 97.62 196 LEU B N 1
ATOM 3160 C CA . LEU B 1 196 ? -19.469 14.023 11.07 1 97.62 196 LEU B CA 1
ATOM 3161 C C . LEU B 1 196 ? -18.203 13.289 11.484 1 97.62 196 LEU B C 1
ATOM 3163 O O . LEU B 1 196 ? -17.422 12.867 10.641 1 97.62 196 LEU B O 1
ATOM 3167 N N . ASN B 1 197 ? -17.953 13.078 12.781 1 96.62 197 ASN B N 1
ATOM 3168 C CA . ASN B 1 197 ? -16.766 12.367 13.281 1 96.62 197 ASN B CA 1
ATOM 3169 C C . ASN B 1 197 ? -16.969 10.859 13.211 1 96.62 197 ASN B C 1
ATOM 3171 O O . ASN B 1 197 ? -17.141 10.203 14.242 1 96.62 197 ASN B O 1
ATOM 3175 N N . PHE B 1 198 ? -16.875 10.352 12.039 1 94.19 198 PHE B N 1
ATOM 3176 C CA . PHE B 1 198 ? -17.047 8.922 11.836 1 94.19 198 PHE B CA 1
ATOM 3177 C C . PHE B 1 198 ? -15.906 8.141 12.492 1 94.19 198 PHE B C 1
ATOM 3179 O O . PHE B 1 198 ? -14.742 8.539 12.398 1 94.19 198 PHE B O 1
ATOM 3186 N N . GLU B 1 199 ? -16.188 7.051 13.164 1 91.19 199 GLU B N 1
ATOM 3187 C CA . GLU B 1 199 ? -15.18 6.34 13.938 1 91.19 199 GLU B CA 1
ATOM 3188 C C . GLU B 1 199 ? -14.852 4.984 13.32 1 91.19 199 GLU B C 1
ATOM 3190 O O . GLU B 1 199 ? -14.234 4.137 13.961 1 91.19 199 GLU B O 1
ATOM 3195 N N . ASP B 1 200 ? -15.297 4.871 12.133 1 89.44 200 ASP B N 1
ATOM 3196 C CA . ASP B 1 200 ? -14.992 3.609 11.461 1 89.44 200 ASP B CA 1
ATOM 3197 C C . ASP B 1 200 ? -13.484 3.398 11.352 1 89.44 200 ASP B C 1
ATOM 3199 O O . ASP B 1 200 ? -12.719 4.363 11.242 1 89.44 200 ASP B O 1
ATOM 3203 N N . THR B 1 201 ? -13.102 2.141 11.453 1 89.19 201 THR B N 1
ATOM 3204 C CA . THR B 1 201 ? -11.688 1.797 11.367 1 89.19 201 THR B CA 1
ATOM 3205 C C . THR B 1 201 ? -11.352 1.233 9.992 1 89.19 201 THR B C 1
ATOM 3207 O O . THR B 1 201 ? -12.227 0.71 9.297 1 89.19 201 THR B O 1
ATOM 3210 N N . VAL B 1 202 ? -10.18 1.489 9.719 1 87.25 202 VAL B N 1
ATOM 3211 C CA . VAL B 1 202 ? -9.664 0.917 8.477 1 87.25 202 VAL B CA 1
ATOM 3212 C C . VAL B 1 202 ? -8.594 -0.127 8.797 1 87.25 202 VAL B C 1
ATOM 3214 O O . VAL B 1 202 ? -7.953 -0.069 9.844 1 87.25 202 VAL B O 1
#

Solvent-accessible surface area (backbone atoms only — not comparable to full-atom values): 20862 Å² total; per-residue (Å²): 93,37,63,32,62,70,27,45,88,25,46,56,56,48,99,84,58,47,35,45,28,68,44,41,48,52,24,56,58,46,50,48,61,56,34,55,57,45,24,53,74,56,32,36,64,58,43,48,50,43,52,51,31,44,49,50,45,50,55,55,28,66,76,40,54,79,72,26,46,36,45,64,42,50,41,50,50,27,53,73,70,68,45,35,80,39,91,84,20,56,44,43,28,51,52,53,39,47,38,54,48,46,24,51,43,45,25,51,51,37,43,73,73,64,52,56,54,46,54,59,26,46,48,54,11,35,69,74,42,47,46,80,35,37,35,73,57,56,50,41,42,48,65,45,30,49,72,61,46,51,53,44,70,58,41,57,54,63,44,43,73,38,101,66,55,70,65,55,46,51,50,38,44,49,54,28,43,51,30,46,48,53,41,48,50,43,50,50,50,51,32,59,74,69,72,62,75,75,71,70,62,81,92,39,61,34,61,69,27,44,89,23,45,57,57,47,99,82,58,48,36,45,28,67,44,40,46,53,24,57,58,47,50,47,61,56,35,56,57,45,23,52,74,55,30,36,64,58,43,50,49,42,51,52,31,43,48,50,44,49,54,54,27,68,76,41,55,79,72,26,45,36,43,64,44,51,42,50,50,26,52,74,68,68,44,37,81,41,91,82,19,54,43,44,28,51,50,53,39,48,39,53,49,45,23,50,43,43,26,50,50,36,42,74,73,64,51,57,56,46,54,58,26,47,49,54,11,35,68,73,43,47,46,81,35,38,35,73,57,55,48,42,42,49,66,46,29,50,73,60,47,50,54,45,70,59,40,57,54,62,42,44,74,38,101,67,54,72,67,54,44,52,50,36,43,49,55,27,42,52,31,46,49,52,42,48,49,43,51,51,51,52,32,59,74,68,70,63,74,76,72,71,60,82